Protein AF-A0A7K3KLX4-F1 (afdb_monomer)

Mean predicted aligned error: 20.8 Å

pLDDT: mean 71.8, std 22.38, range [22.42, 98.62]

Sequence (523 aa):
MEQMMTNRSQAVRAVLLAVVTVLLGAALSLAATTPAHAAAGSWRQDNTGWWYAYDNGGYARNGWEQVGGKWYHFDRFGYMDTGWELVGGVWYWLGSDGAMRTGWYSVDGEWQWSDSSGVWHPNTWVQSGGRWWYQWADGTYPTSGWQLIGGKWYHFDGAGYMQTGWLSKGGQWYYLEGSGAMASGWKQVGGTWYYLEPSGAMATGWKQLGDTWYFLRADGSMVANAWVGGTYWMGSSGAMATSEWVDSGRYYVDPDGEWVEGHQPIIAPVTPASDFDYAVGDYILNGEVRTGAVPSGYTKMFGCMLSDNAALTYTEGVCDKGMVNERGFDCGHGVYITGYHGSRDDTVVLPDEIDGLPVVYASVPLWGGLLDASRCASLKLLNTGVVVQLELGGNPALCGVKAYGFERSGGDSARAGYVDFASAPNLSLLFVNSELPSKIDLNAGSLELFGCPYPDIASLIVGDAPKLRELYVGYVGSSGLSSESIRLGACPELRFLTVGTVDLSGFTKADYPNLIEVNGQAV

Nearest PDB structures (foldseek):
  6jyx-assembly1_A  TM=7.644E-01  e=1.246E-18  Streptococcus pneumoniae TIGR4
  2bib-assembly1_A  TM=6.294E-01  e=2.251E-19  Streptococcus pneumoniae
  4np4-assembly1_A  TM=5.081E-01  e=5.058E-14  Clostridioides difficile
  8qeo-assembly1_A  TM=4.487E-01  e=2.293E-12  Clostridioides difficile
  8jb5-assembly1_A  TM=2.487E-01  e=8.177E-12  Paraclostridium sordellii ATCC 9714

Solvent-accessible surface area (backbone atoms only — not comparable to full-atom values): 29983 Å² total; per-residue (Å²): 117,71,74,66,60,60,61,59,61,60,66,68,67,69,72,83,80,88,85,82,88,86,86,85,90,78,93,73,81,82,76,83,69,73,80,77,74,60,72,62,59,48,82,46,74,61,98,88,42,40,31,44,36,29,75,89,74,51,61,50,48,61,42,80,49,56,57,97,92,38,44,35,41,19,40,86,88,17,38,53,42,57,43,80,43,79,58,97,89,40,35,32,44,20,38,98,84,24,40,55,43,50,43,77,48,73,58,98,88,42,64,34,61,18,43,94,85,20,48,37,64,63,64,34,81,43,79,57,96,95,39,41,30,49,30,37,71,86,41,48,64,59,52,64,40,78,45,79,55,96,92,36,44,33,39,22,37,84,88,24,37,54,42,59,44,81,44,82,56,96,93,40,41,32,43,20,36,97,86,20,40,54,41,52,46,79,44,76,56,98,87,41,43,32,43,18,38,92,88,20,40,52,42,54,43,79,44,75,59,87,96,42,40,34,42,20,39,93,87,22,44,54,44,46,71,43,68,48,94,83,39,33,44,18,36,84,87,19,41,51,47,51,63,42,65,38,84,92,65,75,44,40,22,38,81,88,16,45,53,45,83,86,66,67,72,88,72,66,77,81,75,53,74,84,42,42,44,67,42,52,46,52,54,79,56,98,89,42,82,48,72,49,85,71,65,95,86,71,73,88,84,71,70,72,79,82,79,98,70,96,72,97,74,89,74,90,80,80,97,82,77,72,89,68,73,94,73,71,78,80,54,58,79,23,27,33,34,70,32,61,72,74,62,75,49,39,78,45,69,48,58,38,51,57,97,89,30,42,22,12,32,38,32,43,75,41,45,56,9,36,40,36,38,39,68,16,52,51,27,24,36,41,37,36,25,29,26,27,31,44,41,42,53,58,17,69,44,25,33,32,42,36,32,42,21,26,38,65,62,68,87,82,79,86,48,58,19,52,68,56,57,66,39,26,69,43,29,30,34,42,36,32,48,25,36,52,37,72,67,54,74,51,62,27,77,38,28,29,35,43,38,24,50,34,46,66,57,78,46,43,46,41,41,64,17,59,45,26,28,35,41,39,34,38,61,58,60,99,82,56,64,56,86,70,21,30,39,43,41,60,36,83,46,56,75,44,81,44,65,75,63,73,33,51,87,56,64,44,61,88,81,35,81,82,61,42,72,58,96,89,37,74,96

Foldseek 3Di:
DVVVVVVVVVVVVVPPDDDDDDDDDDDDDDPPDPPPPQADFDWDADPVAIWTAHPVGRTDADAWGQDPNFIWTHYRVGHTDAAWDQDPNFIWHQHVVRTTDAAWDDDPNDIAHDHPVRTGDAFDWDDDPNWIATAHNVRDTDEQAWDQRPNFIWGHYRVRTTDAAWDQDPNFIWGQHPVRTTDAAWDQDPNFIWHQHPVRTTDAAWDDDPNWIWHAHPVRTTDELDDDPVFWHQHRVRTTDEQAQGNLNPWGAHRVRGTDPPPDPPCPDPPACVFFDKFFAWDDDPNDTDGGDDDPPDDDDWDADDDDDDDDDDDDDDPPHDDDDPDRPCLDTFMAGPEGNDDAADAAEDDCHHPPTGHSHHAYAHHAYEYHCQHNLSHQEYHYEEYQEYHNNLRANHAEYEYQEHDDPDPDDDDFRDDDPLSHQNHQYYEHAEEYGQEDEPPNQNHAEYEYAEYPYQAYEDEQNQRHAYEYYHDYPPVDHDLDRYEYAQHLNHNYYHHPHYDCVRDDCVSPVPFDDDPNGTD

Radius of gyration: 38.27 Å; Cα contacts (8 Å, |Δi|>4): 1092; chains: 1; bounding box: 93×70×112 Å

Structure (mmCIF, N/CA/C/O backbone):
data_AF-A0A7K3KLX4-F1
#
_entry.id   AF-A0A7K3KLX4-F1
#
loop_
_atom_site.group_PDB
_atom_site.id
_atom_site.type_symbol
_atom_site.label_atom_id
_atom_site.label_alt_id
_atom_site.label_comp_id
_atom_site.label_asym_id
_atom_site.label_entity_id
_atom_site.label_seq_id
_atom_site.pdbx_PDB_ins_code
_atom_site.Cartn_x
_atom_site.Cartn_y
_atom_site.Cartn_z
_atom_site.occupancy
_atom_site.B_iso_or_equiv
_atom_site.auth_seq_id
_atom_site.auth_comp_id
_atom_site.auth_asym_id
_atom_site.auth_atom_id
_atom_site.pdbx_PDB_model_num
ATOM 1 N N . MET A 1 1 ? 49.660 -15.639 -27.364 1.00 44.12 1 MET A N 1
ATOM 2 C CA . MET A 1 1 ? 48.801 -15.733 -26.162 1.00 44.12 1 MET A CA 1
ATOM 3 C C . MET A 1 1 ? 49.036 -14.580 -25.181 1.00 44.12 1 MET A C 1
ATOM 5 O O . MET A 1 1 ? 48.062 -14.088 -24.634 1.00 44.12 1 MET A O 1
ATOM 9 N N . GLU A 1 2 ? 50.257 -14.045 -25.040 1.00 30.27 2 GLU A N 1
ATOM 10 C CA . GLU A 1 2 ? 50.503 -12.810 -24.259 1.00 30.27 2 GLU A CA 1
ATOM 11 C C . GLU A 1 2 ? 49.991 -11.515 -24.923 1.00 30.27 2 GLU A C 1
ATOM 13 O O . GLU A 1 2 ? 49.508 -10.637 -24.219 1.00 30.27 2 GLU A O 1
ATOM 18 N N . GLN A 1 3 ? 49.947 -11.413 -26.259 1.00 33.19 3 GLN A N 1
ATOM 19 C CA . GLN A 1 3 ? 49.361 -10.241 -26.947 1.00 33.19 3 GLN A CA 1
ATOM 20 C C . GLN A 1 3 ? 47.821 -10.143 -26.864 1.00 33.19 3 GLN A C 1
ATOM 22 O O . GLN A 1 3 ? 47.269 -9.062 -27.046 1.00 33.19 3 GLN A O 1
ATOM 27 N N . MET A 1 4 ? 47.112 -11.232 -26.536 1.00 34.34 4 MET A N 1
ATOM 28 C CA . MET A 1 4 ? 45.654 -11.205 -26.305 1.00 34.34 4 MET A CA 1
ATOM 29 C C . MET A 1 4 ? 45.285 -10.676 -24.911 1.00 34.34 4 MET A C 1
ATOM 31 O O . MET A 1 4 ? 44.174 -10.192 -24.709 1.00 34.34 4 MET A O 1
ATOM 35 N N . MET A 1 5 ? 46.210 -10.736 -23.948 1.00 37.09 5 MET A N 1
ATOM 36 C CA . MET A 1 5 ? 45.991 -10.258 -22.578 1.00 37.09 5 MET A CA 1
ATOM 37 C C . MET A 1 5 ? 46.272 -8.753 -22.441 1.00 37.09 5 MET A C 1
ATOM 39 O O . MET A 1 5 ? 45.676 -8.095 -21.592 1.00 37.09 5 MET A O 1
ATOM 43 N N . THR A 1 6 ? 47.102 -8.169 -23.314 1.00 35.97 6 THR A N 1
ATOM 44 C CA . THR A 1 6 ? 47.434 -6.733 -23.275 1.00 35.97 6 THR A CA 1
ATOM 45 C C . THR A 1 6 ? 46.286 -5.849 -23.792 1.00 35.97 6 THR A C 1
ATOM 47 O O . THR A 1 6 ? 45.997 -4.816 -23.185 1.00 35.97 6 THR A O 1
ATOM 50 N N . ASN A 1 7 ? 45.536 -6.297 -24.811 1.00 38.59 7 ASN A N 1
ATOM 51 C CA . ASN A 1 7 ? 44.368 -5.566 -25.339 1.00 38.59 7 ASN A CA 1
ATOM 52 C C . ASN A 1 7 ? 43.122 -5.637 -24.438 1.00 38.59 7 ASN A C 1
ATOM 54 O O . ASN A 1 7 ? 42.252 -4.771 -24.524 1.00 38.59 7 ASN A O 1
ATOM 58 N N . ARG A 1 8 ? 43.046 -6.604 -23.512 1.00 42.16 8 ARG A N 1
ATOM 59 C CA . ARG A 1 8 ? 41.935 -6.700 -22.546 1.00 42.16 8 ARG A CA 1
ATOM 60 C C . ARG A 1 8 ? 41.953 -5.589 -21.487 1.00 42.16 8 ARG A C 1
ATOM 62 O O . ARG A 1 8 ? 40.910 -5.287 -20.920 1.00 42.16 8 ARG A O 1
ATOM 69 N N . SER A 1 9 ? 43.094 -4.930 -21.250 1.00 40.66 9 SER A N 1
ATOM 70 C CA . SER A 1 9 ? 43.200 -3.862 -20.236 1.00 40.66 9 SER A CA 1
ATOM 71 C C . SER A 1 9 ? 42.876 -2.448 -20.747 1.00 40.66 9 SER A C 1
ATOM 73 O O . SER A 1 9 ? 42.609 -1.559 -19.939 1.00 40.66 9 SER A O 1
ATOM 75 N N . GLN A 1 10 ? 42.843 -2.229 -22.069 1.00 35.72 10 GLN A N 1
ATOM 76 C CA . GLN A 1 10 ? 42.468 -0.933 -22.654 1.00 35.72 10 GLN A CA 1
ATOM 77 C C . GLN A 1 10 ? 40.953 -0.788 -22.861 1.00 35.72 10 GLN A C 1
ATOM 79 O O . GLN A 1 10 ? 40.426 0.303 -22.665 1.00 35.72 10 GLN A O 1
ATOM 84 N N . ALA A 1 11 ? 40.233 -1.881 -23.133 1.00 38.94 11 ALA A N 1
ATOM 85 C CA . ALA A 1 11 ? 38.771 -1.860 -23.254 1.00 38.94 11 ALA A CA 1
ATOM 86 C C . ALA A 1 11 ? 38.056 -1.609 -21.909 1.00 38.94 11 ALA A C 1
ATOM 88 O O . ALA A 1 11 ? 37.020 -0.955 -21.866 1.00 38.94 11 ALA A O 1
ATOM 89 N N . VAL A 1 12 ? 38.642 -2.049 -20.787 1.00 36.38 12 VAL A N 1
ATOM 90 C CA . VAL A 1 12 ? 38.057 -1.876 -19.440 1.00 36.38 12 VAL A CA 1
ATOM 91 C C . VAL A 1 12 ? 38.248 -0.450 -18.893 1.00 36.38 12 VAL A C 1
ATOM 93 O O . VAL A 1 12 ? 37.503 -0.016 -18.019 1.00 36.38 12 VAL A O 1
ATOM 96 N N . ARG A 1 13 ? 39.195 0.333 -19.431 1.00 36.56 13 ARG A N 1
ATOM 97 C CA . ARG A 1 13 ? 39.451 1.719 -18.990 1.00 36.56 13 ARG A CA 1
ATOM 98 C C . ARG A 1 13 ? 38.615 2.788 -19.706 1.00 36.56 13 ARG A C 1
ATOM 100 O O . ARG A 1 13 ? 38.606 3.923 -19.246 1.00 36.56 13 ARG A O 1
ATOM 107 N N . ALA A 1 14 ? 37.885 2.444 -20.767 1.00 35.72 14 ALA A N 1
ATOM 108 C CA . ALA A 1 14 ? 37.040 3.391 -21.505 1.00 35.72 14 ALA A CA 1
ATOM 109 C C . ALA A 1 14 ? 35.579 3.465 -21.004 1.00 35.72 14 ALA A C 1
ATOM 111 O O . ALA A 1 14 ? 34.811 4.290 -21.484 1.00 35.72 14 ALA A O 1
ATOM 112 N N . VAL A 1 15 ? 35.187 2.640 -20.025 1.00 38.25 15 VAL A N 1
ATOM 113 C CA . VAL A 1 15 ? 33.780 2.500 -19.583 1.00 38.25 15 VAL A CA 1
ATOM 114 C C . VAL A 1 15 ? 33.431 3.383 -18.368 1.00 38.25 15 VAL A C 1
ATOM 116 O O . VAL A 1 15 ? 32.292 3.414 -17.919 1.00 38.25 15 VAL A O 1
ATOM 119 N N . LEU A 1 16 ? 34.376 4.170 -17.844 1.00 31.89 16 LEU A N 1
ATOM 120 C CA . LEU A 1 16 ? 34.190 4.927 -16.595 1.00 31.89 16 LEU A CA 1
ATOM 121 C C . LEU A 1 16 ? 33.895 6.426 -16.772 1.00 31.89 16 LEU A C 1
ATOM 123 O O . LEU A 1 16 ? 34.153 7.199 -15.854 1.00 31.89 16 LEU A O 1
ATOM 127 N N . LEU A 1 17 ? 33.341 6.856 -17.913 1.00 34.75 17 LEU A N 1
ATOM 128 C CA . LEU A 1 17 ? 32.849 8.234 -18.051 1.00 34.75 17 LEU A CA 1
ATOM 129 C C . LEU A 1 17 ? 31.792 8.405 -19.161 1.00 34.75 17 LEU A C 1
ATOM 131 O O . LEU A 1 17 ? 32.090 8.958 -20.211 1.00 34.75 17 LEU A O 1
ATOM 135 N N . ALA A 1 18 ? 30.555 7.949 -18.935 1.00 35.09 18 ALA A N 1
ATOM 136 C CA . ALA A 1 18 ? 29.362 8.489 -19.610 1.00 35.09 18 ALA A CA 1
ATOM 137 C C . ALA A 1 18 ? 28.068 7.965 -18.958 1.00 35.09 18 ALA A C 1
ATOM 139 O O . ALA A 1 18 ? 27.318 7.188 -19.540 1.00 35.09 18 ALA A O 1
ATOM 140 N N . VAL A 1 19 ? 27.791 8.407 -17.733 1.00 35.19 19 VAL A N 1
ATOM 141 C CA . VAL A 1 19 ? 26.420 8.473 -17.215 1.00 35.19 19 VAL A CA 1
ATOM 142 C C . VAL A 1 19 ? 26.197 9.927 -16.824 1.00 35.19 19 VAL A C 1
ATOM 144 O O . VAL A 1 19 ? 26.971 10.431 -16.017 1.00 35.19 19 VAL A O 1
ATOM 147 N N . VAL A 1 20 ? 25.205 10.581 -17.449 1.00 29.94 20 VAL A N 1
ATOM 148 C CA . VAL A 1 20 ? 24.294 11.627 -16.918 1.00 29.94 20 VAL A CA 1
ATOM 149 C C . VAL A 1 20 ? 23.590 12.348 -18.097 1.00 29.94 20 VAL A C 1
ATOM 151 O O . VAL A 1 20 ? 24.196 13.168 -18.775 1.00 29.94 20 VAL A O 1
ATOM 154 N N . THR A 1 21 ? 22.300 12.002 -18.290 1.00 33.59 21 THR A N 1
ATOM 155 C CA . THR A 1 21 ? 21.131 12.755 -18.851 1.00 33.59 21 THR A CA 1
ATOM 156 C C . THR A 1 21 ? 21.221 13.428 -20.239 1.00 33.59 21 THR A C 1
ATOM 158 O O . THR A 1 21 ? 22.198 14.081 -20.560 1.00 33.59 21 THR A O 1
ATOM 161 N N . VAL A 1 22 ? 20.204 13.348 -21.116 1.00 27.59 22 VAL A N 1
ATOM 162 C CA . VAL A 1 22 ? 18.910 14.072 -21.024 1.00 27.59 22 VAL A CA 1
ATOM 163 C C . VAL A 1 22 ? 17.796 13.388 -21.852 1.00 27.59 22 VAL A C 1
ATOM 165 O O . VAL A 1 22 ? 18.026 12.907 -22.959 1.00 27.59 22 VAL A O 1
ATOM 168 N N . LEU A 1 23 ? 16.579 13.389 -21.292 1.00 29.44 23 LEU A N 1
ATOM 169 C CA . LEU A 1 23 ? 15.287 13.075 -21.921 1.00 29.44 23 LEU A CA 1
ATOM 170 C C . LEU A 1 23 ? 14.734 14.257 -22.750 1.00 29.44 23 LEU A C 1
ATOM 172 O O . LEU A 1 23 ? 14.980 15.409 -22.418 1.00 29.44 23 LEU A O 1
ATOM 176 N N . LEU A 1 24 ? 13.834 13.923 -23.686 1.00 27.88 24 LEU A N 1
ATOM 177 C CA . LEU A 1 24 ? 12.845 14.765 -24.390 1.00 27.88 24 LEU A CA 1
ATOM 178 C C . LEU A 1 24 ? 13.300 15.618 -25.593 1.00 27.88 24 LEU A C 1
ATOM 180 O O . LEU A 1 24 ? 13.946 16.648 -25.463 1.00 27.88 24 LEU A O 1
ATOM 184 N N . GLY A 1 25 ? 12.716 15.269 -26.747 1.00 29.34 25 GLY A N 1
ATOM 185 C CA . GLY A 1 25 ? 11.966 16.237 -27.551 1.00 29.34 25 GLY A CA 1
ATOM 186 C C . GLY A 1 25 ? 12.689 16.879 -28.732 1.00 29.34 25 GLY A C 1
ATOM 187 O O . GLY A 1 25 ? 13.111 18.024 -28.647 1.00 29.34 25 GLY A O 1
ATOM 188 N N . ALA A 1 26 ? 12.672 16.216 -29.888 1.00 27.89 26 ALA A N 1
ATOM 189 C CA . ALA A 1 26 ? 12.612 16.916 -31.169 1.00 27.89 26 ALA A CA 1
ATOM 190 C C . ALA A 1 26 ? 11.878 16.045 -32.192 1.00 27.89 26 ALA A C 1
ATOM 192 O O . ALA A 1 26 ? 12.435 15.116 -32.774 1.00 27.89 26 ALA A O 1
ATOM 193 N N . ALA A 1 27 ? 10.597 16.355 -32.388 1.00 33.72 27 ALA A N 1
ATOM 194 C CA . ALA A 1 27 ? 9.874 15.979 -33.587 1.00 33.72 27 ALA A CA 1
ATOM 195 C C . ALA A 1 27 ? 10.595 16.619 -34.781 1.00 33.72 27 ALA A C 1
ATOM 197 O O . ALA A 1 27 ? 10.517 17.831 -34.980 1.00 33.72 27 ALA A O 1
ATOM 198 N N . LEU A 1 28 ? 11.329 15.813 -35.548 1.00 31.61 28 LEU A N 1
ATOM 199 C CA . LEU A 1 28 ? 11.869 16.237 -36.830 1.00 31.61 28 LEU A CA 1
ATOM 200 C C . LEU A 1 28 ? 10.870 15.833 -37.913 1.00 31.61 28 LEU A C 1
ATOM 202 O O . LEU A 1 28 ? 10.501 14.669 -38.052 1.00 31.61 28 LEU A O 1
ATOM 206 N N . SER A 1 29 ? 10.396 16.841 -38.635 1.00 32.97 29 SER A N 1
ATOM 207 C CA . SER A 1 29 ? 9.462 16.751 -39.749 1.00 32.97 29 SER A CA 1
ATOM 208 C C . SER A 1 29 ? 9.823 15.629 -40.730 1.00 32.97 29 SER A C 1
ATOM 210 O O . SER A 1 29 ? 10.866 15.696 -41.384 1.00 32.97 29 SER A O 1
ATOM 212 N N . LEU A 1 30 ? 8.927 14.650 -40.905 1.00 33.75 30 LEU A N 1
ATOM 213 C CA . LEU A 1 30 ? 8.941 13.782 -42.079 1.00 33.75 30 LEU A CA 1
ATOM 214 C C . LEU A 1 30 ? 8.571 14.623 -43.307 1.00 33.75 30 LEU A C 1
ATOM 216 O O . LEU A 1 30 ? 7.396 14.812 -43.617 1.00 33.75 30 LEU A O 1
ATOM 220 N N . ALA A 1 31 ? 9.574 15.083 -44.048 1.00 32.22 31 ALA A N 1
ATOM 221 C CA . ALA A 1 31 ? 9.436 15.066 -45.492 1.00 32.22 31 ALA A CA 1
ATOM 222 C C . ALA A 1 31 ? 9.604 13.599 -45.898 1.00 32.22 31 ALA A C 1
ATOM 224 O O . ALA A 1 31 ? 10.699 13.050 -45.801 1.00 32.22 31 ALA A O 1
ATOM 225 N N . ALA A 1 32 ? 8.508 12.943 -46.279 1.00 33.41 32 ALA A N 1
ATOM 226 C CA . ALA A 1 32 ? 8.566 11.632 -46.904 1.00 33.41 32 ALA A CA 1
ATOM 227 C C . ALA A 1 32 ? 9.257 11.784 -48.266 1.00 33.41 32 ALA A C 1
ATOM 229 O O . ALA A 1 32 ? 8.612 12.010 -49.288 1.00 33.41 32 ALA A O 1
ATOM 230 N N . THR A 1 33 ? 10.585 11.706 -48.280 1.00 30.33 33 THR A N 1
ATOM 231 C CA . THR A 1 33 ? 11.306 11.384 -49.500 1.00 30.33 33 THR A CA 1
ATOM 232 C C . THR A 1 33 ? 11.028 9.915 -49.778 1.00 30.33 33 THR A C 1
ATOM 234 O O . THR A 1 33 ? 11.272 9.034 -48.955 1.00 30.33 33 THR A O 1
ATOM 237 N N . THR A 1 34 ? 10.422 9.657 -50.931 1.00 33.56 34 THR A N 1
ATOM 238 C CA . THR A 1 34 ? 10.311 8.320 -51.518 1.00 33.56 34 THR A CA 1
ATOM 239 C C . THR A 1 34 ? 11.635 7.568 -51.344 1.00 33.56 34 THR A C 1
ATOM 241 O O . THR A 1 34 ? 12.674 8.190 -51.593 1.00 33.56 34 THR A O 1
ATOM 244 N N . PRO A 1 35 ? 11.639 6.279 -50.947 1.00 38.75 35 PRO A N 1
ATOM 245 C CA . PRO A 1 35 ? 12.884 5.533 -50.826 1.00 38.75 35 PRO A CA 1
ATOM 246 C C . PRO A 1 35 ? 13.610 5.620 -52.167 1.00 38.75 35 PRO A C 1
ATOM 248 O O . PRO A 1 35 ? 13.015 5.365 -53.220 1.00 38.75 35 PRO A O 1
ATOM 251 N N . ALA A 1 36 ? 14.859 6.088 -52.126 1.00 39.88 36 ALA A N 1
ATOM 252 C CA . ALA A 1 36 ? 15.709 6.154 -53.299 1.00 39.88 36 ALA A CA 1
ATOM 253 C C . ALA A 1 36 ? 15.701 4.765 -53.946 1.00 39.88 36 ALA A C 1
ATOM 255 O O . ALA A 1 36 ? 15.992 3.767 -53.287 1.00 39.88 36 ALA A O 1
ATOM 256 N N . HIS A 1 37 ? 15.275 4.696 -55.208 1.00 45.56 37 HIS A N 1
ATOM 257 C CA . HIS A 1 37 ? 15.404 3.482 -56.001 1.00 45.56 37 HIS A CA 1
ATOM 258 C C . HIS A 1 37 ? 16.861 3.025 -55.915 1.00 45.56 37 HIS A C 1
ATOM 260 O O . HIS A 1 37 ? 17.749 3.816 -56.235 1.00 45.56 37 HIS A O 1
ATOM 266 N N . ALA A 1 38 ? 17.083 1.774 -55.500 1.00 53.03 38 ALA A N 1
ATOM 267 C CA . ALA A 1 38 ? 18.372 1.105 -55.614 1.00 53.03 38 ALA A CA 1
ATOM 268 C C . ALA A 1 38 ? 18.935 1.384 -57.011 1.00 53.03 38 ALA A C 1
ATOM 270 O O . ALA A 1 38 ? 18.280 1.079 -58.016 1.00 53.03 38 ALA A O 1
ATOM 271 N N . ALA A 1 39 ? 20.097 2.026 -57.090 1.00 62.62 39 ALA A N 1
ATOM 272 C CA . ALA A 1 39 ? 20.673 2.334 -58.386 1.00 62.62 39 ALA A CA 1
ATOM 273 C C . ALA A 1 39 ? 21.016 1.008 -59.089 1.00 62.62 39 ALA A C 1
ATOM 275 O O . ALA A 1 39 ? 21.734 0.161 -58.549 1.00 62.62 39 ALA A O 1
ATOM 276 N N . ALA A 1 40 ? 20.458 0.797 -60.285 1.00 80.25 40 ALA A N 1
ATOM 277 C CA . ALA A 1 40 ? 20.790 -0.363 -61.104 1.00 80.25 40 ALA A CA 1
ATOM 278 C C . ALA A 1 40 ? 22.304 -0.377 -61.374 1.00 80.25 40 ALA A C 1
ATOM 280 O O . ALA A 1 40 ? 22.919 0.666 -61.624 1.00 80.25 40 ALA A O 1
ATOM 281 N N . GLY A 1 41 ? 22.910 -1.548 -61.222 1.00 88.88 41 GLY A N 1
ATOM 282 C CA . GLY A 1 41 ? 24.353 -1.694 -61.196 1.00 88.88 41 GLY A CA 1
ATOM 283 C C . GLY A 1 41 ? 24.790 -3.149 -61.110 1.00 88.88 41 GLY A C 1
ATOM 284 O O . GLY A 1 41 ? 23.991 -4.083 -61.193 1.00 88.88 41 GLY A O 1
ATOM 285 N N . SER A 1 42 ? 26.094 -3.353 -60.973 1.00 94.50 42 SER A N 1
ATOM 286 C CA . SER A 1 42 ? 26.727 -4.667 -60.940 1.00 94.50 42 SER A CA 1
ATOM 287 C C . SER A 1 42 ? 27.821 -4.723 -59.882 1.00 94.50 42 SER A C 1
ATOM 289 O O . SER A 1 42 ? 28.625 -3.800 -59.749 1.00 94.50 42 SER A O 1
ATOM 291 N N . TRP A 1 43 ? 27.907 -5.857 -59.189 1.00 96.06 43 TRP A N 1
ATOM 292 C CA . TRP A 1 43 ? 29.042 -6.171 -58.329 1.00 96.06 43 TRP A CA 1
ATOM 293 C C . TRP A 1 43 ? 30.325 -6.326 -59.150 1.00 96.06 43 TRP A C 1
ATOM 295 O O . TRP A 1 43 ? 30.335 -6.899 -60.246 1.00 96.06 43 TRP A O 1
ATOM 305 N N . ARG A 1 44 ? 31.417 -5.800 -58.609 1.00 95.56 44 ARG A N 1
ATOM 306 C CA . ARG A 1 44 ? 32.768 -5.861 -59.164 1.00 95.56 44 ARG A CA 1
ATOM 307 C C . ARG A 1 44 ? 33.737 -6.227 -58.041 1.00 95.56 44 ARG A C 1
ATOM 309 O O . ARG A 1 44 ? 33.439 -5.981 -56.875 1.00 95.56 44 ARG A O 1
ATOM 316 N N . GLN A 1 45 ? 34.871 -6.822 -58.396 1.00 96.44 45 GLN A N 1
ATOM 317 C CA . GLN A 1 45 ? 35.885 -7.248 -57.438 1.00 96.44 45 GLN A CA 1
ATOM 318 C C . GLN A 1 45 ? 37.284 -7.020 -58.004 1.00 96.44 45 GLN A C 1
ATOM 320 O O . GLN A 1 45 ? 37.520 -7.224 -59.197 1.00 96.44 45 GLN A O 1
ATOM 325 N N . ASP A 1 46 ? 38.208 -6.640 -57.133 1.00 95.12 46 ASP A N 1
ATOM 326 C CA . ASP A 1 46 ? 39.640 -6.612 -57.392 1.00 95.12 46 ASP A CA 1
ATOM 327 C C . ASP A 1 46 ? 40.403 -7.263 -56.222 1.00 95.12 46 ASP A C 1
ATOM 329 O O . ASP A 1 46 ? 39.826 -7.966 -55.390 1.00 95.12 46 ASP A O 1
ATOM 333 N N . ASN A 1 47 ? 41.719 -7.054 -56.159 1.00 94.56 47 ASN A N 1
ATOM 334 C CA . ASN A 1 47 ? 42.549 -7.598 -55.081 1.00 94.56 47 ASN A CA 1
ATOM 335 C C . ASN A 1 47 ? 42.298 -6.930 -53.717 1.00 94.56 47 ASN A C 1
ATOM 337 O O . ASN A 1 47 ? 42.780 -7.439 -52.706 1.00 94.56 47 ASN A O 1
ATOM 341 N N . THR A 1 48 ? 41.604 -5.792 -53.691 1.00 92.62 48 THR A N 1
ATOM 342 C CA . THR A 1 48 ? 41.296 -5.027 -52.482 1.00 92.62 48 THR A CA 1
ATOM 343 C C . THR A 1 48 ? 39.969 -5.481 -51.888 1.00 92.62 48 THR A C 1
ATOM 345 O O . THR A 1 48 ? 39.880 -5.692 -50.681 1.00 92.62 48 THR A O 1
ATOM 348 N N . GLY A 1 49 ? 38.945 -5.678 -52.722 1.00 94.31 49 GLY A N 1
ATOM 349 C CA . GLY A 1 49 ? 37.641 -6.124 -52.248 1.00 94.31 49 GLY A CA 1
ATOM 350 C C . GLY A 1 49 ? 36.535 -6.055 -53.291 1.00 94.31 49 GLY A C 1
ATOM 351 O O . GLY A 1 49 ? 36.769 -5.878 -54.487 1.00 94.31 49 GLY A O 1
ATOM 352 N N . TRP A 1 50 ? 35.303 -6.220 -52.815 1.00 97.50 50 TRP A N 1
ATOM 353 C CA . TRP A 1 50 ? 34.091 -6.080 -53.619 1.00 97.50 50 TRP A CA 1
ATOM 354 C C . TRP A 1 50 ? 33.581 -4.642 -53.578 1.00 97.50 50 TRP A C 1
ATOM 356 O O . TRP A 1 50 ? 33.638 -4.014 -52.531 1.00 97.50 50 TRP A O 1
ATOM 366 N N . TRP A 1 51 ? 33.027 -4.137 -54.678 1.00 96.75 51 TRP A N 1
ATOM 367 C CA . TRP A 1 51 ? 32.254 -2.891 -54.700 1.00 96.75 51 TRP A CA 1
ATOM 368 C C . TRP A 1 51 ? 31.044 -3.019 -55.621 1.00 96.75 51 TRP A C 1
ATOM 370 O O . TRP A 1 51 ? 30.985 -3.903 -56.484 1.00 96.75 51 TRP A O 1
ATOM 380 N N . TYR A 1 52 ? 30.078 -2.117 -55.463 1.00 96.50 52 TYR A N 1
ATOM 381 C CA . TYR A 1 52 ? 28.898 -2.067 -56.318 1.00 96.50 52 TYR A CA 1
ATOM 382 C C . TYR A 1 52 ? 28.977 -0.867 -57.266 1.00 96.50 52 TYR A C 1
ATOM 384 O O . TYR A 1 52 ? 28.948 0.286 -56.834 1.00 96.50 52 TYR A O 1
ATOM 392 N N . ALA A 1 53 ? 29.128 -1.144 -58.563 1.00 95.44 53 ALA A N 1
ATOM 393 C CA . ALA A 1 53 ? 29.235 -0.136 -59.613 1.00 95.44 53 ALA A CA 1
ATOM 394 C C . ALA A 1 53 ? 27.863 0.137 -60.231 1.00 95.44 53 ALA A C 1
ATOM 396 O O . ALA A 1 53 ? 27.208 -0.784 -60.714 1.00 95.44 53 ALA A O 1
ATOM 397 N N . TYR A 1 54 ? 27.454 1.398 -60.255 1.00 94.12 54 TYR A N 1
ATOM 398 C CA . TYR A 1 54 ? 26.203 1.839 -60.857 1.00 94.12 54 TYR A CA 1
ATOM 399 C C . TYR A 1 54 ? 26.325 1.922 -62.382 1.00 94.12 54 TYR A C 1
ATOM 401 O O . TYR A 1 54 ? 27.373 2.293 -62.916 1.00 94.12 54 TYR A O 1
ATOM 409 N N . ASP A 1 55 ? 25.229 1.673 -63.097 1.00 91.25 55 ASP A N 1
ATOM 410 C CA . ASP A 1 55 ? 25.196 1.736 -64.568 1.00 91.25 55 ASP A CA 1
ATOM 411 C C . ASP A 1 55 ? 25.481 3.149 -65.113 1.00 91.25 55 ASP A C 1
ATOM 413 O O . ASP A 1 55 ? 25.899 3.319 -66.257 1.00 91.25 55 ASP A O 1
ATOM 417 N N . ASN A 1 56 ? 25.303 4.179 -64.279 1.00 87.38 56 ASN A N 1
ATOM 418 C CA . ASN A 1 56 ? 25.612 5.575 -64.600 1.00 87.38 56 ASN A CA 1
ATOM 419 C C . ASN A 1 56 ? 27.109 5.934 -64.470 1.00 87.38 56 ASN A C 1
ATOM 421 O O . ASN A 1 56 ? 27.471 7.098 -64.639 1.00 87.38 56 ASN A O 1
ATOM 425 N N . GLY A 1 57 ? 27.969 4.958 -64.158 1.00 85.88 57 GLY A N 1
ATOM 426 C CA . GLY A 1 57 ? 29.417 5.130 -64.020 1.00 85.88 57 GLY A CA 1
ATOM 427 C C . GLY A 1 57 ? 29.904 5.488 -62.610 1.00 85.88 57 GLY A C 1
ATOM 428 O O . GLY A 1 57 ? 31.113 5.557 -62.400 1.00 85.88 57 GLY A O 1
ATOM 429 N N . GLY A 1 58 ? 29.003 5.704 -61.644 1.00 92.00 58 GLY A N 1
ATOM 430 C CA . GLY A 1 58 ? 29.342 5.858 -60.224 1.00 92.00 58 GLY A CA 1
ATOM 431 C C . GLY A 1 58 ? 29.483 4.520 -59.485 1.00 92.00 58 GLY A C 1
ATOM 432 O O . GLY A 1 58 ? 29.373 3.450 -60.078 1.00 92.00 58 GLY A O 1
ATOM 433 N N . TYR A 1 59 ? 29.705 4.570 -58.171 1.00 94.44 59 TYR A N 1
ATOM 434 C CA . TYR A 1 59 ? 29.729 3.383 -57.309 1.00 94.44 59 TYR A CA 1
ATOM 435 C C . TYR A 1 59 ? 29.315 3.711 -55.865 1.00 94.44 59 TYR A C 1
ATOM 437 O O . TYR A 1 59 ? 29.411 4.868 -55.438 1.00 94.44 59 TYR A O 1
ATOM 445 N N . ALA A 1 60 ? 28.840 2.700 -55.132 1.00 94.38 60 ALA A N 1
ATOM 446 C CA . ALA A 1 60 ? 28.461 2.810 -53.723 1.00 94.38 60 ALA A CA 1
ATOM 447 C C . ALA A 1 60 ? 29.693 3.064 -52.845 1.00 94.38 60 ALA A C 1
ATOM 449 O O . ALA A 1 60 ? 30.716 2.406 -53.013 1.00 94.38 60 ALA A O 1
ATOM 450 N N . ARG A 1 61 ? 29.618 4.037 -51.930 1.00 95.38 61 ARG A N 1
ATOM 451 C CA . ARG A 1 61 ? 30.716 4.374 -51.011 1.00 95.38 61 ARG A CA 1
ATOM 452 C C . ARG A 1 61 ? 30.229 5.152 -49.800 1.00 95.38 61 ARG A C 1
ATOM 454 O O . ARG A 1 61 ? 29.295 5.944 -49.916 1.00 95.38 61 ARG A O 1
ATOM 461 N N . ASN A 1 62 ? 30.968 5.027 -48.703 1.00 92.56 62 ASN A N 1
ATOM 462 C CA . ASN A 1 62 ? 30.822 5.813 -47.483 1.00 92.56 62 ASN A CA 1
ATOM 463 C C . ASN A 1 62 ? 29.404 5.751 -46.892 1.00 92.56 62 ASN A C 1
ATOM 465 O O . ASN A 1 62 ? 28.810 6.791 -46.589 1.00 92.56 62 ASN A O 1
ATOM 469 N N . GLY A 1 63 ? 28.857 4.542 -46.771 1.00 94.00 63 GLY A N 1
ATOM 470 C CA . GLY A 1 63 ? 27.548 4.332 -46.166 1.00 94.00 63 GLY A CA 1
ATOM 471 C C . GLY A 1 63 ? 26.793 3.111 -46.678 1.00 94.00 63 GLY A C 1
ATOM 472 O O . GLY A 1 63 ? 27.337 2.239 -47.354 1.00 94.00 63 GLY A O 1
ATOM 473 N N . TRP A 1 64 ? 25.512 3.077 -46.320 1.00 95.88 64 TRP A N 1
ATOM 474 C CA . TRP A 1 64 ? 24.582 1.993 -46.615 1.00 95.88 64 TRP A CA 1
ATOM 475 C C . TRP A 1 64 ? 23.996 2.083 -48.027 1.00 95.88 64 TRP A C 1
ATOM 477 O O . TRP A 1 64 ? 23.545 3.149 -48.436 1.00 95.88 64 TRP A O 1
ATOM 487 N N . GLU A 1 65 ? 23.905 0.947 -48.718 1.00 95.44 65 GLU A N 1
ATOM 488 C CA . GLU A 1 65 ? 23.195 0.796 -49.993 1.00 95.44 65 GLU A CA 1
ATOM 489 C C . GLU A 1 65 ? 22.356 -0.490 -49.969 1.00 95.44 65 GLU A C 1
ATOM 491 O O . GLU A 1 65 ? 22.803 -1.544 -49.497 1.00 95.44 65 GLU A O 1
ATOM 496 N N . GLN A 1 66 ? 21.131 -0.416 -50.492 1.00 94.25 66 GLN A N 1
ATOM 497 C CA . GLN A 1 66 ? 20.265 -1.582 -50.625 1.00 94.25 66 GLN A CA 1
ATOM 498 C C . GLN A 1 66 ? 20.399 -2.178 -52.029 1.00 94.25 66 GLN A C 1
ATOM 500 O O . GLN A 1 66 ? 19.979 -1.577 -53.014 1.00 94.25 66 GLN A O 1
ATOM 505 N N . VAL A 1 67 ? 20.920 -3.402 -52.126 1.00 92.62 67 VAL A N 1
ATOM 506 C CA . VAL A 1 67 ? 21.129 -4.110 -53.397 1.00 92.62 67 VAL A CA 1
ATOM 507 C C . VAL A 1 67 ? 20.374 -5.435 -53.365 1.00 92.62 67 VAL A C 1
ATOM 509 O O . VAL A 1 67 ? 20.567 -6.260 -52.473 1.00 92.62 67 VAL A O 1
ATOM 512 N N . GLY A 1 68 ? 19.472 -5.654 -54.327 1.00 88.50 68 GLY A N 1
ATOM 513 C CA . GLY A 1 68 ? 18.714 -6.910 -54.425 1.00 88.50 68 GLY A CA 1
ATOM 514 C C . GLY A 1 68 ? 17.885 -7.246 -53.175 1.00 88.50 68 GLY A C 1
ATOM 515 O O . GLY A 1 68 ? 17.746 -8.417 -52.830 1.00 88.50 68 GLY A O 1
ATOM 516 N N . GLY A 1 69 ? 17.378 -6.228 -52.467 1.00 89.06 69 GLY A N 1
ATOM 517 C CA . GLY A 1 69 ? 16.587 -6.385 -51.240 1.00 89.06 69 GLY A CA 1
ATOM 518 C C . GLY A 1 69 ? 17.401 -6.629 -49.963 1.00 89.06 69 GLY A C 1
ATOM 519 O O . GLY A 1 69 ? 16.811 -6.767 -48.894 1.00 89.06 69 GLY A O 1
ATOM 520 N N . LYS A 1 70 ? 18.736 -6.652 -50.044 1.00 94.00 70 LYS A N 1
ATOM 521 C CA . LYS A 1 70 ? 19.643 -6.774 -48.894 1.00 94.00 70 LYS A CA 1
ATOM 522 C C . LYS A 1 70 ? 20.397 -5.466 -48.670 1.00 94.00 70 LYS A C 1
ATOM 524 O O . LYS A 1 70 ? 20.659 -4.738 -49.623 1.00 94.00 70 LYS A O 1
ATOM 529 N N . TRP A 1 71 ? 20.746 -5.184 -47.421 1.00 96.88 71 TRP A N 1
ATOM 530 C CA . TRP A 1 71 ? 21.545 -4.017 -47.050 1.00 96.88 71 TRP A CA 1
ATOM 531 C C . TRP A 1 71 ? 23.030 -4.365 -46.992 1.00 96.88 71 TRP A C 1
ATOM 533 O O . TRP A 1 71 ? 23.393 -5.413 -46.458 1.00 96.88 71 TRP A O 1
ATOM 543 N N . TYR A 1 72 ? 23.856 -3.469 -47.526 1.00 96.75 72 TYR A N 1
ATOM 544 C CA . TYR A 1 72 ? 25.316 -3.536 -47.546 1.00 96.75 72 TYR A CA 1
ATOM 545 C C . TYR A 1 72 ? 25.880 -2.199 -47.067 1.00 96.75 72 TYR A C 1
ATOM 547 O O . TYR A 1 72 ? 25.287 -1.159 -47.353 1.00 96.75 72 TYR A O 1
ATOM 555 N N . HIS A 1 73 ? 27.016 -2.216 -46.375 1.00 97.62 73 HIS A N 1
ATOM 556 C CA . HIS A 1 73 ? 27.764 -1.007 -46.032 1.00 97.62 73 HIS A CA 1
ATOM 557 C C . HIS A 1 73 ? 29.058 -0.962 -46.845 1.00 97.62 73 HIS A C 1
ATOM 559 O O . HIS A 1 73 ? 29.643 -2.006 -47.148 1.00 97.62 73 HIS A O 1
ATOM 565 N N . PHE A 1 74 ? 29.463 0.242 -47.235 1.00 96.56 74 PHE A N 1
ATOM 566 C CA . PHE A 1 74 ? 30.667 0.478 -48.014 1.00 96.56 74 PHE A CA 1
ATOM 567 C C . PHE A 1 74 ? 31.558 1.495 -47.314 1.00 96.56 74 PHE A C 1
ATOM 569 O O . PHE A 1 74 ? 31.095 2.569 -46.909 1.00 96.56 74 PHE A O 1
ATOM 576 N N . ASP A 1 75 ? 32.851 1.198 -47.279 1.00 94.69 75 ASP A N 1
ATOM 577 C CA . ASP A 1 75 ? 33.868 2.061 -46.708 1.00 94.69 75 ASP A CA 1
ATOM 578 C C . ASP A 1 75 ? 34.006 3.383 -47.490 1.00 94.69 75 ASP A C 1
ATOM 580 O O . ASP A 1 75 ? 33.399 3.619 -48.545 1.00 94.69 75 ASP A O 1
ATOM 584 N N . ARG A 1 76 ? 34.857 4.287 -46.994 1.00 95.69 76 ARG A N 1
ATOM 585 C CA . ARG A 1 76 ? 35.092 5.596 -47.631 1.00 95.69 76 ARG A CA 1
ATOM 586 C C . ARG A 1 76 ? 35.623 5.514 -49.071 1.00 95.69 76 ARG A C 1
ATOM 588 O O . ARG A 1 76 ? 35.568 6.510 -49.794 1.00 95.69 76 ARG A O 1
ATOM 595 N N . PHE A 1 77 ? 36.184 4.374 -49.469 1.00 94.75 77 PHE A N 1
ATOM 596 C CA . PHE A 1 77 ? 36.753 4.130 -50.791 1.00 94.75 77 PHE A CA 1
ATOM 597 C C . PHE A 1 77 ? 35.786 3.402 -51.729 1.00 94.75 77 PHE A C 1
ATOM 599 O O . PHE A 1 77 ? 36.012 3.434 -52.938 1.00 94.75 77 PHE A O 1
ATOM 606 N N . GLY A 1 78 ? 34.690 2.856 -51.200 1.00 95.19 78 GLY A N 1
ATOM 607 C CA . GLY A 1 78 ? 33.656 2.129 -51.926 1.00 95.19 78 GLY A CA 1
ATOM 608 C C . GLY A 1 78 ? 33.776 0.616 -51.861 1.00 95.19 78 GLY A C 1
ATOM 609 O O . GLY A 1 78 ? 33.052 -0.060 -52.585 1.00 95.19 78 GLY A O 1
ATOM 610 N N . TYR A 1 79 ? 34.662 0.074 -51.028 1.00 97.31 79 TYR A N 1
ATOM 611 C CA . TYR A 1 79 ? 34.735 -1.366 -50.818 1.00 97.31 79 TYR A CA 1
ATOM 612 C C . TYR A 1 79 ? 33.699 -1.806 -49.788 1.00 97.31 79 TYR A C 1
ATOM 614 O O . TYR A 1 79 ? 33.432 -1.112 -48.814 1.00 97.31 79 TYR A O 1
ATOM 622 N N . MET A 1 80 ? 33.085 -2.951 -50.046 1.00 97.44 80 MET A N 1
ATOM 623 C CA . MET A 1 80 ? 32.037 -3.551 -49.234 1.00 97.44 80 MET A CA 1
ATOM 624 C C . MET A 1 80 ? 32.612 -4.072 -47.919 1.00 97.44 80 MET A C 1
ATOM 626 O O . MET A 1 80 ? 33.545 -4.881 -47.924 1.00 97.44 80 MET A O 1
ATOM 630 N N . ASP A 1 81 ? 32.002 -3.666 -46.814 1.00 97.12 81 ASP A N 1
ATOM 631 C CA . ASP A 1 81 ? 32.387 -4.114 -45.484 1.00 97.12 81 ASP A CA 1
ATOM 632 C C . ASP A 1 81 ? 31.866 -5.531 -45.188 1.00 97.12 81 ASP A C 1
ATOM 634 O O . ASP A 1 81 ? 30.837 -5.982 -45.703 1.00 97.12 81 ASP A O 1
ATOM 638 N N . THR A 1 82 ? 32.593 -6.253 -44.334 1.00 96.19 82 THR A N 1
ATOM 639 C CA . THR A 1 82 ? 32.201 -7.564 -43.790 1.00 96.19 82 THR A CA 1
ATOM 640 C C . THR A 1 82 ? 32.552 -7.618 -42.305 1.00 96.19 82 THR A C 1
ATOM 642 O O . THR A 1 82 ? 33.487 -6.955 -41.862 1.00 96.19 82 THR A O 1
ATOM 645 N N . GLY A 1 83 ? 31.837 -8.432 -41.533 1.00 94.69 83 GLY A N 1
ATOM 646 C CA . GLY A 1 83 ? 32.029 -8.555 -40.092 1.00 94.69 83 GLY A CA 1
ATOM 647 C C . GLY A 1 83 ? 31.308 -7.473 -39.281 1.00 94.69 83 GLY A C 1
ATOM 648 O O . GLY A 1 83 ? 30.266 -6.964 -39.692 1.00 94.69 83 GLY A O 1
ATOM 649 N N . TRP A 1 84 ? 31.835 -7.173 -38.090 1.00 91.81 84 TRP A N 1
ATOM 650 C CA . TRP A 1 84 ? 31.276 -6.170 -37.180 1.00 91.81 84 TRP A CA 1
ATOM 651 C C . TRP A 1 84 ? 31.591 -4.757 -37.661 1.00 91.81 84 TRP A C 1
ATOM 653 O O . TRP A 1 84 ? 32.762 -4.405 -37.777 1.00 91.81 84 TRP A O 1
ATOM 663 N N . GLU A 1 85 ? 30.555 -3.940 -37.837 1.00 94.38 85 GLU A N 1
ATOM 664 C CA . GLU A 1 85 ? 30.675 -2.550 -38.275 1.00 94.38 85 GLU A CA 1
ATOM 665 C C . GLU A 1 85 ? 29.949 -1.607 -37.305 1.00 94.38 85 GLU A C 1
ATOM 667 O O . GLU A 1 85 ? 28.788 -1.833 -36.956 1.00 94.38 85 GLU A O 1
ATOM 672 N N . LEU A 1 86 ? 30.634 -0.557 -36.842 1.00 89.88 86 LEU A N 1
ATOM 673 C CA . LEU A 1 86 ? 30.095 0.427 -35.897 1.00 89.88 86 LEU A CA 1
ATOM 674 C C . LEU A 1 86 ? 29.681 1.693 -36.648 1.00 89.88 86 LEU A C 1
ATOM 676 O O . LEU A 1 86 ? 30.516 2.546 -36.947 1.00 89.88 86 LEU A O 1
ATOM 680 N N . VAL A 1 87 ? 28.379 1.865 -36.877 1.00 89.19 87 VAL A N 1
ATOM 681 C CA . VAL A 1 87 ? 27.838 3.024 -37.602 1.00 89.19 87 VAL A CA 1
ATOM 682 C C . VAL A 1 87 ? 26.931 3.829 -36.685 1.00 89.19 87 VAL A C 1
ATOM 684 O O . VAL A 1 87 ? 25.986 3.304 -36.104 1.00 89.19 87 VAL A O 1
ATOM 687 N N . GLY A 1 88 ? 27.211 5.127 -36.534 1.00 85.38 88 GLY A N 1
ATOM 688 C CA . GLY A 1 88 ? 26.366 6.019 -35.729 1.00 85.38 88 GLY A CA 1
ATOM 689 C C . GLY A 1 88 ? 26.290 5.647 -34.241 1.00 85.38 88 GLY A C 1
ATOM 690 O O . GLY A 1 88 ? 25.322 6.002 -33.578 1.00 85.38 88 GLY A O 1
ATOM 691 N N . GLY A 1 89 ? 27.294 4.932 -33.719 1.00 82.12 89 GLY A N 1
ATOM 692 C CA . GLY A 1 89 ? 27.357 4.505 -32.318 1.00 82.12 89 GLY A CA 1
ATOM 693 C C . GLY A 1 89 ? 26.667 3.173 -32.013 1.00 82.12 89 GLY A C 1
ATOM 694 O O . GLY A 1 89 ? 26.645 2.774 -30.851 1.00 82.12 89 GLY A O 1
ATOM 695 N N . VAL A 1 90 ? 26.149 2.471 -33.025 1.00 85.50 90 VAL A N 1
ATOM 696 C CA . VAL A 1 90 ? 25.551 1.139 -32.870 1.00 85.50 90 VAL A CA 1
ATOM 697 C C . VAL A 1 90 ? 26.195 0.122 -33.813 1.00 85.50 90 VAL A C 1
ATOM 699 O O . VAL A 1 90 ? 26.681 0.478 -34.889 1.00 85.50 90 VAL A O 1
ATOM 702 N N . TRP A 1 91 ? 26.247 -1.137 -33.387 1.00 89.62 91 TRP A N 1
ATOM 703 C CA . TRP A 1 91 ? 26.916 -2.201 -34.133 1.00 89.62 91 TRP A CA 1
ATOM 704 C C . TRP A 1 91 ? 25.972 -2.884 -35.118 1.00 89.62 91 TRP A C 1
ATOM 706 O O . TRP A 1 91 ? 24.791 -3.066 -34.835 1.00 89.62 91 TRP A O 1
ATOM 716 N N . TYR A 1 92 ? 26.525 -3.323 -36.241 1.00 93.00 92 TYR A N 1
ATOM 717 C CA . TYR A 1 92 ? 25.880 -4.154 -37.251 1.00 93.00 92 TYR A CA 1
ATOM 718 C C . TYR A 1 92 ? 26.785 -5.342 -37.556 1.00 93.00 92 TYR A C 1
ATOM 720 O O . TYR A 1 92 ? 28.009 -5.226 -37.489 1.00 93.00 92 TYR A O 1
ATOM 728 N N . TRP A 1 93 ? 26.196 -6.477 -37.926 1.00 94.56 93 TRP A N 1
ATOM 729 C CA . TRP A 1 93 ? 26.952 -7.619 -38.430 1.00 94.56 93 TRP A CA 1
ATOM 730 C C . TRP A 1 93 ? 26.678 -7.822 -39.917 1.00 94.56 93 TRP A C 1
ATOM 732 O O . TRP A 1 93 ? 25.543 -8.090 -40.329 1.00 94.56 93 TRP A O 1
ATOM 742 N N . LEU A 1 94 ? 27.730 -7.714 -40.722 1.00 96.94 94 LEU A N 1
ATOM 743 C CA . LEU A 1 94 ? 27.719 -7.992 -42.150 1.00 96.94 94 LEU A CA 1
ATOM 744 C C . LEU A 1 94 ? 28.297 -9.387 -42.376 1.00 96.94 94 LEU A C 1
ATOM 746 O O . LEU A 1 94 ? 29.396 -9.702 -41.924 1.00 96.94 94 LEU A O 1
ATOM 750 N N . GLY A 1 95 ? 27.5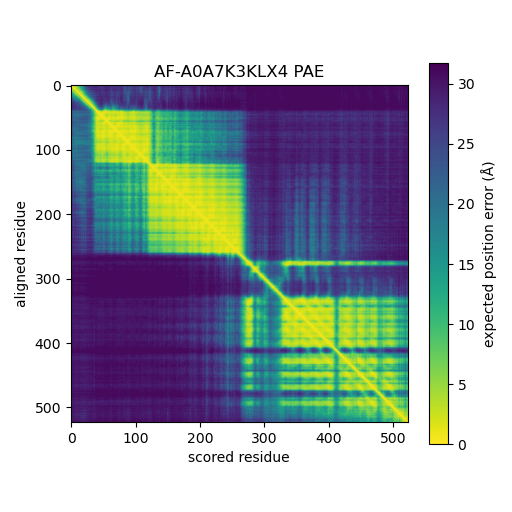49 -10.257 -43.055 1.00 95.12 95 GLY A N 1
ATOM 751 C CA . GLY A 1 95 ? 28.023 -11.610 -43.343 1.00 95.12 95 GLY A CA 1
ATOM 752 C C . GLY A 1 95 ? 29.294 -11.620 -44.195 1.00 95.12 95 GLY A C 1
ATOM 753 O O . GLY A 1 95 ? 29.717 -10.601 -44.732 1.00 95.12 95 GLY A O 1
ATOM 754 N N . SER A 1 96 ? 29.876 -12.801 -44.405 1.00 93.81 96 SER A N 1
ATOM 755 C CA . SER A 1 96 ? 30.980 -12.961 -45.365 1.00 93.81 96 SER A CA 1
ATOM 756 C C . SER A 1 96 ? 30.586 -12.601 -46.806 1.00 93.81 96 SER A C 1
ATOM 758 O O . SER A 1 96 ? 31.447 -12.329 -47.634 1.00 93.81 96 SER A O 1
ATOM 760 N N . ASP A 1 97 ? 29.284 -12.578 -47.097 1.00 94.44 97 ASP A N 1
ATOM 761 C CA . ASP A 1 97 ? 28.682 -12.085 -48.336 1.00 94.44 97 ASP A CA 1
ATOM 762 C C . ASP A 1 97 ? 28.401 -10.571 -48.324 1.00 94.44 97 ASP A C 1
ATOM 764 O O . ASP A 1 97 ? 27.794 -10.081 -49.269 1.00 94.44 97 ASP A O 1
ATOM 768 N N . GLY A 1 98 ? 28.774 -9.852 -47.259 1.00 94.69 98 GLY A N 1
ATOM 769 C CA . GLY A 1 98 ? 28.537 -8.419 -47.035 1.00 94.69 98 GLY A CA 1
ATOM 770 C C . GLY A 1 98 ? 27.109 -8.037 -46.659 1.00 94.69 98 GLY A C 1
ATOM 771 O O . GLY A 1 98 ? 26.847 -6.888 -46.314 1.00 94.69 98 GLY A O 1
ATOM 772 N N . ALA A 1 99 ? 26.168 -8.983 -46.703 1.00 96.75 99 ALA A N 1
ATOM 773 C CA . ALA A 1 99 ? 24.780 -8.696 -46.386 1.00 96.75 99 ALA A CA 1
ATOM 774 C C . ALA A 1 99 ? 24.593 -8.518 -44.875 1.00 96.75 99 ALA A C 1
ATOM 776 O O . ALA A 1 99 ? 24.978 -9.386 -44.081 1.00 96.75 99 ALA A O 1
ATOM 777 N N . MET A 1 100 ? 23.935 -7.426 -44.492 1.00 97.06 100 MET A N 1
ATOM 778 C CA . MET A 1 100 ? 23.543 -7.144 -43.114 1.00 97.06 100 MET A CA 1
ATOM 779 C C . MET A 1 100 ? 22.621 -8.234 -42.569 1.00 97.06 100 MET A C 1
ATOM 781 O O . MET A 1 100 ? 21.625 -8.600 -43.201 1.00 97.06 100 MET A O 1
ATOM 785 N N . ARG A 1 101 ? 22.947 -8.759 -41.386 1.00 94.56 101 ARG A N 1
ATOM 786 C CA . ARG A 1 101 ? 22.129 -9.763 -40.702 1.00 94.56 101 ARG A CA 1
ATOM 787 C C . ARG A 1 101 ? 21.095 -9.103 -39.790 1.00 94.56 101 ARG A C 1
ATOM 789 O O . ARG A 1 101 ? 21.362 -8.102 -39.138 1.00 94.56 101 ARG A O 1
ATOM 796 N N . THR A 1 102 ? 19.911 -9.704 -39.748 1.00 91.12 102 THR A N 1
ATOM 797 C CA . THR A 1 102 ? 18.782 -9.337 -38.879 1.00 91.12 102 THR A CA 1
ATOM 798 C C . THR A 1 102 ? 18.215 -10.605 -38.253 1.00 91.12 102 THR A C 1
ATOM 800 O O . THR A 1 102 ? 18.287 -11.672 -38.868 1.00 91.12 102 THR A O 1
ATOM 803 N N . GLY A 1 103 ? 17.579 -10.504 -37.091 1.00 84.38 103 GLY A N 1
ATOM 804 C CA . GLY A 1 103 ? 17.124 -11.673 -36.345 1.00 84.38 103 GLY A CA 1
ATOM 805 C C . GLY A 1 103 ? 18.302 -12.495 -35.820 1.00 84.38 103 GLY A C 1
ATOM 806 O O . GLY A 1 103 ? 19.375 -11.953 -35.578 1.00 84.38 103 GLY A O 1
ATOM 807 N N . TRP A 1 104 ? 18.099 -13.802 -35.642 1.00 81.44 104 TRP A N 1
ATOM 808 C CA . TRP A 1 104 ? 19.127 -14.720 -35.142 1.00 81.44 104 TRP A CA 1
ATOM 809 C C . TRP A 1 104 ? 20.128 -15.123 -36.234 1.00 81.44 104 TRP A C 1
ATOM 811 O O . TRP A 1 104 ? 19.733 -15.566 -37.313 1.00 81.44 104 TRP A O 1
ATOM 821 N N . TYR A 1 105 ? 21.423 -15.038 -35.937 1.00 87.06 105 TYR A N 1
ATOM 822 C CA . TYR A 1 105 ? 22.520 -15.522 -36.784 1.00 87.06 105 TYR A CA 1
ATOM 823 C C . TYR A 1 105 ? 23.668 -16.047 -35.915 1.00 87.06 105 TYR A C 1
ATOM 825 O O . TYR A 1 105 ? 23.742 -15.720 -34.739 1.00 87.06 105 TYR A O 1
ATOM 833 N N . SER A 1 106 ? 24.559 -16.875 -36.467 1.00 83.31 106 SER A N 1
ATOM 834 C CA . SER A 1 106 ? 25.724 -17.377 -35.726 1.00 83.31 106 SER A CA 1
ATOM 835 C C . SER A 1 106 ? 27.014 -16.706 -36.192 1.00 83.31 106 SER A C 1
ATOM 837 O O . SER A 1 106 ? 27.235 -16.567 -37.397 1.00 83.31 106 SER A O 1
ATOM 839 N N . VAL A 1 107 ? 27.854 -16.307 -35.235 1.00 84.00 107 VAL A N 1
ATOM 840 C CA . VAL A 1 107 ? 29.200 -15.758 -35.440 1.00 84.00 107 VAL A CA 1
ATOM 841 C C . VAL A 1 107 ? 30.172 -16.620 -34.643 1.00 84.00 107 VAL A C 1
ATOM 843 O O . VAL A 1 107 ? 30.021 -16.750 -33.434 1.00 84.00 107 VAL A O 1
ATOM 846 N N . ASP A 1 108 ? 31.123 -17.262 -35.325 1.00 83.06 108 ASP A N 1
ATOM 847 C CA . ASP A 1 108 ? 32.139 -18.140 -34.719 1.00 83.06 108 ASP A CA 1
ATOM 848 C C . ASP A 1 108 ? 31.587 -19.240 -33.784 1.00 83.06 108 ASP A C 1
ATOM 850 O O . ASP A 1 108 ? 32.245 -19.665 -32.839 1.00 83.06 108 ASP A O 1
ATOM 854 N N . GLY A 1 109 ? 30.378 -19.739 -34.071 1.00 77.44 109 GLY A N 1
ATOM 855 C CA . GLY A 1 109 ? 29.712 -20.787 -33.289 1.00 77.44 109 GLY A CA 1
ATOM 856 C C . GLY A 1 109 ? 28.813 -20.274 -32.160 1.00 77.44 109 GLY A C 1
ATOM 857 O O . GLY A 1 109 ? 28.079 -21.069 -31.579 1.00 77.44 109 GLY A O 1
ATOM 858 N N . GLU A 1 110 ? 28.797 -18.966 -31.905 1.00 69.62 110 GLU A N 1
ATOM 859 C CA . GLU A 1 110 ? 27.925 -18.318 -30.922 1.00 69.62 110 GLU A CA 1
ATOM 860 C C . GLU A 1 110 ? 26.695 -17.716 -31.606 1.00 69.62 110 GLU A C 1
ATOM 862 O O . GLU A 1 110 ? 26.787 -17.192 -32.720 1.00 69.62 110 GLU A O 1
ATOM 867 N N . TRP A 1 111 ? 25.526 -17.800 -30.966 1.00 75.38 111 TRP A N 1
ATOM 868 C CA . TRP A 1 111 ? 24.302 -17.179 -31.481 1.00 75.38 111 TRP A CA 1
ATOM 869 C C . TRP A 1 111 ? 24.259 -15.696 -31.122 1.00 75.38 111 TRP A C 1
ATOM 871 O O . TRP A 1 111 ? 24.435 -15.315 -29.972 1.00 75.38 111 TRP A O 1
ATOM 881 N N . GLN A 1 112 ? 23.978 -14.879 -32.126 1.00 79.50 112 GLN A N 1
ATOM 882 C CA . GLN A 1 112 ? 23.825 -13.436 -32.059 1.00 79.50 112 GLN A CA 1
ATOM 883 C C . GLN A 1 112 ? 22.426 -13.057 -32.539 1.00 79.50 112 GLN A C 1
ATOM 885 O O . GLN A 1 112 ? 21.796 -13.785 -33.316 1.00 79.50 112 GLN A O 1
ATOM 890 N N . TRP A 1 113 ? 21.951 -11.895 -32.105 1.00 81.50 113 TRP A N 1
ATOM 891 C CA . TRP A 1 113 ? 20.704 -11.323 -32.587 1.00 81.50 113 TRP A CA 1
ATOM 892 C C . TRP A 1 113 ? 20.886 -9.843 -32.906 1.00 81.50 113 TRP A C 1
ATOM 894 O O . TRP A 1 113 ? 21.532 -9.114 -32.154 1.00 81.50 113 TRP A O 1
ATOM 904 N N . SER A 1 114 ? 20.283 -9.417 -34.011 1.00 83.38 114 SER A N 1
ATOM 905 C CA . SER A 1 114 ? 20.082 -8.009 -34.354 1.00 83.38 114 SER A CA 1
ATOM 906 C C . SER A 1 114 ? 18.601 -7.764 -34.596 1.00 83.38 114 SER A C 1
ATOM 908 O O . SER A 1 114 ? 17.878 -8.665 -35.032 1.00 83.38 114 SER A O 1
ATOM 910 N N . ASP A 1 115 ? 18.140 -6.540 -34.367 1.00 79.38 115 ASP A N 1
ATOM 911 C CA . ASP A 1 115 ? 16.751 -6.189 -34.651 1.00 79.38 115 ASP A CA 1
ATOM 912 C C . ASP A 1 115 ? 16.445 -6.155 -36.162 1.00 79.38 115 ASP A C 1
ATOM 914 O O . ASP A 1 115 ? 17.287 -6.454 -37.015 1.00 79.38 115 ASP A O 1
ATOM 918 N N . SER A 1 116 ? 15.206 -5.812 -36.525 1.00 84.12 116 SER A N 1
ATOM 919 C CA . SER A 1 116 ? 14.782 -5.735 -37.929 1.00 84.12 116 SER A CA 1
ATOM 920 C C . SER A 1 116 ? 15.503 -4.653 -38.742 1.00 84.12 116 SER A C 1
ATOM 922 O O . SER A 1 116 ? 15.421 -4.675 -39.966 1.00 84.12 116 SER A O 1
ATOM 924 N N . SER A 1 117 ? 16.184 -3.709 -38.084 1.00 87.12 117 SER A N 1
ATOM 925 C CA . SER A 1 117 ? 17.045 -2.705 -38.715 1.00 87.12 117 SER A CA 1
ATOM 926 C C . SER A 1 117 ? 18.518 -3.125 -38.780 1.00 87.12 117 SER A C 1
ATOM 928 O O . SER A 1 117 ? 19.323 -2.405 -39.357 1.00 87.12 117 SER A O 1
ATOM 930 N N . GLY A 1 118 ? 18.866 -4.301 -38.244 1.00 87.50 118 GLY A N 1
ATOM 931 C CA . GLY A 1 118 ? 20.227 -4.845 -38.232 1.00 87.50 118 GLY A CA 1
ATOM 932 C C . GLY A 1 118 ? 21.081 -4.371 -37.062 1.00 87.50 118 GLY A C 1
ATOM 933 O O . GLY A 1 118 ? 22.211 -4.840 -36.911 1.00 87.50 118 GLY A O 1
ATOM 934 N N . VAL A 1 119 ? 20.529 -3.511 -36.205 1.00 87.00 119 VAL A N 1
ATOM 935 C CA . VAL A 1 119 ? 21.232 -2.990 -35.039 1.00 87.00 119 VAL A CA 1
ATOM 936 C C . VAL A 1 119 ? 21.398 -4.091 -33.998 1.00 87.00 119 VAL A C 1
ATOM 938 O O . VAL A 1 119 ? 20.444 -4.775 -33.616 1.00 87.00 119 VAL A O 1
ATOM 941 N N . TRP A 1 120 ? 22.633 -4.250 -33.540 1.00 83.50 120 TRP A N 1
ATOM 942 C CA . TRP A 1 120 ? 23.015 -5.086 -32.418 1.00 83.50 120 TRP A CA 1
ATOM 943 C C . TRP A 1 120 ? 23.078 -4.237 -31.146 1.00 83.50 120 TRP A C 1
ATOM 945 O O . TRP A 1 120 ? 23.711 -3.177 -31.110 1.00 83.50 120 TRP A O 1
ATOM 955 N N . HIS A 1 121 ? 22.410 -4.713 -30.098 1.00 74.25 121 HIS A N 1
ATOM 956 C CA . HIS A 1 121 ? 22.218 -3.982 -28.850 1.00 74.25 121 HIS A CA 1
ATOM 957 C C . HIS A 1 121 ? 22.910 -4.723 -27.695 1.00 74.25 121 HIS A C 1
ATOM 959 O O . HIS A 1 121 ? 22.412 -5.758 -27.250 1.00 74.25 121 HIS A O 1
ATOM 965 N N . PRO A 1 122 ? 24.034 -4.219 -27.161 1.00 74.44 122 PRO A N 1
ATOM 966 C CA . PRO A 1 122 ? 24.662 -4.833 -25.996 1.00 74.44 122 PRO A CA 1
ATOM 967 C C . PRO A 1 122 ? 23.823 -4.596 -24.736 1.00 74.44 122 PRO A C 1
ATOM 969 O O . PRO A 1 122 ? 23.366 -3.477 -24.509 1.00 74.44 122 PRO A O 1
ATOM 972 N N . ASN A 1 123 ? 23.712 -5.603 -23.861 1.00 81.44 123 ASN A N 1
ATOM 973 C CA . ASN A 1 123 ? 23.064 -5.481 -22.544 1.00 81.44 123 ASN A CA 1
ATOM 974 C C . ASN A 1 123 ? 21.629 -4.934 -22.624 1.00 81.44 123 ASN A C 1
ATOM 976 O O . ASN A 1 123 ? 21.283 -3.974 -21.933 1.00 81.44 123 ASN A O 1
ATOM 980 N N . THR A 1 124 ? 20.799 -5.525 -23.484 1.00 87.75 124 THR A N 1
ATOM 981 C CA . THR A 1 124 ? 19.447 -5.021 -23.736 1.00 87.75 124 THR A CA 1
ATOM 982 C C . THR A 1 124 ? 18.364 -6.068 -23.526 1.00 87.75 124 THR A C 1
ATOM 984 O O . THR A 1 124 ? 18.574 -7.271 -23.689 1.00 87.75 124 THR A O 1
ATOM 987 N N . TRP A 1 125 ? 17.163 -5.579 -23.233 1.00 89.94 125 TRP A N 1
ATOM 988 C CA . TRP A 1 125 ? 15.941 -6.366 -23.292 1.00 89.94 125 TRP A CA 1
ATOM 989 C C . TRP A 1 125 ? 15.430 -6.419 -24.729 1.00 89.94 125 TRP A C 1
ATOM 991 O O . TRP A 1 125 ? 15.197 -5.385 -25.352 1.00 89.94 125 TRP A O 1
ATOM 1001 N N . VAL A 1 126 ? 15.201 -7.625 -25.236 1.00 88.00 126 VAL A N 1
ATOM 1002 C CA . VAL A 1 126 ? 14.693 -7.859 -26.587 1.00 88.00 126 VAL A CA 1
ATOM 1003 C C . VAL A 1 126 ? 13.333 -8.542 -26.513 1.00 88.00 126 VAL A C 1
ATOM 1005 O O . VAL A 1 126 ? 13.166 -9.555 -25.829 1.00 88.00 126 VAL A O 1
ATOM 1008 N N . GLN A 1 127 ? 12.355 -8.016 -27.252 1.00 89.06 127 GLN A N 1
ATOM 1009 C CA . GLN A 1 127 ? 11.042 -8.639 -27.388 1.00 89.06 127 GLN A CA 1
ATOM 1010 C C . GLN A 1 127 ? 10.972 -9.485 -28.662 1.00 89.06 127 GLN A C 1
ATOM 1012 O O . GLN A 1 127 ? 11.251 -9.014 -29.762 1.00 89.06 127 GLN A O 1
ATOM 1017 N N . SER A 1 128 ? 10.557 -10.742 -28.529 1.00 86.19 128 SER A N 1
ATOM 1018 C CA . SER A 1 128 ? 10.346 -11.657 -29.649 1.00 86.19 128 SER A CA 1
ATOM 1019 C C . SER A 1 128 ? 9.134 -12.544 -29.381 1.00 86.19 128 SER A C 1
ATOM 1021 O O . SER A 1 128 ? 9.017 -13.145 -28.315 1.00 86.19 128 SER A O 1
ATOM 1023 N N . GLY A 1 129 ? 8.191 -12.595 -30.328 1.00 85.38 129 GLY A N 1
ATOM 1024 C CA . GLY A 1 129 ? 6.975 -13.407 -30.193 1.00 85.38 129 GLY A CA 1
ATOM 1025 C C . GLY A 1 129 ? 6.109 -13.040 -28.980 1.00 85.38 129 GLY A C 1
ATOM 1026 O O . GLY A 1 129 ? 5.497 -13.917 -28.380 1.00 85.38 129 GLY A O 1
ATOM 1027 N N . GLY A 1 130 ? 6.107 -11.764 -28.572 1.00 89.38 130 GLY A N 1
ATOM 1028 C CA . GLY A 1 130 ? 5.397 -11.286 -27.377 1.00 89.38 130 GLY A CA 1
ATOM 1029 C C . GLY A 1 130 ? 6.083 -11.616 -26.046 1.00 89.38 130 GLY A C 1
ATOM 1030 O O . GLY A 1 130 ? 5.560 -11.265 -24.992 1.00 89.38 130 GLY A O 1
ATOM 1031 N N . ARG A 1 131 ? 7.257 -12.251 -26.075 1.00 94.19 131 ARG A N 1
ATOM 1032 C CA . ARG A 1 131 ? 8.044 -12.636 -24.899 1.00 94.19 131 ARG A CA 1
ATOM 1033 C C . ARG A 1 131 ? 9.330 -11.822 -24.846 1.00 94.19 131 ARG A C 1
ATOM 1035 O O . ARG A 1 131 ? 9.821 -11.374 -25.878 1.00 94.19 131 ARG A O 1
ATOM 1042 N N . TRP A 1 132 ? 9.876 -11.648 -23.652 1.00 95.25 132 TRP A N 1
ATOM 1043 C CA . TRP A 1 132 ? 11.106 -10.889 -23.437 1.00 95.25 132 TRP A CA 1
ATOM 1044 C C . TRP A 1 132 ? 12.273 -11.823 -23.155 1.00 95.25 132 TRP A C 1
ATOM 1046 O O . TRP A 1 132 ? 12.098 -12.816 -22.458 1.00 95.25 132 TRP A O 1
ATOM 1056 N N . TRP A 1 133 ? 13.451 -11.509 -23.676 1.00 94.25 133 TRP A N 1
ATOM 1057 C CA . TRP A 1 133 ? 14.725 -12.127 -23.309 1.00 94.25 133 TRP A CA 1
ATOM 1058 C C . TRP A 1 133 ? 15.785 -11.031 -23.157 1.00 94.25 133 TRP A C 1
ATOM 1060 O O . TRP A 1 133 ? 15.534 -9.877 -23.511 1.00 94.25 133 TRP A O 1
ATOM 1070 N N . TYR A 1 134 ? 16.936 -11.363 -22.578 1.00 92.56 134 TYR A N 1
ATOM 1071 C CA . TYR A 1 134 ? 17.997 -10.390 -22.326 1.00 92.56 134 TYR A CA 1
ATOM 1072 C C . TYR A 1 134 ? 19.282 -10.784 -23.049 1.00 92.56 134 TYR A C 1
ATOM 1074 O O . TYR A 1 134 ? 19.750 -11.910 -22.897 1.00 92.56 134 TYR A O 1
ATOM 1082 N N . GLN A 1 135 ? 19.850 -9.854 -23.812 1.00 87.25 135 GLN A N 1
ATOM 1083 C CA . GLN A 1 135 ? 21.105 -10.033 -24.534 1.00 87.25 135 GLN A CA 1
ATOM 1084 C C . GLN A 1 135 ? 22.242 -9.373 -23.756 1.00 87.25 135 GLN A C 1
ATOM 1086 O O . GLN A 1 135 ? 22.207 -8.169 -23.514 1.00 87.25 135 GLN A O 1
ATOM 1091 N N . TRP A 1 136 ? 23.266 -10.137 -23.389 1.00 83.44 136 TRP A N 1
ATOM 1092 C CA . TRP A 1 136 ? 24.501 -9.605 -22.816 1.00 83.44 136 TRP A CA 1
ATOM 1093 C C . TRP A 1 136 ? 25.362 -8.926 -23.889 1.00 83.44 136 TRP A C 1
ATOM 1095 O O . TRP A 1 136 ? 25.192 -9.140 -25.086 1.00 83.44 136 TRP A O 1
ATOM 1105 N N . ALA A 1 137 ? 26.323 -8.103 -23.470 1.00 73.56 137 ALA A N 1
ATOM 1106 C CA . ALA A 1 137 ? 27.249 -7.431 -24.387 1.00 73.56 137 ALA A CA 1
ATOM 1107 C C . ALA A 1 137 ? 28.176 -8.370 -25.183 1.00 73.56 137 ALA A C 1
ATOM 1109 O O . ALA A 1 137 ? 28.838 -7.917 -26.104 1.00 73.56 137 ALA A O 1
ATOM 1110 N N . ASP A 1 138 ? 28.275 -9.651 -24.850 1.00 67.75 138 ASP A N 1
ATOM 1111 C CA . ASP A 1 138 ? 28.991 -10.639 -25.670 1.00 67.75 138 ASP A CA 1
ATOM 1112 C C . ASP A 1 138 ? 28.062 -11.369 -26.660 1.00 67.75 138 ASP A C 1
ATOM 1114 O O . ASP A 1 138 ? 28.505 -12.229 -27.422 1.00 67.75 138 ASP A O 1
ATOM 1118 N N . GLY A 1 139 ? 26.775 -11.007 -26.676 1.00 70.56 139 GLY A N 1
ATOM 1119 C CA . GLY A 1 139 ? 25.749 -11.635 -27.498 1.00 70.56 139 GLY A CA 1
ATOM 1120 C C . GLY A 1 139 ? 25.071 -12.842 -26.861 1.00 70.56 139 GLY A C 1
ATOM 1121 O O . GLY A 1 139 ? 24.042 -13.287 -27.368 1.00 70.56 139 GLY A O 1
ATOM 1122 N N . THR A 1 140 ? 25.596 -13.347 -25.743 1.00 81.62 140 THR A N 1
ATOM 1123 C CA . THR A 1 140 ? 24.987 -14.466 -25.021 1.00 81.62 140 THR A CA 1
ATOM 1124 C C . THR A 1 140 ? 23.698 -14.035 -24.316 1.00 81.62 140 THR A C 1
ATOM 1126 O O . THR A 1 140 ? 23.373 -12.849 -24.217 1.00 81.62 140 THR A O 1
ATOM 1129 N N . TYR A 1 141 ? 22.935 -15.001 -23.806 1.00 88.88 141 TYR A N 1
ATOM 1130 C CA . TYR A 1 141 ? 21.688 -14.747 -23.089 1.00 88.88 141 TYR A CA 1
ATOM 1131 C C . TYR A 1 141 ? 21.502 -15.738 -21.933 1.00 88.88 141 TYR A C 1
ATOM 1133 O O . TYR A 1 141 ? 22.001 -16.867 -21.989 1.00 88.88 141 TYR A O 1
ATOM 1141 N N . PRO A 1 142 ? 20.809 -15.341 -20.851 1.00 91.81 142 PRO A N 1
ATOM 1142 C CA . PRO A 1 142 ? 20.576 -16.225 -19.722 1.00 91.81 142 PRO A CA 1
ATOM 1143 C C . PRO A 1 142 ? 19.536 -17.291 -20.065 1.00 91.81 142 PRO A C 1
ATOM 1145 O O . PRO A 1 142 ? 18.550 -17.016 -20.741 1.00 91.81 142 PRO A O 1
ATOM 1148 N N . THR A 1 143 ? 19.716 -18.499 -19.536 1.00 92.94 143 THR A N 1
ATOM 1149 C CA . THR A 1 143 ? 18.729 -19.585 -19.616 1.00 92.94 143 THR A CA 1
ATOM 1150 C C . THR A 1 143 ? 18.570 -20.254 -18.250 1.00 92.94 143 THR A C 1
ATOM 1152 O O . THR A 1 143 ? 19.508 -20.309 -17.456 1.00 92.94 143 THR A O 1
ATOM 1155 N N . SER A 1 144 ? 17.371 -20.767 -17.965 1.00 91.25 144 SER A N 1
ATOM 1156 C CA . SER A 1 144 ? 17.051 -21.609 -16.799 1.00 91.25 144 SER A CA 1
ATOM 1157 C C . SER A 1 144 ? 17.466 -21.068 -15.421 1.00 91.25 144 SER A C 1
ATOM 1159 O O . SER A 1 144 ? 17.829 -21.856 -14.539 1.00 91.25 144 SER A O 1
ATOM 1161 N N . GLY A 1 145 ? 17.408 -19.757 -15.179 1.00 94.62 145 GLY A N 1
ATOM 1162 C CA . GLY A 1 145 ? 17.897 -19.235 -13.906 1.00 94.62 145 GLY A CA 1
ATOM 1163 C C . GLY 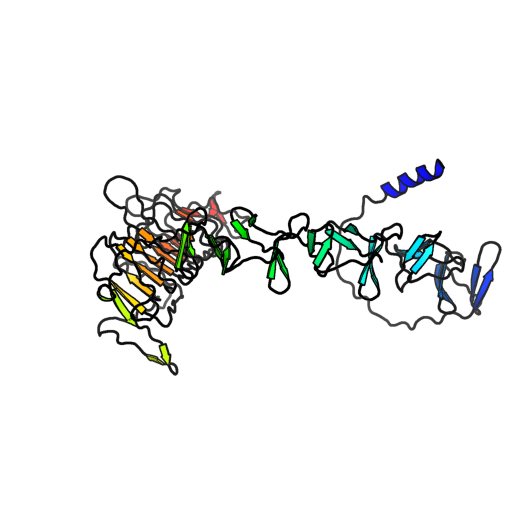A 1 145 ? 17.616 -17.774 -13.603 1.00 94.62 145 GLY A C 1
ATOM 1164 O O . GLY A 1 145 ? 17.110 -17.014 -14.429 1.00 94.62 145 GLY A O 1
ATOM 1165 N N . TRP A 1 146 ? 17.975 -17.420 -12.371 1.00 97.19 146 TRP A N 1
ATOM 1166 C CA . TRP A 1 146 ? 17.899 -16.077 -11.814 1.00 97.19 146 TRP A CA 1
ATOM 1167 C C . TRP A 1 146 ? 19.029 -15.191 -12.334 1.00 97.19 146 TRP A C 1
ATOM 1169 O O . TRP A 1 146 ? 20.176 -15.628 -12.385 1.00 97.19 146 TRP A O 1
ATOM 1179 N N . GLN A 1 147 ? 18.717 -13.940 -12.661 1.00 97.50 147 GLN A N 1
ATOM 1180 C CA . GLN A 1 147 ? 19.680 -12.926 -13.083 1.00 97.50 147 GLN A CA 1
ATOM 1181 C C . GLN A 1 147 ? 19.384 -11.586 -12.425 1.00 97.50 147 GLN A C 1
ATOM 1183 O O . GLN A 1 147 ? 18.232 -11.155 -12.373 1.00 97.50 147 GLN A O 1
ATOM 1188 N N . LEU A 1 148 ? 20.438 -10.915 -11.968 1.00 94.94 148 LEU A N 1
ATOM 1189 C CA . LEU A 1 148 ? 20.369 -9.557 -11.447 1.00 94.94 148 LEU A CA 1
ATOM 1190 C C . LEU A 1 148 ? 20.695 -8.578 -12.579 1.00 94.94 148 LEU A C 1
ATOM 1192 O O . LEU A 1 148 ? 21.843 -8.471 -13.001 1.00 94.94 148 LEU A O 1
ATOM 1196 N N . ILE A 1 149 ? 19.685 -7.866 -13.072 1.00 93.44 149 ILE A N 1
ATOM 1197 C CA . ILE A 1 149 ? 19.799 -6.948 -14.212 1.00 93.44 149 ILE A CA 1
ATOM 1198 C C . ILE A 1 149 ? 19.289 -5.579 -13.767 1.00 93.44 149 ILE A C 1
ATOM 1200 O O . ILE A 1 149 ? 18.161 -5.446 -13.294 1.00 93.44 149 ILE A O 1
ATOM 1204 N N . GLY A 1 150 ? 20.129 -4.547 -13.865 1.00 86.88 150 GLY A N 1
ATOM 1205 C CA . GLY A 1 150 ? 19.750 -3.189 -13.449 1.00 86.88 150 GLY A CA 1
ATOM 1206 C C . GLY A 1 150 ? 19.288 -3.098 -11.986 1.00 86.88 150 GLY A C 1
ATOM 1207 O O . GLY A 1 150 ? 18.365 -2.349 -11.679 1.00 86.88 150 GLY A O 1
ATOM 1208 N N . GLY A 1 151 ? 19.875 -3.907 -11.095 1.00 90.12 151 GLY A N 1
ATOM 1209 C CA . GLY A 1 151 ? 19.531 -3.938 -9.668 1.00 90.12 151 GLY A CA 1
ATOM 1210 C C . GLY A 1 151 ? 18.242 -4.691 -9.318 1.00 90.12 151 GLY A C 1
ATOM 1211 O O . GLY A 1 151 ? 17.835 -4.672 -8.160 1.00 90.12 151 GLY A O 1
ATOM 1212 N N . LYS A 1 152 ? 17.603 -5.369 -10.279 1.00 96.69 152 LYS A N 1
ATOM 1213 C CA . LYS A 1 152 ? 16.396 -6.178 -10.057 1.00 96.69 152 LYS A CA 1
ATOM 1214 C C . LYS A 1 152 ? 16.627 -7.630 -10.458 1.00 96.69 152 LYS A C 1
ATOM 1216 O O . LYS A 1 152 ? 17.358 -7.903 -11.408 1.00 96.69 152 LYS A O 1
ATOM 1221 N N . TRP A 1 153 ? 16.007 -8.554 -9.732 1.00 98.06 153 TRP A N 1
ATOM 1222 C CA . TRP A 1 153 ? 16.068 -9.980 -10.043 1.00 98.06 153 TRP A CA 1
ATOM 1223 C C . TRP A 1 153 ? 15.008 -10.364 -11.072 1.00 98.06 153 TRP A C 1
ATOM 1225 O O . TRP A 1 153 ? 13.857 -9.957 -10.951 1.00 98.06 153 TRP A O 1
ATOM 1235 N N . TYR A 1 154 ? 15.398 -11.177 -12.047 1.00 98.31 154 TYR A N 1
ATOM 1236 C CA . TYR A 1 154 ? 14.538 -11.764 -13.075 1.00 98.31 154 TYR A CA 1
ATOM 1237 C C . TYR A 1 154 ? 14.822 -13.259 -13.154 1.00 98.31 154 TYR A C 1
ATOM 1239 O O . TYR A 1 154 ? 15.939 -13.682 -12.861 1.00 98.31 154 TYR A O 1
ATOM 1247 N N . HIS A 1 155 ? 13.851 -14.059 -13.586 1.00 98.31 155 HIS A N 1
ATOM 1248 C CA . HIS A 1 155 ? 14.069 -15.479 -13.855 1.00 98.31 155 HIS A CA 1
ATOM 1249 C C . HIS A 1 155 ? 13.747 -15.802 -15.314 1.00 98.31 155 HIS A C 1
ATOM 1251 O O . HIS A 1 155 ? 12.739 -15.339 -15.851 1.00 98.31 155 HIS A O 1
ATOM 1257 N N . PHE A 1 156 ? 14.598 -16.611 -15.940 1.00 97.75 156 PHE A N 1
ATOM 1258 C CA . PHE A 1 156 ? 14.486 -17.010 -17.340 1.00 97.75 156 PHE A CA 1
ATOM 1259 C C . PHE A 1 156 ? 14.199 -18.508 -17.465 1.00 97.75 156 PHE A C 1
ATOM 1261 O O . PHE A 1 156 ? 14.725 -19.325 -16.705 1.00 97.75 156 PHE A O 1
ATOM 1268 N N . ASP A 1 157 ? 13.358 -18.873 -18.430 1.00 96.19 157 ASP A N 1
ATOM 1269 C CA . ASP A 1 157 ? 13.045 -20.263 -18.749 1.00 96.19 157 ASP A CA 1
ATOM 1270 C C . ASP A 1 157 ? 14.178 -20.954 -19.533 1.00 96.19 157 ASP A C 1
ATOM 1272 O O . ASP A 1 157 ? 15.229 -20.371 -19.814 1.00 96.19 157 ASP A O 1
ATOM 1276 N N . GLY A 1 158 ? 13.981 -22.229 -19.881 1.00 93.62 158 GLY A N 1
ATOM 1277 C CA . GLY A 1 158 ? 14.984 -23.016 -20.606 1.00 93.62 158 GLY A CA 1
ATOM 1278 C C . GLY A 1 158 ? 15.308 -22.526 -22.016 1.00 93.62 158 GLY A C 1
ATOM 1279 O O . GLY A 1 158 ? 16.369 -22.862 -22.529 1.00 93.62 158 GLY A O 1
ATOM 1280 N N . ALA A 1 159 ? 14.437 -21.717 -22.619 1.00 91.50 159 ALA A N 1
ATOM 1281 C CA . ALA A 1 159 ? 14.652 -21.103 -23.925 1.00 91.50 159 ALA A CA 1
ATOM 1282 C C . ALA A 1 159 ? 15.209 -19.671 -23.820 1.00 91.50 159 ALA A C 1
ATOM 1284 O O . ALA A 1 159 ? 15.416 -19.022 -24.841 1.00 91.50 159 ALA A O 1
ATOM 1285 N N . GLY A 1 160 ? 15.457 -19.180 -22.602 1.00 94.31 160 GLY A N 1
ATOM 1286 C CA . GLY A 1 160 ? 16.007 -17.852 -22.349 1.00 94.31 160 GLY A CA 1
ATOM 1287 C C . GLY A 1 160 ? 14.974 -16.734 -22.321 1.00 94.31 160 GLY A C 1
ATOM 1288 O O . GLY A 1 160 ? 15.341 -15.562 -22.336 1.00 94.31 160 GLY A O 1
ATOM 1289 N N . TYR A 1 161 ? 13.683 -17.065 -22.240 1.00 96.81 161 TYR A N 1
ATOM 1290 C CA . TYR A 1 161 ? 12.633 -16.067 -22.082 1.00 96.81 161 TYR A CA 1
ATOM 1291 C C . TYR A 1 161 ? 12.361 -15.774 -20.608 1.00 96.81 161 TYR A C 1
ATOM 1293 O O . TYR A 1 161 ? 12.220 -16.674 -19.781 1.00 96.81 161 TYR A O 1
ATOM 1301 N N . MET A 1 162 ? 12.235 -14.493 -20.295 1.00 98.12 162 MET A N 1
ATOM 1302 C CA . MET A 1 162 ? 11.849 -13.960 -18.999 1.00 98.12 162 MET A CA 1
ATOM 1303 C C . MET A 1 162 ? 10.470 -14.479 -18.590 1.00 98.12 162 MET A C 1
ATOM 1305 O O . MET A 1 162 ? 9.522 -14.472 -19.381 1.00 98.12 162 MET A O 1
ATOM 1309 N N . GLN A 1 163 ? 10.357 -14.914 -17.342 1.00 98.19 163 GLN A N 1
ATOM 1310 C CA . GLN A 1 163 ? 9.104 -15.364 -16.752 1.00 98.19 163 GLN A CA 1
ATOM 1311 C C . GLN A 1 163 ? 8.399 -14.225 -16.004 1.00 98.19 163 GLN A C 1
ATOM 1313 O O . GLN A 1 163 ? 9.025 -13.277 -15.535 1.00 98.19 163 GLN A O 1
ATOM 1318 N N . THR A 1 164 ? 7.079 -14.340 -15.886 1.00 98.12 164 THR A N 1
ATOM 1319 C CA . THR A 1 164 ? 6.197 -13.429 -15.142 1.00 98.12 164 THR A CA 1
ATOM 1320 C C . THR A 1 164 ? 5.180 -14.248 -14.345 1.00 98.12 164 THR A C 1
ATOM 1322 O O . THR A 1 164 ? 4.879 -15.383 -14.718 1.00 98.12 164 THR A O 1
ATOM 1325 N N . GLY A 1 165 ? 4.590 -13.665 -13.307 1.00 98.19 165 GLY A N 1
ATOM 1326 C CA . GLY A 1 165 ? 3.624 -14.319 -12.426 1.00 98.19 165 GLY A CA 1
ATOM 1327 C C . GLY A 1 165 ? 4.279 -15.198 -11.359 1.00 98.19 165 GLY A C 1
ATOM 1328 O O . GLY A 1 165 ? 5.440 -15.010 -10.995 1.00 98.19 165 GLY A O 1
ATOM 1329 N N . TRP A 1 166 ? 3.514 -16.153 -10.830 1.00 98.06 166 TRP A N 1
ATOM 1330 C CA . TRP A 1 166 ? 3.985 -17.075 -9.798 1.00 98.06 166 TRP A CA 1
ATOM 1331 C C . TRP A 1 166 ? 5.013 -18.071 -10.344 1.00 98.06 166 TRP A C 1
ATOM 1333 O O . TRP A 1 166 ? 4.767 -18.767 -11.329 1.00 98.06 166 TRP A O 1
ATOM 1343 N N . LEU A 1 167 ? 6.147 -18.178 -9.656 1.00 98.00 167 LEU A N 1
ATOM 1344 C CA . LEU A 1 167 ? 7.239 -19.096 -9.958 1.00 98.00 167 LEU A CA 1
ATOM 1345 C C . LEU A 1 167 ? 7.499 -19.998 -8.750 1.00 98.00 167 LEU A C 1
ATOM 1347 O O . LEU A 1 167 ? 7.805 -19.503 -7.669 1.00 98.00 167 LEU A O 1
ATOM 1351 N N . SER A 1 168 ? 7.447 -21.317 -8.946 1.00 96.88 168 SER A N 1
ATOM 1352 C CA . SER A 1 168 ? 7.908 -22.288 -7.949 1.00 96.88 168 SER A CA 1
ATOM 1353 C C . SER A 1 168 ? 9.321 -22.753 -8.287 1.00 96.88 168 SER A C 1
ATOM 1355 O O . SER A 1 168 ? 9.564 -23.310 -9.362 1.00 96.88 168 SER A O 1
ATOM 1357 N N . LYS A 1 169 ? 10.273 -22.522 -7.382 1.00 94.62 169 LYS A N 1
ATOM 1358 C CA . LYS A 1 169 ? 11.675 -22.915 -7.557 1.00 94.62 169 LYS A CA 1
ATOM 1359 C C . LYS A 1 169 ? 12.261 -23.350 -6.219 1.00 94.62 169 LYS A C 1
ATOM 1361 O O . LYS A 1 169 ? 12.141 -22.645 -5.228 1.00 94.62 169 LYS A O 1
ATOM 1366 N N . GLY A 1 170 ? 12.887 -24.528 -6.186 1.00 91.50 170 GLY A N 1
ATOM 1367 C CA . GLY A 1 170 ? 13.554 -25.029 -4.975 1.00 91.50 170 GLY A CA 1
ATOM 1368 C C . GLY A 1 170 ? 12.618 -25.257 -3.781 1.00 91.50 170 GLY A C 1
ATOM 1369 O O . GLY A 1 170 ? 13.060 -25.160 -2.645 1.00 91.50 170 GLY A O 1
ATOM 1370 N N . GLY A 1 171 ? 11.329 -25.520 -4.025 1.00 93.44 171 GLY A N 1
ATOM 1371 C CA . GLY A 1 171 ? 10.319 -25.656 -2.968 1.00 93.44 171 GLY A CA 1
ATOM 1372 C C . GLY A 1 171 ? 9.796 -24.327 -2.412 1.00 93.44 171 GLY A C 1
ATOM 1373 O O . GLY A 1 171 ? 8.973 -24.341 -1.505 1.00 93.44 171 GLY A O 1
ATOM 1374 N N . GLN A 1 172 ? 10.233 -23.192 -2.962 1.00 96.62 172 GLN A N 1
ATOM 1375 C CA . GLN A 1 172 ? 9.765 -21.859 -2.591 1.00 96.62 172 GLN A CA 1
ATOM 1376 C C . GLN A 1 172 ? 8.952 -21.244 -3.730 1.00 96.62 172 GLN A C 1
ATOM 1378 O O . GLN A 1 172 ? 9.159 -21.562 -4.905 1.00 96.62 172 GLN A O 1
ATOM 1383 N N . TRP A 1 173 ? 8.026 -20.359 -3.374 1.00 98.38 173 TRP A N 1
ATOM 1384 C CA . TRP A 1 173 ? 7.261 -19.565 -4.328 1.00 98.38 173 TRP A CA 1
ATOM 1385 C C . TRP A 1 173 ? 7.803 -18.145 -4.393 1.00 98.38 173 TRP A C 1
ATOM 1387 O O . TRP A 1 173 ? 8.186 -17.578 -3.377 1.00 98.38 173 TRP A O 1
ATOM 1397 N N . TYR A 1 174 ? 7.806 -17.582 -5.592 1.00 98.56 174 TYR A N 1
ATOM 1398 C CA . TYR A 1 174 ? 8.206 -16.215 -5.891 1.00 98.56 174 TYR A CA 1
ATOM 1399 C C . TYR A 1 174 ? 7.142 -15.593 -6.785 1.00 98.56 174 TYR A C 1
ATOM 1401 O O . TYR A 1 174 ? 6.486 -16.302 -7.553 1.00 98.56 174 TYR A O 1
ATOM 1409 N N . TYR A 1 175 ? 7.008 -14.273 -6.738 1.00 98.62 175 TYR A N 1
ATOM 1410 C CA . TYR A 1 175 ? 6.154 -13.550 -7.670 1.00 98.62 175 TYR A CA 1
ATOM 1411 C C . TYR A 1 175 ? 7.000 -12.641 -8.557 1.00 98.62 175 TYR A C 1
ATOM 1413 O O . TYR A 1 175 ? 7.703 -11.762 -8.065 1.00 98.62 175 TYR A O 1
ATOM 1421 N N . LEU A 1 176 ? 6.936 -12.858 -9.867 1.00 98.50 176 LEU A N 1
ATOM 1422 C CA . LEU A 1 176 ? 7.547 -12.002 -10.876 1.00 98.50 176 LEU A CA 1
ATOM 1423 C C . LEU A 1 176 ? 6.468 -11.053 -11.402 1.00 98.50 176 LEU A C 1
ATOM 1425 O O . LEU A 1 176 ? 5.410 -11.487 -11.855 1.00 98.50 176 LEU A O 1
ATOM 1429 N N . GLU A 1 177 ? 6.697 -9.749 -11.325 1.00 97.81 177 GLU A N 1
ATOM 1430 C CA . GLU A 1 177 ? 5.734 -8.750 -11.782 1.00 97.81 177 GLU A CA 1
ATOM 1431 C C . GLU A 1 177 ? 5.510 -8.816 -13.303 1.00 97.81 177 GLU A C 1
ATOM 1433 O O . GLU A 1 177 ? 6.179 -9.554 -14.022 1.00 97.81 177 GLU A O 1
ATOM 1438 N N . GLY A 1 178 ? 4.580 -8.012 -13.833 1.00 95.00 178 GLY A N 1
ATOM 1439 C CA . GLY A 1 178 ? 4.362 -7.931 -15.285 1.00 95.00 178 GLY A CA 1
ATOM 1440 C C . GLY A 1 178 ? 5.602 -7.470 -16.067 1.00 95.00 178 GLY A C 1
ATOM 1441 O O . GLY A 1 178 ? 5.751 -7.800 -17.237 1.00 95.00 178 GLY A O 1
ATOM 1442 N N . SER A 1 179 ? 6.517 -6.756 -15.404 1.00 95.12 179 SER A N 1
ATOM 1443 C CA . SER A 1 179 ? 7.839 -6.386 -15.926 1.00 95.12 179 SER A CA 1
ATOM 1444 C C . SER A 1 179 ? 8.873 -7.519 -15.851 1.00 95.12 179 SER A C 1
ATOM 1446 O O . SER A 1 179 ? 9.989 -7.342 -16.320 1.00 95.12 179 SER A O 1
ATOM 1448 N N . GLY A 1 180 ? 8.533 -8.647 -15.220 1.00 97.00 180 GLY A N 1
ATOM 1449 C CA . GLY A 1 180 ? 9.420 -9.765 -14.888 1.00 97.00 180 GLY A CA 1
ATOM 1450 C C . GLY A 1 180 ? 10.297 -9.558 -13.659 1.00 97.00 180 GLY A C 1
ATOM 1451 O O . GLY A 1 180 ? 10.945 -10.506 -13.217 1.00 97.00 180 GLY A O 1
ATOM 1452 N N . ALA A 1 181 ? 10.316 -8.351 -13.088 1.00 98.00 181 ALA A N 1
ATOM 1453 C CA . ALA A 1 181 ? 11.057 -8.090 -11.864 1.00 98.00 181 ALA A CA 1
ATOM 1454 C C . ALA A 1 181 ? 10.457 -8.885 -10.697 1.00 98.00 181 ALA A C 1
ATOM 1456 O O . ALA A 1 181 ? 9.242 -8.913 -10.507 1.00 98.00 181 ALA A O 1
ATOM 1457 N N . MET A 1 182 ? 11.309 -9.517 -9.900 1.00 98.56 182 MET A N 1
ATOM 1458 C CA . MET A 1 182 ? 10.915 -10.219 -8.687 1.00 98.56 182 MET A CA 1
ATOM 1459 C C . MET A 1 182 ? 10.354 -9.236 -7.658 1.00 98.56 182 MET A C 1
ATOM 1461 O O . MET A 1 182 ? 11.010 -8.254 -7.308 1.00 98.56 182 MET A O 1
ATOM 1465 N N . ALA A 1 183 ? 9.152 -9.516 -7.165 1.00 98.31 183 ALA A N 1
ATOM 1466 C CA . ALA A 1 183 ? 8.521 -8.752 -6.103 1.00 98.31 183 ALA A CA 1
ATOM 1467 C C . ALA A 1 183 ? 9.122 -9.094 -4.730 1.00 98.31 183 ALA A C 1
ATOM 1469 O O . ALA A 1 183 ? 9.546 -10.222 -4.472 1.00 98.31 183 ALA A O 1
ATOM 1470 N N . SER A 1 184 ? 9.095 -8.110 -3.838 1.00 97.75 184 SER A N 1
ATOM 1471 C CA . SER A 1 184 ? 9.380 -8.231 -2.409 1.00 97.75 184 SER A CA 1
ATOM 1472 C C . SER A 1 184 ? 8.381 -7.371 -1.622 1.00 97.75 184 SER A C 1
ATOM 1474 O O . SER A 1 184 ? 7.724 -6.494 -2.186 1.00 97.75 184 SER A O 1
ATOM 1476 N N . GLY A 1 185 ? 8.241 -7.633 -0.326 1.00 98.06 185 GLY A N 1
ATOM 1477 C CA . GLY A 1 185 ? 7.252 -7.000 0.541 1.00 98.06 185 GLY A CA 1
ATOM 1478 C C . GLY A 1 185 ? 5.817 -7.467 0.279 1.00 98.06 185 GLY A C 1
ATOM 1479 O O . GLY A 1 185 ? 5.571 -8.544 -0.266 1.00 98.06 185 GLY A O 1
ATOM 1480 N N . TRP A 1 186 ? 4.853 -6.647 0.699 1.00 97.81 186 TRP A N 1
ATOM 1481 C CA . TRP A 1 186 ? 3.432 -6.907 0.485 1.00 97.81 186 TRP A CA 1
ATOM 1482 C C . TRP A 1 186 ? 3.056 -6.799 -0.991 1.00 97.81 186 TRP A C 1
ATOM 1484 O O . TRP A 1 186 ? 3.319 -5.788 -1.645 1.00 97.81 186 TRP A O 1
ATOM 1494 N N . LYS A 1 187 ? 2.369 -7.819 -1.507 1.00 97.94 187 LYS A N 1
ATOM 1495 C CA . LYS A 1 187 ? 1.858 -7.837 -2.874 1.00 97.94 187 LYS A CA 1
ATOM 1496 C C . LYS A 1 187 ? 0.428 -8.345 -2.919 1.00 97.94 187 LYS A C 1
ATOM 1498 O O . LYS A 1 187 ? 0.134 -9.442 -2.452 1.00 97.94 187 LYS A O 1
ATOM 1503 N N . GLN A 1 188 ? -0.443 -7.570 -3.555 1.00 97.25 188 GLN A N 1
ATOM 1504 C CA . GLN A 1 188 ? -1.791 -8.013 -3.873 1.00 97.25 188 GLN A CA 1
ATOM 1505 C C . GLN A 1 188 ? -1.814 -8.659 -5.262 1.00 97.25 188 GLN A C 1
ATOM 1507 O O . GLN A 1 188 ? -1.416 -8.039 -6.252 1.00 97.25 188 GLN A O 1
ATOM 1512 N N . VAL A 1 189 ? -2.283 -9.903 -5.339 1.00 95.56 189 VAL A N 1
ATOM 1513 C CA . VAL A 1 189 ? -2.416 -10.674 -6.581 1.00 95.56 189 VAL A CA 1
ATOM 1514 C C . VAL A 1 189 ? -3.828 -11.243 -6.633 1.00 95.56 189 VAL A C 1
ATOM 1516 O O . VAL A 1 189 ? -4.233 -11.988 -5.748 1.00 95.56 189 VAL A O 1
ATOM 1519 N N . GLY A 1 190 ? -4.608 -10.857 -7.647 1.00 92.00 190 GLY A N 1
ATOM 1520 C CA . GLY A 1 190 ? -5.989 -11.338 -7.798 1.00 92.00 190 GLY A CA 1
ATOM 1521 C C . GLY A 1 190 ? -6.923 -10.971 -6.636 1.00 92.00 190 GLY A C 1
ATOM 1522 O O . GLY A 1 190 ? -7.871 -11.699 -6.373 1.00 92.00 190 GLY A O 1
ATOM 1523 N N . GLY A 1 191 ? -6.649 -9.873 -5.920 1.00 92.25 191 GLY A N 1
ATOM 1524 C CA . GLY A 1 191 ? -7.413 -9.441 -4.741 1.00 92.25 191 GLY A CA 1
ATOM 1525 C C . GLY A 1 191 ? -6.916 -10.020 -3.411 1.00 92.25 191 GLY A C 1
ATOM 1526 O O . GLY A 1 191 ? -7.256 -9.484 -2.358 1.00 92.25 191 GLY A O 1
ATOM 1527 N N . THR A 1 192 ? -6.052 -11.035 -3.440 1.00 95.81 192 THR A N 1
ATOM 1528 C CA . THR A 1 192 ? -5.466 -11.659 -2.248 1.00 95.81 192 THR A CA 1
ATOM 1529 C C . THR A 1 192 ? -4.101 -11.054 -1.931 1.00 95.81 192 THR A C 1
ATOM 1531 O O . THR A 1 192 ? -3.295 -10.822 -2.833 1.00 95.81 192 THR A O 1
ATOM 1534 N N . TRP A 1 193 ? -3.836 -10.785 -0.652 1.00 97.94 193 TRP A N 1
ATOM 1535 C CA . TRP A 1 193 ? -2.541 -10.293 -0.180 1.00 97.94 193 TRP A CA 1
ATOM 1536 C C . TRP A 1 193 ? -1.580 -11.440 0.125 1.00 97.94 193 TRP A C 1
ATOM 1538 O O . TRP A 1 193 ? -1.969 -12.438 0.727 1.00 97.94 193 TRP A O 1
ATOM 1548 N N . TYR A 1 194 ? -0.324 -11.245 -0.265 1.00 98.50 194 TYR A N 1
ATOM 1549 C CA . TYR A 1 194 ? 0.813 -12.123 -0.013 1.00 98.50 194 TYR A CA 1
ATOM 1550 C C . TYR A 1 194 ? 1.976 -11.280 0.503 1.00 98.50 194 TYR A C 1
ATOM 1552 O O . TYR A 1 194 ? 2.104 -10.110 0.132 1.00 98.50 194 TYR A O 1
ATOM 1560 N N . TYR A 1 195 ? 2.853 -11.875 1.305 1.00 98.56 195 TYR A N 1
ATOM 1561 C CA . TYR A 1 195 ? 4.112 -11.245 1.693 1.00 98.56 195 TYR A CA 1
ATOM 1562 C C . TYR A 1 195 ? 5.283 -12.004 1.071 1.00 98.56 195 TYR A C 1
ATOM 1564 O O . TYR A 1 195 ? 5.404 -13.216 1.240 1.00 98.56 195 TYR A O 1
ATOM 1572 N N . LEU A 1 196 ? 6.130 -11.295 0.331 1.00 98.56 196 LEU A N 1
ATOM 1573 C CA . LEU A 1 196 ? 7.354 -11.818 -0.260 1.00 98.56 196 LEU A CA 1
ATOM 1574 C C . LEU A 1 196 ? 8.523 -11.293 0.580 1.00 98.56 196 LEU A C 1
ATOM 1576 O O . LEU A 1 196 ? 8.690 -10.086 0.735 1.00 98.56 196 LEU A O 1
ATOM 1580 N N . GLU A 1 197 ? 9.341 -12.177 1.137 1.00 97.88 197 GLU A N 1
ATOM 1581 C CA . GLU A 1 197 ? 10.538 -11.800 1.895 1.00 97.88 197 GLU A CA 1
ATOM 1582 C C . GLU A 1 197 ? 11.496 -10.947 1.038 1.00 97.88 197 GLU A C 1
ATOM 1584 O O . GLU A 1 197 ? 11.389 -10.930 -0.190 1.00 97.88 197 GLU A O 1
ATOM 1589 N N . PRO A 1 198 ? 12.503 -10.276 1.627 1.00 96.00 198 PRO A N 1
ATOM 1590 C CA . PRO A 1 198 ? 13.524 -9.563 0.853 1.00 96.00 198 PRO A CA 1
ATOM 1591 C C . PRO A 1 198 ? 14.247 -10.435 -0.191 1.00 96.00 198 PRO A C 1
ATOM 1593 O O . PRO A 1 198 ? 14.698 -9.928 -1.215 1.00 96.00 198 PRO A O 1
ATOM 1596 N N . SER A 1 199 ? 14.324 -11.751 0.040 1.00 96.19 199 SER A N 1
ATOM 1597 C CA . SER A 1 199 ? 14.839 -12.743 -0.917 1.00 96.19 199 SER A CA 1
ATOM 1598 C C . SER A 1 199 ? 13.864 -13.087 -2.054 1.00 96.19 199 SER A C 1
ATOM 1600 O O . SER A 1 199 ? 14.212 -13.866 -2.938 1.00 96.19 199 SER A O 1
ATOM 1602 N N . GLY A 1 200 ? 12.642 -12.555 -2.011 1.00 97.56 200 GLY A N 1
ATOM 1603 C CA . GLY A 1 200 ? 11.522 -12.841 -2.907 1.00 97.56 200 GLY A CA 1
ATOM 1604 C C . GLY A 1 200 ? 10.717 -14.086 -2.553 1.00 97.56 200 GLY A C 1
ATOM 1605 O O . GLY A 1 200 ? 9.676 -14.321 -3.166 1.00 97.56 200 GLY A O 1
ATOM 1606 N N . ALA A 1 201 ? 11.175 -14.888 -1.589 1.00 98.25 201 ALA A N 1
ATOM 1607 C CA . ALA A 1 201 ? 10.456 -16.080 -1.168 1.00 98.25 201 ALA A CA 1
ATOM 1608 C C . ALA A 1 201 ? 9.134 -15.694 -0.489 1.00 98.25 201 ALA A C 1
ATOM 1610 O O . ALA A 1 201 ? 9.110 -14.872 0.422 1.00 98.25 201 ALA A O 1
ATOM 1611 N N . MET A 1 202 ? 8.037 -16.301 -0.921 1.00 98.62 202 MET A N 1
ATOM 1612 C CA . MET A 1 202 ? 6.715 -16.109 -0.339 1.00 98.62 202 MET A CA 1
ATOM 1613 C C . MET A 1 202 ? 6.683 -16.636 1.098 1.00 98.62 202 MET A C 1
ATOM 1615 O O . MET A 1 202 ? 7.027 -17.792 1.351 1.00 98.62 202 MET A O 1
ATOM 1619 N N . ALA A 1 203 ? 6.255 -15.788 2.027 1.00 98.38 203 ALA A N 1
ATOM 1620 C CA . ALA A 1 203 ? 6.096 -16.142 3.425 1.00 98.38 203 ALA A CA 1
ATOM 1621 C C . ALA A 1 203 ? 4.822 -16.965 3.660 1.00 98.38 203 ALA A C 1
ATOM 1623 O O . ALA A 1 203 ? 3.796 -16.787 3.000 1.00 98.38 203 ALA A O 1
ATOM 1624 N N . THR A 1 204 ? 4.895 -17.846 4.653 1.00 98.25 204 THR A N 1
ATOM 1625 C CA . THR A 1 204 ? 3.789 -18.663 5.166 1.00 98.25 204 THR A CA 1
ATOM 1626 C C . THR A 1 204 ? 3.888 -18.723 6.687 1.00 98.25 204 THR A C 1
ATOM 1628 O O . THR A 1 204 ? 4.992 -18.664 7.228 1.00 98.25 204 THR A O 1
ATOM 1631 N N . GLY A 1 205 ? 2.770 -18.925 7.373 1.00 98.19 205 GLY A N 1
ATOM 1632 C CA . GLY A 1 205 ? 2.687 -18.945 8.831 1.00 98.19 205 GLY A CA 1
ATOM 1633 C C . GLY A 1 205 ? 2.701 -17.547 9.449 1.00 98.19 205 GLY A C 1
ATOM 1634 O O . GLY A 1 205 ? 2.354 -16.557 8.802 1.00 98.19 205 GLY A O 1
ATOM 1635 N N . TRP A 1 206 ? 3.082 -17.483 10.724 1.00 97.69 206 TRP A N 1
ATOM 1636 C CA . TRP A 1 206 ? 3.206 -16.236 11.473 1.00 97.69 206 TRP A CA 1
ATOM 1637 C C . TRP A 1 206 ? 4.398 -15.413 10.994 1.00 97.69 206 TRP A C 1
ATOM 1639 O O . TRP A 1 206 ? 5.517 -15.919 10.893 1.00 97.69 206 TRP A O 1
ATOM 1649 N N . LYS A 1 207 ? 4.163 -14.125 10.747 1.00 97.75 207 LYS A N 1
ATOM 1650 C CA . LYS A 1 207 ? 5.194 -13.172 10.353 1.00 97.75 207 LYS A CA 1
ATOM 1651 C C . LYS A 1 207 ? 5.056 -11.877 11.142 1.00 97.75 207 LYS A C 1
ATOM 1653 O O . LYS A 1 207 ? 4.031 -11.208 11.060 1.00 97.75 207 LYS A O 1
ATOM 1658 N N . GLN A 1 208 ? 6.118 -11.512 11.851 1.00 96.56 208 GLN A N 1
ATOM 1659 C CA . GLN A 1 208 ? 6.237 -10.218 12.512 1.00 96.56 208 GLN A CA 1
ATOM 1660 C C . GLN A 1 208 ? 6.905 -9.215 11.571 1.00 96.56 208 GLN A C 1
ATOM 1662 O O . GLN A 1 208 ? 7.983 -9.488 11.034 1.00 96.56 208 GLN A O 1
ATOM 1667 N N . LEU A 1 209 ? 6.260 -8.070 11.359 1.00 91.25 209 LEU A N 1
ATOM 1668 C CA . LEU A 1 209 ? 6.756 -6.962 10.548 1.00 91.25 209 LEU A CA 1
ATOM 1669 C C . LEU A 1 209 ? 6.688 -5.683 11.388 1.00 91.25 209 LEU A C 1
ATOM 1671 O O . LEU A 1 209 ? 5.603 -5.157 11.630 1.00 91.25 209 LEU A O 1
ATOM 1675 N N . GLY A 1 210 ? 7.845 -5.201 11.847 1.00 91.62 210 GLY A N 1
ATOM 1676 C CA . GLY A 1 210 ? 7.887 -4.178 12.896 1.00 91.62 210 GLY A CA 1
ATOM 1677 C C . GLY A 1 210 ? 7.280 -4.729 14.187 1.00 91.62 210 GLY A C 1
ATOM 1678 O O . GLY A 1 210 ? 7.606 -5.846 14.583 1.00 91.62 210 GLY A O 1
ATOM 1679 N N . ASP A 1 211 ? 6.355 -3.982 14.784 1.00 88.00 211 ASP A N 1
ATOM 1680 C CA . ASP A 1 211 ? 5.652 -4.384 16.009 1.00 88.00 211 ASP A CA 1
ATOM 1681 C C . ASP A 1 211 ? 4.340 -5.141 15.732 1.00 88.00 211 ASP A C 1
ATOM 1683 O O . ASP A 1 211 ? 3.620 -5.506 16.656 1.00 88.00 211 ASP A O 1
ATOM 1687 N N . THR A 1 212 ? 4.013 -5.404 14.462 1.00 90.62 212 THR A N 1
ATOM 1688 C CA . THR A 1 212 ? 2.734 -6.007 14.064 1.00 90.62 212 THR A CA 1
ATOM 1689 C C . THR A 1 212 ? 2.903 -7.446 13.584 1.00 90.62 212 THR A C 1
ATOM 1691 O O . THR A 1 212 ? 3.771 -7.749 12.759 1.00 90.62 212 THR A O 1
ATOM 1694 N N . TRP A 1 213 ? 2.027 -8.335 14.052 1.00 97.38 213 TRP A N 1
ATOM 1695 C CA . TRP A 1 213 ? 1.952 -9.724 13.603 1.00 97.38 213 TRP A CA 1
ATOM 1696 C C . TRP A 1 213 ? 0.914 -9.919 12.499 1.00 97.38 213 TRP A C 1
ATOM 1698 O O . TRP A 1 213 ? -0.167 -9.339 12.530 1.00 97.38 213 TRP A O 1
ATOM 1708 N N . TYR A 1 214 ? 1.248 -10.781 11.543 1.00 98.00 214 TYR A N 1
ATOM 1709 C CA . TYR A 1 214 ? 0.393 -11.209 10.440 1.00 98.00 214 TYR A CA 1
ATOM 1710 C C . TYR A 1 214 ? 0.431 -12.731 10.331 1.00 98.00 214 TYR A C 1
ATOM 1712 O O . TYR A 1 214 ? 1.427 -13.364 10.693 1.00 98.00 214 TYR A O 1
ATOM 1720 N N . PHE A 1 215 ? -0.619 -13.322 9.763 1.00 98.38 215 PHE A N 1
ATOM 1721 C CA . PHE A 1 215 ? -0.647 -14.749 9.460 1.00 98.38 215 PHE A CA 1
ATOM 1722 C C . PHE A 1 215 ? -0.924 -14.995 7.978 1.00 98.38 215 PHE A C 1
ATOM 1724 O O . PHE A 1 215 ? -1.918 -14.523 7.420 1.00 98.38 215 PHE A O 1
ATOM 1731 N N . LEU A 1 216 ? -0.038 -15.762 7.349 1.00 98.50 216 LEU A N 1
ATOM 1732 C CA . LEU A 1 216 ? -0.126 -16.182 5.957 1.00 98.50 216 LEU A CA 1
ATOM 1733 C C . LEU A 1 216 ? -0.461 -17.679 5.935 1.00 98.50 216 LEU A C 1
ATOM 1735 O O . LEU A 1 216 ? 0.192 -18.482 6.600 1.00 98.50 216 LEU A O 1
ATOM 1739 N N . ARG A 1 217 ? -1.476 -18.096 5.180 1.00 98.06 217 ARG A N 1
ATOM 1740 C CA . ARG A 1 217 ? -1.825 -19.519 5.036 1.00 98.06 217 ARG A CA 1
ATOM 1741 C C . ARG A 1 217 ? -0.720 -20.285 4.296 1.00 98.06 217 ARG A C 1
ATOM 1743 O O . ARG A 1 217 ? 0.230 -19.707 3.778 1.00 98.06 217 ARG A O 1
ATOM 1750 N N . ALA A 1 218 ? -0.853 -21.608 4.217 1.00 96.44 218 ALA A N 1
ATOM 1751 C CA . ALA A 1 218 ? 0.102 -22.461 3.500 1.00 96.44 218 ALA A CA 1
ATOM 1752 C C . ALA A 1 218 ? 0.208 -22.137 1.995 1.00 96.44 218 ALA A C 1
ATOM 1754 O O . ALA A 1 218 ? 1.249 -22.374 1.390 1.00 96.44 218 ALA A O 1
ATOM 1755 N N . ASP A 1 219 ? -0.849 -21.576 1.400 1.00 96.56 219 ASP A N 1
ATOM 1756 C CA . ASP A 1 219 ? -0.854 -21.065 0.024 1.00 96.56 219 ASP A CA 1
ATOM 1757 C C . ASP A 1 219 ? -0.322 -19.622 -0.090 1.00 96.56 219 ASP A C 1
ATOM 1759 O O . ASP A 1 219 ? -0.338 -19.046 -1.174 1.00 96.56 219 ASP A O 1
ATOM 1763 N N . GLY A 1 220 ? 0.135 -19.037 1.022 1.00 97.50 220 GLY A N 1
ATOM 1764 C CA . GLY A 1 220 ? 0.643 -17.672 1.135 1.00 97.50 220 GLY A CA 1
ATOM 1765 C C . GLY A 1 220 ? -0.422 -16.596 1.312 1.00 97.50 220 GLY A C 1
ATOM 1766 O O . GLY A 1 220 ? -0.063 -15.439 1.524 1.00 97.50 220 GLY A O 1
ATOM 1767 N N . SER A 1 221 ? -1.713 -16.936 1.239 1.00 98.00 221 SER A N 1
ATOM 1768 C CA . SER A 1 221 ? -2.779 -15.942 1.377 1.00 98.00 221 SER A CA 1
ATOM 1769 C C . SER A 1 221 ? -2.829 -15.368 2.794 1.00 98.00 221 SER A C 1
ATOM 1771 O O . SER A 1 221 ? -2.875 -16.106 3.780 1.00 98.00 221 SER A O 1
ATOM 1773 N N . MET A 1 222 ? -2.857 -14.043 2.910 1.00 98.38 222 MET A N 1
ATOM 1774 C CA . MET A 1 222 ? -3.008 -13.362 4.194 1.00 98.38 222 MET A CA 1
ATOM 1775 C C . MET A 1 222 ? -4.393 -13.620 4.799 1.00 98.38 222 MET A C 1
ATOM 1777 O O . MET A 1 222 ? -5.416 -13.589 4.107 1.00 98.38 222 MET A O 1
ATOM 1781 N N . VAL A 1 223 ? -4.433 -13.871 6.105 1.00 96.75 223 VAL A N 1
ATOM 1782 C CA . VAL A 1 223 ? -5.674 -13.947 6.881 1.00 96.75 223 VAL A CA 1
ATOM 1783 C C . VAL A 1 223 ? -6.080 -12.544 7.332 1.00 96.75 223 VAL A C 1
ATOM 1785 O O . VAL A 1 223 ? -5.255 -11.798 7.844 1.00 96.75 223 VAL A O 1
ATOM 1788 N N . ALA A 1 224 ? -7.354 -12.200 7.150 1.00 90.25 224 ALA A N 1
ATOM 1789 C CA . ALA A 1 224 ? -7.964 -10.956 7.614 1.00 90.25 224 ALA A CA 1
ATOM 1790 C C . ALA A 1 224 ? -9.426 -11.214 8.000 1.00 90.25 224 ALA A C 1
ATOM 1792 O O . ALA A 1 224 ? -10.060 -12.100 7.418 1.00 90.25 224 ALA A O 1
ATOM 1793 N N . ASN A 1 225 ? -9.945 -10.436 8.953 1.00 85.12 225 ASN A N 1
ATOM 1794 C CA . ASN A 1 225 ? -11.282 -10.580 9.548 1.00 85.12 225 ASN A CA 1
ATOM 1795 C C . ASN A 1 225 ? -11.604 -12.021 9.979 1.00 85.12 225 ASN A C 1
ATOM 1797 O O . ASN A 1 225 ? -12.683 -12.541 9.684 1.00 85.12 225 ASN A O 1
ATOM 1801 N N . ALA A 1 226 ? -10.639 -12.705 10.592 1.00 88.44 226 ALA A N 1
ATOM 1802 C CA . ALA A 1 226 ? -10.796 -14.103 10.969 1.00 88.44 226 ALA A CA 1
ATOM 1803 C C . ALA A 1 226 ? -9.860 -14.506 12.110 1.00 88.44 226 ALA A C 1
ATOM 1805 O O . ALA A 1 226 ? -8.766 -13.963 12.265 1.00 88.44 226 ALA A O 1
ATOM 1806 N N . TRP A 1 227 ? -10.283 -15.525 12.857 1.00 93.56 227 TRP A N 1
ATOM 1807 C CA . TRP A 1 227 ? -9.487 -16.164 13.898 1.00 93.56 227 TRP A CA 1
ATOM 1808 C C . TRP A 1 227 ? -8.420 -17.096 13.319 1.00 93.56 227 TRP A C 1
ATOM 1810 O O . TRP A 1 227 ? -8.690 -17.904 12.425 1.00 93.56 227 TRP A O 1
ATOM 1820 N N . VAL A 1 228 ? -7.221 -17.041 13.892 1.00 95.19 228 VAL A N 1
ATOM 1821 C CA . VAL A 1 228 ? -6.119 -17.976 13.654 1.00 95.19 228 VAL A CA 1
ATOM 1822 C C . VAL A 1 228 ? -5.929 -18.826 14.903 1.00 95.19 228 VAL A C 1
ATOM 1824 O O . VAL A 1 228 ? -5.778 -18.316 16.012 1.00 95.19 228 VAL A O 1
ATOM 1827 N N . GLY A 1 229 ? -5.988 -20.147 14.730 1.00 91.56 229 GLY A N 1
ATOM 1828 C CA . GLY A 1 229 ? -5.845 -21.105 15.832 1.00 91.56 229 GLY A CA 1
ATOM 1829 C C . GLY A 1 229 ? -6.974 -21.075 16.871 1.00 91.56 229 GLY A C 1
ATOM 1830 O O . GLY A 1 229 ? -6.884 -21.797 17.852 1.00 91.56 229 GLY A O 1
ATOM 1831 N N . GLY A 1 230 ? -8.025 -20.271 16.662 1.00 90.62 230 GLY A N 1
ATOM 1832 C CA . GLY A 1 230 ? -9.077 -20.033 17.657 1.00 90.62 230 GLY A CA 1
ATOM 1833 C C . GLY A 1 230 ? -8.657 -19.107 18.804 1.00 90.62 230 GLY A C 1
ATOM 1834 O O . GLY A 1 230 ? -9.416 -18.964 19.753 1.00 90.62 230 GLY A O 1
ATOM 1835 N N . THR A 1 231 ? -7.474 -18.491 18.715 1.00 92.50 231 THR A N 1
ATOM 1836 C CA . THR A 1 231 ? -6.870 -17.714 19.811 1.00 92.50 231 THR A CA 1
ATOM 1837 C C . THR A 1 231 ? -6.558 -16.283 19.409 1.00 92.50 231 THR A C 1
ATOM 1839 O O . THR A 1 231 ? -6.742 -15.391 20.222 1.00 92.50 231 THR A O 1
ATOM 1842 N N . TYR A 1 232 ? -6.122 -16.051 18.169 1.00 92.88 232 TYR A N 1
ATOM 1843 C CA . TYR A 1 232 ? -5.672 -14.733 17.720 1.00 92.88 232 TYR A CA 1
ATOM 1844 C C . TYR A 1 232 ? -6.598 -14.196 16.636 1.00 92.88 232 TYR A C 1
ATOM 1846 O O . TYR A 1 232 ? -6.886 -14.897 15.660 1.00 92.88 232 TYR A O 1
ATOM 1854 N N . TRP A 1 233 ? -7.063 -12.960 16.784 1.00 92.44 233 TRP A N 1
ATOM 1855 C CA . TRP A 1 233 ? -7.904 -12.313 15.783 1.00 92.44 233 TRP A CA 1
ATOM 1856 C C . TRP A 1 233 ? -7.068 -11.488 14.811 1.00 92.44 233 TRP A C 1
ATOM 1858 O O . TRP A 1 233 ? -6.274 -10.641 15.220 1.00 92.44 233 TRP A O 1
ATOM 1868 N N . MET A 1 234 ? -7.288 -11.703 13.513 1.00 93.81 234 MET A N 1
ATOM 1869 C CA . MET A 1 234 ? -6.704 -10.875 12.462 1.00 93.81 234 MET A CA 1
ATOM 1870 C C . MET A 1 234 ? -7.727 -9.827 12.028 1.00 93.81 234 MET A C 1
ATOM 1872 O O . MET A 1 234 ? -8.795 -10.179 11.522 1.00 93.81 234 MET A O 1
ATOM 1876 N N . GLY A 1 235 ? -7.393 -8.548 12.189 1.00 78.38 235 GLY A N 1
ATOM 1877 C CA . GLY A 1 235 ? -8.224 -7.419 11.784 1.00 78.38 235 GLY A CA 1
ATOM 1878 C C . GLY A 1 235 ? -8.403 -7.301 10.267 1.00 78.38 235 GLY A C 1
ATOM 1879 O O . GLY A 1 235 ? -7.938 -8.129 9.479 1.00 78.38 235 GLY A O 1
ATOM 1880 N N . SER A 1 236 ? -9.074 -6.237 9.831 1.00 85.56 236 SER A N 1
ATOM 1881 C CA . SER A 1 236 ? -9.393 -6.008 8.414 1.00 85.56 236 SER A CA 1
ATOM 1882 C C . SER A 1 236 ? -8.162 -5.769 7.535 1.00 85.56 236 SER A C 1
ATOM 1884 O O . SER A 1 236 ? -8.171 -6.125 6.357 1.00 85.56 236 SER A O 1
ATOM 1886 N N . SER A 1 237 ? -7.085 -5.230 8.111 1.00 85.12 237 SER A N 1
ATOM 1887 C CA . SER A 1 237 ? -5.771 -5.081 7.472 1.00 85.12 237 SER A CA 1
ATOM 1888 C C . SER A 1 237 ? -4.927 -6.362 7.499 1.00 85.12 237 SER A C 1
ATOM 1890 O O . SER A 1 237 ? -3.844 -6.387 6.921 1.00 85.12 237 SER A O 1
ATOM 1892 N N . GLY A 1 238 ? -5.396 -7.414 8.177 1.00 90.12 238 GLY A N 1
ATOM 1893 C CA . GLY A 1 238 ? -4.621 -8.618 8.474 1.00 90.12 238 GLY A CA 1
ATOM 1894 C C . GLY A 1 238 ? -3.636 -8.469 9.634 1.00 90.12 238 GLY A C 1
ATOM 1895 O O . GLY A 1 238 ? -2.921 -9.425 9.915 1.00 90.12 238 GLY A O 1
ATOM 1896 N N . ALA A 1 239 ? -3.594 -7.314 10.304 1.00 90.88 239 ALA A N 1
ATOM 1897 C CA . ALA A 1 239 ? -2.845 -7.133 11.544 1.00 90.88 239 ALA A CA 1
ATOM 1898 C C . ALA A 1 239 ? -3.502 -7.911 12.693 1.00 90.88 239 ALA A C 1
ATOM 1900 O O . ALA A 1 239 ? -4.729 -7.928 12.810 1.00 90.88 239 ALA A O 1
ATOM 1901 N N . MET A 1 240 ? -2.693 -8.556 13.529 1.00 96.12 240 MET A N 1
ATOM 1902 C CA . MET A 1 240 ? -3.160 -9.210 14.748 1.00 96.12 240 MET A CA 1
ATOM 1903 C C . MET A 1 240 ? -3.579 -8.157 15.776 1.00 96.12 240 MET A C 1
ATOM 1905 O O . MET A 1 240 ? -2.816 -7.232 16.052 1.00 96.12 240 MET A O 1
ATOM 1909 N N . ALA A 1 241 ? -4.777 -8.320 16.324 1.00 78.69 241 ALA A N 1
ATOM 1910 C CA . ALA A 1 241 ? -5.323 -7.473 17.376 1.00 78.69 241 ALA A CA 1
ATOM 1911 C C . ALA A 1 241 ? -4.635 -7.720 18.728 1.00 78.69 241 ALA A C 1
ATOM 1913 O O . ALA A 1 241 ? -4.297 -8.863 19.046 1.00 78.69 241 ALA A O 1
ATOM 1914 N N . THR A 1 242 ? -4.478 -6.669 19.536 1.00 82.56 242 THR A N 1
ATOM 1915 C CA . THR A 1 242 ? -4.006 -6.752 20.929 1.00 82.56 242 THR A CA 1
ATOM 1916 C C . THR A 1 242 ? -4.756 -5.747 21.803 1.00 82.56 242 THR A C 1
ATOM 1918 O O . THR A 1 242 ? -5.055 -4.637 21.372 1.00 82.56 242 THR A O 1
ATOM 1921 N N . SER A 1 243 ? -5.055 -6.124 23.050 1.00 77.69 243 SER A N 1
ATOM 1922 C CA . SER A 1 243 ? -5.766 -5.285 24.036 1.00 77.69 243 SER A CA 1
ATOM 1923 C C . SER A 1 243 ? -7.085 -4.675 23.537 1.00 77.69 243 SER A C 1
ATOM 1925 O O . SER A 1 243 ? -7.394 -3.523 23.841 1.00 77.69 243 SER A O 1
ATOM 1927 N N . GLU A 1 244 ? -7.875 -5.417 22.761 1.00 73.81 244 GLU A N 1
ATOM 1928 C CA . GLU A 1 244 ? -9.090 -4.879 22.142 1.00 73.81 244 GLU A CA 1
ATOM 1929 C C . GLU A 1 244 ? -10.233 -5.898 22.060 1.00 73.81 244 GLU A C 1
ATOM 1931 O O . GLU A 1 244 ? -10.051 -7.114 22.163 1.00 73.81 244 GLU A O 1
ATOM 1936 N N . TRP A 1 245 ? -11.449 -5.379 21.877 1.00 74.06 245 TRP A N 1
ATOM 1937 C CA . TRP A 1 245 ? -12.630 -6.181 21.576 1.00 74.06 245 TRP A CA 1
ATOM 1938 C C . TRP A 1 245 ? -12.721 -6.434 20.072 1.00 74.06 245 TRP A C 1
ATOM 1940 O O . TRP A 1 245 ? -12.753 -5.507 19.270 1.00 74.06 245 TRP A O 1
ATOM 1950 N N . VAL A 1 246 ? -12.824 -7.700 19.689 1.00 76.62 246 VAL A N 1
ATOM 1951 C CA . VAL A 1 246 ? -12.723 -8.166 18.307 1.00 76.62 246 VAL A CA 1
ATOM 1952 C C . VAL A 1 246 ? -13.970 -8.917 17.860 1.00 76.62 246 VAL A C 1
ATOM 1954 O O . VAL A 1 246 ? -14.869 -9.211 18.653 1.00 76.62 246 VAL A O 1
ATOM 1957 N N . ASP A 1 247 ? -14.021 -9.222 16.560 1.00 74.44 247 ASP A N 1
ATOM 1958 C CA . ASP A 1 247 ? -15.092 -10.000 15.935 1.00 74.44 247 ASP A CA 1
ATOM 1959 C C . ASP A 1 247 ? -16.486 -9.442 16.280 1.00 74.44 247 ASP A C 1
ATOM 1961 O O . ASP A 1 247 ? -17.339 -10.086 16.897 1.00 74.44 247 ASP A O 1
ATOM 1965 N N . SER A 1 248 ? -16.670 -8.168 15.918 1.00 66.88 248 SER A N 1
ATOM 1966 C CA . SER A 1 248 ? -17.860 -7.363 16.227 1.00 66.88 248 SER A CA 1
ATOM 1967 C C . SER A 1 248 ? -18.140 -7.235 17.730 1.00 66.88 248 SER A C 1
ATOM 1969 O O . SER A 1 248 ? -19.291 -7.293 18.155 1.00 66.88 248 SER A O 1
ATOM 1971 N N . GLY A 1 249 ? -17.086 -7.096 18.538 1.00 65.31 249 GLY A N 1
ATOM 1972 C CA . GLY A 1 249 ? -17.197 -6.845 19.975 1.00 65.31 249 GLY A CA 1
ATOM 1973 C C . GLY A 1 249 ? -17.593 -8.062 20.813 1.00 65.31 249 GLY A C 1
ATOM 1974 O O . GLY A 1 249 ? -17.978 -7.904 21.969 1.00 65.31 249 GLY A O 1
ATOM 1975 N N . ARG A 1 250 ? -17.530 -9.276 20.254 1.00 68.25 250 ARG A N 1
ATOM 1976 C CA . ARG A 1 250 ? -17.959 -10.506 20.942 1.00 68.25 250 ARG A CA 1
ATOM 1977 C C . ARG A 1 250 ? -16.878 -11.132 21.819 1.00 68.25 250 ARG A C 1
ATOM 1979 O O . ARG A 1 250 ? -17.208 -11.893 22.725 1.00 68.25 250 ARG A O 1
ATOM 1986 N N . TYR A 1 251 ? -15.611 -10.831 21.553 1.00 74.44 251 TYR A N 1
ATOM 1987 C CA . TYR A 1 251 ? -14.471 -11.446 22.231 1.00 74.44 251 TYR A CA 1
ATOM 1988 C C . TYR A 1 251 ? -13.426 -10.384 22.556 1.00 74.44 251 TYR A C 1
ATOM 1990 O O . TYR A 1 251 ? -13.264 -9.442 21.789 1.00 74.44 251 TYR A O 1
ATOM 1998 N N . TYR A 1 252 ? -12.712 -10.540 23.666 1.00 79.19 252 TYR A N 1
ATOM 1999 C CA . TYR A 1 252 ? -11.604 -9.666 24.041 1.00 79.19 252 TYR A CA 1
ATOM 2000 C C . TYR A 1 252 ? -10.279 -10.416 23.907 1.00 79.19 252 TYR A C 1
ATOM 2002 O O . TYR A 1 252 ? -10.188 -11.573 24.334 1.00 79.19 252 TYR A O 1
ATOM 2010 N N . VAL A 1 253 ? -9.278 -9.762 23.321 1.00 75.56 253 VAL A N 1
ATOM 2011 C CA . VAL A 1 253 ? -7.895 -10.250 23.276 1.00 75.56 253 VAL A CA 1
ATOM 2012 C C . VAL A 1 253 ? -7.014 -9.416 24.202 1.00 75.56 253 VAL A C 1
ATOM 2014 O O . VAL A 1 253 ? -7.175 -8.200 24.296 1.00 75.56 253 VAL A O 1
ATOM 2017 N N . ASP A 1 254 ? -6.100 -10.063 24.915 1.00 74.44 254 ASP A N 1
ATOM 2018 C CA . ASP A 1 254 ? -5.203 -9.410 25.872 1.00 74.44 254 ASP A CA 1
ATOM 2019 C C . ASP A 1 254 ? -4.014 -8.690 25.179 1.00 74.44 254 ASP A C 1
ATOM 2021 O O . ASP A 1 254 ? -3.969 -8.617 23.945 1.00 74.44 254 ASP A O 1
ATOM 2025 N N . PRO A 1 255 ? -3.057 -8.092 25.922 1.00 84.81 255 PRO A N 1
ATOM 2026 C CA . PRO A 1 255 ? -1.882 -7.447 25.327 1.00 84.81 255 PRO A CA 1
ATOM 2027 C C . PRO A 1 255 ? -0.988 -8.355 24.478 1.00 84.81 255 PRO A C 1
ATOM 2029 O O . PRO A 1 255 ? -0.295 -7.845 23.599 1.00 84.81 255 PRO A O 1
ATOM 2032 N N . ASP A 1 256 ? -1.028 -9.668 24.704 1.00 83.88 256 ASP A N 1
ATOM 2033 C CA . ASP A 1 256 ? -0.308 -10.662 23.906 1.00 83.88 256 ASP A CA 1
ATOM 2034 C C . ASP A 1 256 ? -1.133 -11.114 22.677 1.00 83.88 256 ASP A C 1
ATOM 2036 O O . ASP A 1 256 ? -0.640 -11.838 21.809 1.00 83.88 256 ASP A O 1
ATOM 2040 N N . GLY A 1 257 ? -2.376 -10.630 22.560 1.00 83.50 257 GLY A N 1
ATOM 2041 C CA . GLY A 1 257 ? -3.315 -10.928 21.480 1.00 83.50 257 GLY A CA 1
ATOM 2042 C C . GLY A 1 257 ? -4.084 -12.231 21.680 1.00 83.50 257 GLY A C 1
ATOM 2043 O O . GLY A 1 257 ? -4.794 -12.663 20.767 1.00 83.50 257 GLY A O 1
ATOM 2044 N N . GLU A 1 258 ? -3.957 -12.867 22.846 1.00 91.25 258 GLU A N 1
ATOM 2045 C CA . GLU A 1 258 ? -4.643 -14.118 23.143 1.00 91.25 258 GLU A CA 1
ATOM 2046 C C . GLU A 1 258 ? -6.093 -13.857 23.538 1.00 91.25 258 GLU A C 1
ATOM 2048 O O . GLU A 1 258 ? -6.406 -12.976 24.342 1.00 91.25 258 GLU A O 1
ATOM 2053 N N . TRP A 1 259 ? -7.006 -14.637 22.962 1.00 90.06 259 TRP A N 1
ATOM 2054 C CA . TRP A 1 259 ? -8.404 -14.605 23.355 1.00 90.06 259 TRP A CA 1
ATOM 2055 C C . TRP A 1 259 ? -8.564 -14.991 24.826 1.00 90.06 259 TRP A C 1
ATOM 2057 O O . TRP A 1 259 ? -8.232 -16.102 25.2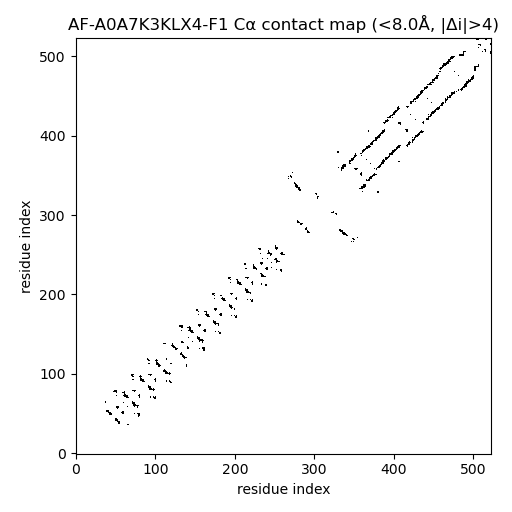43 1.00 90.06 259 TRP A O 1
ATOM 2067 N N . VAL A 1 260 ? -9.169 -14.087 25.596 1.00 80.19 260 VAL A N 1
ATOM 2068 C CA . VAL A 1 260 ? -9.509 -14.328 26.995 1.00 80.19 260 VAL A CA 1
ATOM 2069 C C . VAL A 1 260 ? -10.931 -14.881 27.078 1.00 80.19 260 VAL A C 1
ATOM 2071 O O . VAL A 1 260 ? -11.928 -14.152 27.017 1.00 80.19 260 VAL A O 1
ATOM 2074 N N . GLU A 1 261 ? -11.038 -16.202 27.208 1.00 80.50 261 GLU A N 1
ATOM 2075 C CA . GLU A 1 261 ? -12.324 -16.883 27.348 1.00 80.50 261 GLU A CA 1
ATOM 2076 C C . GLU A 1 261 ? -1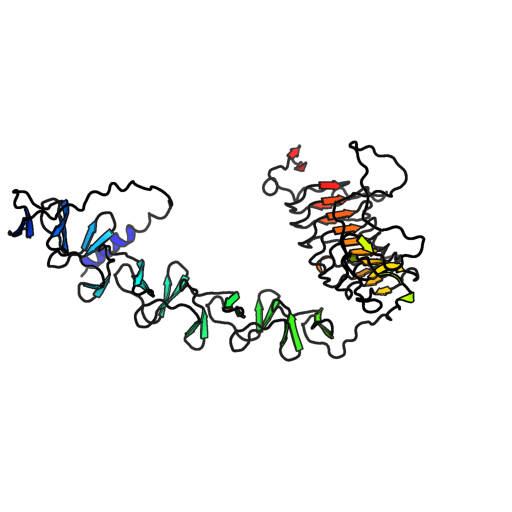3.067 -16.408 28.604 1.00 80.50 261 GLU A C 1
ATOM 2078 O O . GLU A 1 261 ? -12.514 -16.316 29.700 1.00 80.50 261 GLU A O 1
ATOM 2083 N N . GLY A 1 262 ? -14.351 -16.085 28.440 1.00 62.53 262 GLY A N 1
ATOM 2084 C CA . GLY A 1 262 ? -15.186 -15.637 29.547 1.00 62.53 262 GLY A CA 1
ATOM 2085 C C . GLY A 1 262 ? -14.815 -14.261 30.103 1.00 62.53 262 GLY A C 1
ATOM 2086 O O . GLY A 1 262 ? -15.412 -13.878 31.109 1.00 62.53 262 GLY A O 1
ATOM 2087 N N . HIS A 1 263 ? -13.905 -13.512 29.457 1.00 51.12 263 HIS A N 1
ATOM 2088 C CA . HIS A 1 263 ? -13.654 -12.110 29.780 1.00 51.12 263 HIS A CA 1
ATOM 2089 C C . HIS A 1 263 ? -14.954 -11.336 29.623 1.00 51.12 263 HIS A C 1
ATOM 2091 O O . HIS A 1 263 ? -15.412 -11.035 28.520 1.00 51.12 263 HIS A O 1
ATOM 2097 N N . GLN A 1 264 ? -15.602 -11.090 30.752 1.00 42.25 264 GLN A N 1
ATOM 2098 C CA . GLN A 1 264 ? -16.758 -10.230 30.780 1.00 42.25 264 GLN A CA 1
ATOM 2099 C C . GLN A 1 264 ? -16.231 -8.806 30.648 1.00 42.25 264 GLN A C 1
ATOM 2101 O O . GLN A 1 264 ? -15.238 -8.467 31.300 1.00 42.25 264 GLN A O 1
ATOM 2106 N N . PRO A 1 265 ? -16.899 -7.946 29.869 1.00 42.38 265 PRO A N 1
ATOM 2107 C CA . PRO A 1 265 ? -16.802 -6.521 30.120 1.00 42.38 265 PRO A CA 1
ATOM 2108 C C . PRO A 1 265 ? -16.887 -6.279 31.625 1.00 42.38 265 PRO A C 1
ATOM 2110 O O . PRO A 1 265 ? -17.659 -6.958 32.311 1.00 42.38 265 PRO A O 1
ATOM 2113 N N . ILE A 1 266 ? -16.196 -5.271 32.143 1.00 37.22 266 ILE A N 1
ATOM 2114 C CA . ILE A 1 266 ? -16.745 -4.613 33.324 1.00 37.22 266 ILE A CA 1
ATOM 2115 C C . ILE A 1 266 ? -18.089 -4.048 32.856 1.00 37.22 266 ILE A C 1
ATOM 2117 O O . ILE A 1 266 ? -18.156 -2.994 32.235 1.00 37.22 266 ILE A O 1
ATOM 2121 N N . ILE A 1 267 ? -19.158 -4.816 33.060 1.00 37.22 267 ILE A N 1
ATOM 2122 C CA . ILE A 1 267 ? -20.521 -4.340 32.907 1.00 37.22 267 ILE A CA 1
ATOM 2123 C C . ILE A 1 267 ? -20.742 -3.498 34.158 1.00 37.22 267 ILE A C 1
ATOM 2125 O O . ILE A 1 267 ? -21.226 -3.987 35.179 1.00 37.22 267 ILE A O 1
ATOM 2129 N N . ALA A 1 268 ? -20.350 -2.224 34.094 1.00 35.03 268 ALA A N 1
ATOM 2130 C CA . ALA A 1 268 ? -21.133 -1.235 34.812 1.00 35.03 268 ALA A CA 1
ATOM 2131 C C . ALA A 1 268 ? -22.589 -1.459 34.364 1.00 35.03 268 ALA A C 1
ATOM 2133 O O . ALA A 1 268 ? -22.806 -1.723 33.174 1.00 35.03 268 ALA A O 1
ATOM 2134 N N . PRO A 1 269 ? -23.561 -1.493 35.292 1.00 33.75 269 PRO A N 1
ATOM 2135 C CA . PRO A 1 269 ? -24.949 -1.734 34.930 1.00 33.75 269 PRO A CA 1
ATOM 2136 C C . PRO A 1 269 ? -25.299 -0.836 33.748 1.00 33.75 269 PRO A C 1
ATOM 2138 O O . PRO A 1 269 ? -24.943 0.339 33.755 1.00 33.75 269 PRO A O 1
ATOM 2141 N N . VAL A 1 270 ? -25.946 -1.409 32.731 1.00 42.34 270 VAL A N 1
ATOM 2142 C CA . VAL A 1 270 ? -26.596 -0.622 31.685 1.00 42.34 270 VAL A CA 1
ATOM 2143 C C . VAL A 1 270 ? -27.558 0.294 32.431 1.00 42.34 270 VAL A C 1
ATOM 2145 O O . VAL A 1 270 ? -28.606 -0.160 32.897 1.00 42.34 270 VAL A O 1
ATOM 2148 N N . THR A 1 271 ? -27.156 1.542 32.655 1.00 42.59 271 THR A N 1
ATOM 2149 C CA . THR A 1 271 ? -28.050 2.572 33.156 1.00 42.59 271 THR A CA 1
ATOM 2150 C C . THR A 1 271 ? -29.143 2.680 32.097 1.00 42.59 271 THR A C 1
ATOM 2152 O O . THR A 1 271 ? -28.827 2.836 30.911 1.00 42.59 271 THR A O 1
ATOM 2155 N N . PRO A 1 272 ? -30.415 2.409 32.441 1.00 51.59 272 PRO A N 1
ATOM 2156 C CA . PRO A 1 272 ? -31.448 2.282 31.431 1.00 51.59 272 PRO A CA 1
ATOM 2157 C C . PRO A 1 272 ? -31.592 3.606 30.681 1.00 51.59 272 PRO A C 1
ATOM 2159 O O . PRO A 1 272 ? -31.244 4.668 31.194 1.00 51.59 272 PRO A O 1
ATOM 2162 N N . ALA A 1 273 ? -32.227 3.562 29.510 1.00 54.94 273 ALA A N 1
ATOM 2163 C CA . ALA A 1 273 ? -32.693 4.751 28.794 1.00 54.94 273 ALA A CA 1
ATOM 2164 C C . ALA A 1 273 ? -33.457 5.764 29.688 1.00 54.94 273 ALA A C 1
ATOM 2166 O O . ALA A 1 273 ? -33.635 6.903 29.281 1.00 54.94 273 ALA A O 1
ATOM 2167 N N . SER A 1 274 ? -33.887 5.378 30.901 1.00 63.84 274 SER A N 1
ATOM 2168 C CA . SER A 1 274 ? -34.457 6.260 31.927 1.00 63.84 274 SER A CA 1
ATOM 2169 C C . SER A 1 274 ? -33.528 7.369 32.417 1.00 63.84 274 SER A C 1
ATOM 2171 O O . SER A 1 274 ? -34.027 8.395 32.871 1.00 63.84 274 SER A O 1
ATOM 2173 N N . ASP A 1 275 ? -32.212 7.167 32.360 1.00 72.38 275 ASP A N 1
ATOM 2174 C CA . ASP A 1 275 ? -31.245 8.121 32.915 1.00 72.38 275 ASP A CA 1
ATOM 2175 C C . ASP A 1 275 ? -30.824 9.168 31.881 1.00 72.38 275 ASP A C 1
ATOM 2177 O O . ASP A 1 275 ? -30.162 10.151 32.216 1.00 72.38 275 ASP A O 1
ATOM 2181 N N . PHE A 1 276 ? -31.236 8.982 30.627 1.00 71.00 276 PHE A N 1
ATOM 2182 C CA . PHE A 1 276 ? -30.942 9.876 29.523 1.00 71.00 276 PHE A CA 1
ATOM 2183 C C . PHE A 1 276 ? -32.212 10.571 29.041 1.00 71.00 276 PHE A C 1
ATOM 2185 O O . PHE A 1 276 ? -33.223 9.932 28.762 1.00 71.00 276 PHE A O 1
ATOM 2192 N N . ASP A 1 277 ? -32.128 11.885 28.848 1.00 63.97 277 ASP A N 1
ATOM 2193 C CA . ASP A 1 277 ? -33.074 12.579 27.981 1.00 63.97 277 ASP A CA 1
ATOM 2194 C C . ASP A 1 277 ? -32.610 12.383 26.546 1.00 63.97 277 ASP A C 1
ATOM 2196 O O . ASP A 1 277 ? -31.489 12.772 26.205 1.00 63.97 277 ASP A O 1
ATOM 2200 N N . TYR A 1 278 ? -33.456 11.815 25.692 1.00 62.66 278 TYR A N 1
ATOM 2201 C CA . TYR A 1 278 ? -33.119 11.602 24.291 1.00 62.66 278 TYR A CA 1
ATOM 2202 C C . TYR A 1 278 ? -34.274 11.925 23.348 1.00 62.66 278 TYR A C 1
ATOM 2204 O O . TYR A 1 278 ? -35.453 11.843 23.693 1.00 62.66 278 TYR A O 1
ATOM 2212 N N . ALA A 1 279 ? -33.903 12.281 22.123 1.00 55.34 279 ALA A N 1
ATOM 2213 C CA . ALA A 1 279 ? -34.810 12.430 20.999 1.00 55.34 279 ALA A CA 1
ATOM 2214 C C . ALA A 1 279 ? -34.396 11.482 19.868 1.00 55.34 279 ALA A C 1
ATOM 2216 O O . ALA A 1 279 ? -33.219 11.152 19.705 1.00 55.34 279 ALA A O 1
ATOM 2217 N N . VAL A 1 280 ? -35.368 11.070 19.058 1.00 52.00 280 VAL A N 1
ATOM 2218 C CA . VAL A 1 280 ? -35.100 10.417 17.773 1.00 52.00 280 VAL A CA 1
ATOM 2219 C C . VAL A 1 280 ? -34.936 11.517 16.733 1.00 52.00 280 VAL A C 1
ATOM 2221 O O . VAL A 1 280 ? -35.831 12.350 16.581 1.00 52.00 280 VAL A O 1
ATOM 2224 N N . GLY A 1 281 ? -33.784 11.538 16.062 1.00 48.94 281 GLY A N 1
ATOM 2225 C CA . GLY A 1 281 ? -33.441 12.571 15.089 1.00 48.94 281 GLY A CA 1
ATOM 2226 C C . GLY A 1 281 ? -34.385 12.635 13.885 1.00 48.94 281 GLY A C 1
ATOM 2227 O O . GLY A 1 281 ? -35.125 11.697 13.582 1.00 48.94 281 GLY A O 1
ATOM 2228 N N . ASP A 1 282 ? -34.328 13.756 13.171 1.00 46.41 282 ASP A N 1
ATOM 2229 C CA . ASP A 1 282 ? -35.177 14.040 12.014 1.00 46.41 282 ASP A CA 1
ATOM 2230 C C . ASP A 1 282 ? -34.645 13.363 10.730 1.00 46.41 282 ASP A C 1
ATOM 2232 O O . ASP A 1 282 ? -33.4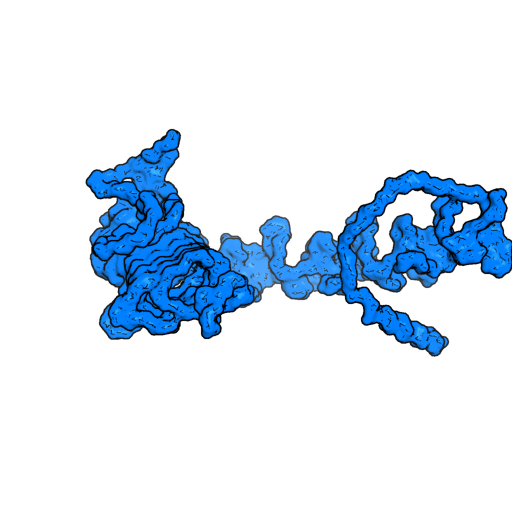36 13.278 10.515 1.00 46.41 282 ASP A O 1
ATOM 2236 N N . TYR A 1 283 ? -35.541 12.942 9.823 1.00 38.53 283 TYR A N 1
ATOM 2237 C CA . TYR A 1 283 ? -35.209 12.500 8.453 1.00 38.53 283 TYR A CA 1
ATOM 2238 C C . TYR A 1 283 ? -35.911 13.364 7.386 1.00 38.53 283 TYR A C 1
ATOM 2240 O O . TYR A 1 283 ? -36.967 13.953 7.637 1.00 38.53 283 TYR A O 1
ATOM 2248 N N . ILE A 1 284 ? -35.322 13.451 6.183 1.00 32.94 284 ILE A N 1
ATOM 2249 C CA . ILE A 1 284 ? -35.834 14.264 5.063 1.00 32.94 284 ILE A CA 1
ATOM 2250 C C . ILE A 1 284 ? -36.854 13.463 4.246 1.00 32.94 284 ILE A C 1
ATOM 2252 O O . ILE A 1 284 ? -36.526 12.417 3.687 1.00 32.94 284 ILE A O 1
ATOM 2256 N N . LEU A 1 285 ? -38.071 13.996 4.097 1.00 31.09 285 LEU A N 1
ATOM 2257 C CA . LEU A 1 285 ? -39.089 13.467 3.185 1.00 31.09 285 LEU A CA 1
ATOM 2258 C C . LEU A 1 285 ? -39.596 14.599 2.285 1.00 31.09 285 LEU A C 1
ATOM 2260 O O . LEU A 1 285 ? -40.148 15.582 2.767 1.00 31.09 285 LEU A O 1
ATOM 2264 N N . ASN A 1 286 ? -39.409 14.470 0.968 1.00 28.75 286 ASN A N 1
ATOM 2265 C CA . ASN A 1 286 ? -39.829 15.460 -0.039 1.00 28.75 286 ASN A CA 1
ATOM 2266 C C . ASN A 1 286 ? -39.289 16.890 0.184 1.00 28.75 286 ASN A C 1
ATOM 2268 O O . ASN A 1 286 ? -39.939 17.860 -0.193 1.00 28.75 286 ASN A O 1
ATOM 2272 N N . GLY A 1 287 ? -38.100 17.023 0.782 1.00 30.84 287 GLY A N 1
ATOM 2273 C CA . GLY A 1 287 ? -37.474 18.322 1.055 1.00 30.84 287 GLY A CA 1
ATOM 2274 C C . GLY A 1 287 ? -37.931 18.999 2.351 1.00 30.84 287 GLY A C 1
ATOM 2275 O O . GLY A 1 287 ? -37.492 20.111 2.626 1.00 30.84 287 GLY A O 1
ATOM 2276 N N . GLU A 1 288 ? -38.756 18.336 3.167 1.00 29.39 288 GLU A N 1
ATOM 2277 C CA . GLU A 1 288 ? -39.143 18.815 4.496 1.00 29.39 288 GLU A CA 1
ATOM 2278 C C . GLU A 1 288 ? -38.571 17.922 5.602 1.00 29.39 288 GLU A C 1
ATOM 2280 O O . GLU A 1 288 ? -38.574 16.691 5.514 1.00 29.39 288 GLU A O 1
ATOM 2285 N N . VAL A 1 289 ? -38.086 18.575 6.657 1.00 39.66 289 VAL A N 1
ATOM 2286 C CA . VAL A 1 289 ? -37.596 17.956 7.892 1.00 39.66 289 VAL A CA 1
ATOM 2287 C C . VAL A 1 289 ? -38.796 17.592 8.765 1.00 39.66 289 VAL A C 1
ATOM 2289 O O . VAL A 1 289 ? -39.605 18.466 9.086 1.00 39.66 289 VAL A O 1
ATOM 2292 N N . ARG A 1 290 ? -38.925 16.319 9.160 1.00 38.34 290 ARG A N 1
ATOM 2293 C CA . ARG A 1 290 ? -39.949 15.874 10.119 1.00 38.34 290 ARG A CA 1
ATOM 2294 C C . ARG A 1 290 ? -39.309 15.360 11.403 1.00 38.34 290 ARG A C 1
ATOM 2296 O O . ARG A 1 290 ? -38.464 14.474 11.350 1.00 38.34 290 ARG A O 1
ATOM 2303 N N . THR A 1 291 ? -39.784 15.893 12.527 1.00 41.41 291 THR A N 1
ATOM 2304 C CA . THR A 1 291 ? -39.304 15.600 13.880 1.00 41.41 291 THR A CA 1
ATOM 2305 C C . THR A 1 291 ? -40.054 14.447 14.538 1.00 41.41 291 THR A C 1
ATOM 2307 O O . THR A 1 291 ? -41.287 14.492 14.624 1.00 41.41 291 THR A O 1
ATOM 2310 N N . GLY A 1 292 ? -39.325 13.466 15.084 1.00 38.22 292 GLY A N 1
ATOM 2311 C CA . GLY A 1 292 ? -39.789 12.724 16.261 1.00 38.22 292 GLY A CA 1
ATOM 2312 C C . GLY A 1 292 ? -40.038 13.718 17.401 1.00 38.22 292 GLY A C 1
ATOM 2313 O O . GLY A 1 292 ? -39.379 14.750 17.471 1.00 38.22 292 GLY A O 1
ATOM 2314 N N . ALA A 1 293 ? -41.061 13.492 18.225 1.00 36.06 293 ALA A N 1
ATOM 2315 C CA . ALA A 1 293 ? -41.580 14.495 19.155 1.00 36.06 293 ALA A CA 1
ATOM 2316 C C . ALA A 1 293 ? -40.493 15.082 20.079 1.00 36.06 293 ALA A C 1
ATOM 2318 O O . ALA A 1 293 ? -40.094 14.453 21.052 1.00 36.06 293 ALA A O 1
ATOM 2319 N N . VAL A 1 294 ? -40.064 16.314 19.804 1.00 36.34 294 VAL A N 1
ATOM 2320 C CA . VAL A 1 294 ? -39.320 17.146 20.752 1.00 36.34 294 VAL A CA 1
ATOM 2321 C C . VAL A 1 294 ? -40.356 17.779 21.691 1.00 36.34 294 VAL A C 1
ATOM 2323 O O . VAL A 1 294 ? -41.226 18.512 21.204 1.00 36.34 294 VAL A O 1
ATOM 2326 N N . PRO A 1 295 ? -40.340 17.508 23.012 1.00 34.72 295 PRO A N 1
ATOM 2327 C CA . PRO A 1 295 ? -41.222 18.185 23.956 1.00 34.72 295 PRO A CA 1
ATOM 2328 C C . PRO A 1 295 ? -41.059 19.706 23.847 1.00 34.72 295 PRO A C 1
ATOM 2330 O O . PRO A 1 295 ? -39.953 20.217 23.655 1.00 34.72 295 PRO A O 1
ATOM 2333 N N . SER A 1 296 ? -42.161 20.448 23.968 1.00 29.45 296 SER A N 1
ATOM 2334 C CA . SER A 1 296 ? -42.154 21.912 23.901 1.00 29.45 296 SER A CA 1
ATOM 2335 C C . SER A 1 296 ? -41.193 22.497 24.946 1.00 29.45 296 SER A C 1
ATOM 2337 O O . SER A 1 296 ? -41.493 22.458 26.138 1.00 29.45 296 SER A O 1
ATOM 2339 N N . GLY A 1 297 ? -40.049 23.024 24.502 1.00 32.69 297 GLY A N 1
ATOM 2340 C CA . GLY A 1 297 ? -39.006 23.580 25.374 1.00 32.69 297 GLY A CA 1
ATOM 2341 C C . GLY A 1 297 ? -37.575 23.392 24.860 1.00 32.69 297 GLY A C 1
ATOM 2342 O O . GLY A 1 297 ? -36.700 24.161 25.245 1.00 32.69 297 GLY A O 1
ATOM 2343 N N . TYR A 1 298 ? -37.339 22.438 23.954 1.00 30.89 298 TYR A N 1
ATOM 2344 C CA . TYR A 1 298 ? -36.010 22.169 23.398 1.00 30.89 298 TYR A CA 1
ATOM 2345 C C . TYR A 1 298 ? -35.881 22.757 21.985 1.00 30.89 298 TYR A C 1
ATOM 2347 O O . TYR A 1 298 ? -36.606 22.399 21.056 1.00 30.89 298 TYR A O 1
ATOM 2355 N N . THR A 1 299 ? -34.976 23.721 21.832 1.00 29.56 299 THR A N 1
ATOM 2356 C CA . THR A 1 299 ? -34.677 24.384 20.557 1.00 29.56 299 THR A CA 1
ATOM 2357 C C . THR A 1 299 ? -33.846 23.457 19.669 1.00 29.56 299 THR A C 1
ATOM 2359 O O . THR A 1 299 ? -32.938 22.792 20.159 1.00 29.56 299 THR A O 1
ATOM 2362 N N . LYS A 1 300 ? -34.112 23.449 18.355 1.00 30.38 300 LYS A N 1
ATOM 2363 C CA . LYS A 1 300 ? -33.258 22.834 17.321 1.00 30.38 300 LYS A CA 1
ATOM 2364 C C . LYS A 1 300 ? -31.777 23.172 17.574 1.00 30.38 300 LYS A C 1
ATOM 2366 O O . LYS A 1 300 ? -31.385 24.320 17.376 1.00 30.38 300 LYS A O 1
ATOM 2371 N N . MET A 1 301 ? -30.959 22.209 18.000 1.00 35.81 301 MET A N 1
ATOM 2372 C CA . MET A 1 301 ? -29.528 22.434 18.240 1.00 35.81 301 MET A CA 1
ATOM 2373 C C . MET A 1 301 ? -28.730 22.209 16.950 1.00 35.81 301 MET A C 1
ATOM 2375 O O . MET A 1 301 ? -28.217 21.125 16.696 1.00 35.81 301 MET A O 1
ATOM 2379 N N . PHE A 1 302 ? -28.631 23.259 16.131 1.00 27.97 302 PHE A N 1
ATOM 2380 C CA . PHE A 1 302 ? -27.517 23.421 15.192 1.00 27.97 302 PHE A CA 1
ATOM 2381 C C . PHE A 1 302 ? -26.345 24.121 15.899 1.00 27.97 302 PHE A C 1
ATOM 2383 O O . PHE A 1 302 ? -26.534 24.776 16.923 1.00 27.97 302 PHE A O 1
ATOM 2390 N N . GLY A 1 303 ? -25.137 23.941 15.355 1.00 31.58 303 GLY A N 1
ATOM 2391 C CA . GLY A 1 303 ? -23.871 24.481 15.856 1.00 31.58 303 GLY A CA 1
ATOM 2392 C C . GLY A 1 303 ? -23.836 25.994 16.124 1.00 31.58 303 GLY A C 1
ATOM 2393 O O . GLY A 1 303 ? -24.771 26.739 15.844 1.00 31.58 303 GLY A O 1
ATOM 2394 N N . CYS A 1 304 ? -22.719 26.434 16.709 1.00 27.97 304 CYS A N 1
ATOM 2395 C CA . CYS A 1 304 ? -22.475 27.815 17.126 1.00 27.97 304 CYS A CA 1
ATOM 2396 C C . CYS A 1 304 ? -22.691 28.832 15.982 1.00 27.97 304 CYS A C 1
ATOM 2398 O O . CYS A 1 304 ? -22.321 28.588 14.837 1.00 27.97 304 CYS A O 1
ATOM 2400 N N . MET A 1 305 ? -23.304 29.980 16.300 1.00 26.73 305 MET A N 1
ATOM 2401 C CA . MET A 1 305 ? -23.659 31.035 15.337 1.00 26.73 305 MET A CA 1
ATOM 2402 C C . MET A 1 305 ? -22.595 32.141 15.232 1.00 26.73 305 MET A C 1
ATOM 2404 O O . MET A 1 305 ? -22.143 32.663 16.254 1.00 26.73 305 MET A O 1
ATOM 2408 N N . LEU A 1 306 ? -22.286 32.564 13.996 1.00 26.20 306 LEU A N 1
ATOM 2409 C CA . LEU A 1 306 ? -21.700 33.872 13.650 1.00 26.20 306 LEU A CA 1
ATOM 2410 C C . LEU A 1 306 ? -22.817 34.926 13.577 1.00 26.20 306 LEU A C 1
ATOM 2412 O O . LEU A 1 306 ? -23.978 34.581 13.364 1.00 26.20 306 LEU A O 1
ATOM 2416 N N . SER A 1 307 ? -22.476 36.211 13.717 1.00 29.55 307 SER A N 1
ATOM 2417 C CA . SER A 1 307 ? -23.356 37.308 13.290 1.00 29.55 307 SER A CA 1
ATOM 2418 C C . SER A 1 307 ? -22.713 38.118 12.172 1.00 29.55 307 SER A C 1
ATOM 2420 O O . SER A 1 307 ? -21.531 38.459 12.235 1.00 29.55 307 SER A O 1
ATOM 2422 N N . ASP A 1 308 ? -23.539 38.439 11.185 1.00 31.42 308 ASP A N 1
ATOM 2423 C CA . ASP A 1 308 ? -23.214 39.113 9.936 1.00 31.42 308 ASP A CA 1
ATOM 2424 C C . ASP A 1 308 ? -22.781 40.569 10.161 1.00 31.42 308 ASP A C 1
ATOM 2426 O O . ASP A 1 308 ? -23.613 41.435 10.432 1.00 31.42 308 ASP A O 1
ATOM 2430 N N . ASN A 1 309 ? -21.476 40.828 10.065 1.00 27.17 309 ASN A N 1
ATOM 2431 C CA . ASN A 1 309 ? -20.828 42.029 9.511 1.00 27.17 309 ASN A CA 1
ATOM 2432 C C . ASN A 1 309 ? -19.505 42.328 10.224 1.00 27.17 309 ASN A C 1
ATOM 2434 O O . ASN A 1 309 ? -19.400 42.357 11.446 1.00 27.17 309 ASN A O 1
ATOM 2438 N N . ALA A 1 310 ? -18.488 42.578 9.407 1.00 31.45 310 ALA A N 1
ATOM 2439 C CA . ALA A 1 310 ? -17.121 42.867 9.796 1.00 31.45 310 ALA A CA 1
ATOM 2440 C C . ALA A 1 310 ? -16.988 44.021 10.812 1.00 31.45 310 ALA A C 1
ATOM 2442 O O . ALA A 1 310 ? -17.312 45.161 10.494 1.00 31.45 310 ALA A O 1
ATOM 2443 N N . ALA A 1 311 ? -16.450 43.711 11.995 1.00 23.72 311 ALA A N 1
ATOM 2444 C CA . ALA A 1 311 ? -15.426 44.454 12.744 1.00 23.72 311 ALA A CA 1
ATOM 2445 C C . ALA A 1 311 ? -15.274 43.796 14.128 1.00 23.72 311 ALA A C 1
ATOM 2447 O O . ALA A 1 311 ? -16.224 43.721 14.903 1.00 23.72 311 ALA A O 1
ATOM 2448 N N . LEU A 1 312 ? -14.074 43.297 14.428 1.00 28.06 312 LEU A N 1
ATOM 2449 C CA . LEU A 1 312 ? -13.708 42.746 15.733 1.00 28.06 312 LEU A CA 1
ATOM 2450 C C . LEU A 1 312 ? -13.746 43.858 16.794 1.00 28.06 312 LEU A C 1
ATOM 2452 O O . LEU A 1 312 ? -12.817 44.658 16.878 1.00 28.06 312 LEU A O 1
ATOM 2456 N N . THR A 1 313 ? -14.781 43.884 17.633 1.00 22.42 313 THR A N 1
ATOM 2457 C CA . THR A 1 313 ? -14.739 44.607 18.914 1.00 22.42 313 THR A CA 1
ATOM 2458 C C . THR A 1 313 ? -15.189 43.712 20.059 1.00 22.42 313 THR A C 1
ATOM 2460 O O . THR A 1 313 ? -16.303 43.195 20.078 1.00 22.42 313 THR A O 1
ATOM 2463 N N . TYR A 1 314 ? -14.271 43.541 21.008 1.00 26.30 314 TYR A N 1
ATOM 2464 C CA . TYR A 1 314 ? -14.421 42.808 22.259 1.00 26.30 314 TYR A CA 1
ATOM 2465 C C . TYR A 1 314 ? -15.350 43.581 23.205 1.00 26.30 314 TYR A C 1
ATOM 2467 O O . TYR A 1 314 ? -15.176 44.788 23.375 1.00 26.30 314 TYR A O 1
ATOM 2475 N N . THR A 1 315 ? -16.315 42.915 23.842 1.00 24.39 315 THR A N 1
ATOM 2476 C CA . THR A 1 315 ? -17.009 43.479 25.014 1.00 24.39 315 THR A CA 1
ATOM 2477 C C . THR A 1 315 ? -17.137 42.409 26.091 1.00 24.39 315 THR A C 1
ATOM 2479 O O . THR A 1 315 ? -17.550 41.288 25.808 1.00 24.39 315 THR A O 1
ATOM 2482 N N . GLU A 1 316 ? -16.714 42.754 27.308 1.00 28.17 316 GLU A N 1
ATOM 2483 C CA . GLU A 1 316 ? -16.787 41.915 28.503 1.00 28.17 316 GLU A CA 1
ATOM 2484 C C . GLU A 1 316 ? -18.238 41.589 28.884 1.00 28.17 316 GLU A C 1
ATOM 2486 O O . GLU A 1 316 ? -19.111 42.456 28.854 1.00 28.17 316 GLU A O 1
ATOM 2491 N N . GLY A 1 317 ? -18.454 40.349 29.329 1.00 28.61 317 GLY A N 1
ATOM 2492 C CA . GLY A 1 317 ? -19.708 39.881 29.912 1.00 28.61 317 GLY A CA 1
ATOM 2493 C C . GLY A 1 317 ? -20.458 38.922 28.992 1.00 28.61 317 GLY A C 1
ATOM 2494 O O . GLY A 1 317 ? -20.928 39.311 27.932 1.00 28.61 317 GLY A O 1
ATOM 2495 N N . VAL A 1 318 ? -20.626 37.681 29.463 1.00 27.09 318 VAL A N 1
ATOM 2496 C CA . VAL A 1 318 ? -21.286 36.544 28.792 1.00 27.09 318 VAL A CA 1
ATOM 2497 C C . VAL A 1 318 ? -20.389 35.828 27.770 1.00 27.09 318 VAL A C 1
ATOM 2499 O O . VAL A 1 318 ? -20.408 36.090 26.570 1.00 27.09 318 VAL A O 1
ATOM 2502 N N . CYS A 1 319 ? -19.604 34.864 28.257 1.00 27.88 319 CYS A N 1
ATOM 2503 C CA . CYS A 1 319 ? -18.916 33.887 27.411 1.00 27.88 319 CYS A CA 1
ATOM 2504 C C . CYS A 1 319 ? -19.918 32.852 26.867 1.00 27.88 319 CYS A C 1
ATOM 2506 O O . CYS A 1 319 ? -19.901 31.709 27.296 1.00 27.88 319 CYS A O 1
ATOM 2508 N N . ASP A 1 320 ? -20.779 33.260 25.928 1.00 28.88 320 ASP A N 1
ATOM 2509 C CA . ASP A 1 320 ? -21.692 32.363 25.189 1.00 28.88 320 ASP A CA 1
ATOM 2510 C C . ASP A 1 320 ? -21.395 32.300 23.677 1.00 28.88 320 ASP A C 1
ATOM 2512 O O . ASP A 1 320 ? -22.176 31.750 22.901 1.00 28.88 320 ASP A O 1
ATOM 2516 N N . LYS A 1 321 ? -20.267 32.847 23.202 1.00 32.06 321 LYS A N 1
ATOM 2517 C CA . LYS A 1 321 ? -19.907 32.806 21.771 1.00 32.06 321 LYS A CA 1
ATOM 2518 C C . LYS A 1 321 ? -18.415 32.546 21.554 1.00 32.06 321 LYS A C 1
ATOM 2520 O O . LYS A 1 321 ? -17.629 33.472 21.381 1.00 32.06 321 LYS A O 1
ATOM 2525 N N . GLY A 1 322 ? -18.047 31.264 21.563 1.00 28.55 322 GLY A N 1
ATOM 2526 C CA . GLY A 1 322 ? -16.763 30.753 21.074 1.00 28.55 322 GLY A CA 1
ATOM 2527 C C . GLY A 1 322 ? -16.832 30.398 19.583 1.00 28.55 322 GLY A C 1
ATOM 2528 O O . GLY A 1 322 ? -17.897 30.061 19.072 1.00 28.55 322 GLY A O 1
ATOM 2529 N N . MET A 1 323 ? -15.692 30.521 18.908 1.00 29.42 323 MET A N 1
ATOM 2530 C CA . MET A 1 323 ? -15.482 30.539 17.454 1.00 29.42 323 MET A CA 1
ATOM 2531 C C . MET A 1 323 ? -16.277 29.513 16.625 1.00 29.42 323 MET A C 1
ATOM 2533 O O . MET A 1 323 ? -16.536 28.385 17.041 1.00 29.42 323 MET A O 1
ATOM 2537 N N . VAL A 1 324 ? -16.648 29.936 15.415 1.00 29.64 324 VAL A N 1
ATOM 2538 C CA . VAL A 1 324 ? -17.463 29.182 14.457 1.00 29.64 324 VAL A CA 1
ATOM 2539 C C . VAL A 1 324 ? -16.585 28.675 13.330 1.00 29.64 324 VAL A C 1
ATOM 2541 O O . VAL A 1 324 ? -15.849 29.453 12.728 1.00 29.64 324 VAL A O 1
ATOM 2544 N N . ASN A 1 325 ? -16.733 27.394 13.012 1.00 33.16 325 ASN A N 1
ATOM 2545 C CA . ASN A 1 325 ? -16.354 26.841 11.722 1.00 33.16 325 ASN A CA 1
ATOM 2546 C C . ASN A 1 325 ? -17.586 26.142 11.123 1.00 33.16 325 ASN A C 1
ATOM 2548 O O . ASN A 1 325 ? -18.410 25.596 11.857 1.00 33.16 325 ASN A O 1
ATOM 2552 N N . GLU A 1 326 ? -17.724 26.169 9.800 1.00 30.91 326 GLU A N 1
ATOM 2553 C CA . GLU A 1 326 ? -18.924 25.814 9.017 1.00 30.91 326 GLU A CA 1
ATOM 2554 C C . GLU A 1 326 ? -19.313 24.316 9.045 1.00 30.91 326 GLU A C 1
ATOM 2556 O O . GLU A 1 326 ? -20.157 23.867 8.268 1.00 30.91 326 GLU A O 1
ATOM 2561 N N . ARG A 1 327 ? -18.738 23.502 9.940 1.00 37.91 327 ARG A N 1
ATOM 2562 C CA . ARG A 1 327 ? -19.069 22.074 10.051 1.00 37.91 327 ARG A CA 1
ATOM 2563 C C . ARG A 1 327 ? -20.318 21.873 10.898 1.00 37.91 327 ARG A C 1
ATOM 2565 O O . ARG A 1 327 ? -20.250 21.568 12.087 1.00 37.91 327 ARG A O 1
ATOM 2572 N N . GLY A 1 328 ? -21.482 21.997 10.270 1.00 40.09 328 GLY A N 1
ATOM 2573 C CA . GLY A 1 328 ? -22.659 21.287 10.756 1.00 40.09 328 GLY A CA 1
ATOM 2574 C C . GLY A 1 328 ? -22.374 19.785 10.696 1.00 40.09 328 GLY A C 1
ATOM 2575 O O . GLY A 1 328 ? -22.238 19.233 9.607 1.00 40.09 328 GLY A O 1
ATOM 2576 N N . PHE A 1 329 ? -22.236 19.122 11.846 1.00 44.66 329 PHE A N 1
ATOM 2577 C CA . PHE A 1 329 ? -22.140 17.664 11.872 1.00 44.66 329 PHE A CA 1
ATOM 2578 C C . PHE A 1 329 ? -23.537 17.083 11.672 1.00 44.66 329 PHE A C 1
ATOM 2580 O O . PHE A 1 329 ? -24.351 17.062 12.597 1.00 44.66 329 PHE A O 1
ATOM 2587 N N . ASP A 1 330 ? -23.816 16.620 10.454 1.00 53.03 330 ASP A N 1
ATOM 2588 C CA . ASP A 1 330 ? -24.984 15.790 10.187 1.00 53.03 330 ASP A CA 1
ATOM 2589 C C . ASP A 1 330 ? -24.790 14.427 10.869 1.00 53.03 330 ASP A C 1
ATOM 2591 O O . ASP A 1 330 ? -24.153 13.494 10.354 1.00 53.03 330 ASP A O 1
ATOM 2595 N N . CYS A 1 331 ? -25.315 14.331 12.090 1.00 57.50 331 CYS A N 1
ATOM 2596 C CA . CYS A 1 331 ? -25.270 13.090 12.848 1.00 57.50 331 CYS A CA 1
ATOM 2597 C C . CYS A 1 331 ? -26.190 12.019 12.224 1.00 57.50 331 CYS A C 1
ATOM 2599 O O . CYS A 1 331 ? -25.971 10.827 12.437 1.00 57.50 331 CYS A O 1
ATOM 2601 N N . GLY A 1 332 ? -27.073 12.398 11.294 1.00 56.53 332 GLY A N 1
ATOM 2602 C CA . GLY A 1 332 ? -27.940 11.496 10.550 1.00 56.53 332 GLY A CA 1
ATOM 2603 C C . GLY A 1 332 ? -29.057 10.895 11.401 1.00 56.53 332 GLY A C 1
ATOM 2604 O O . GLY A 1 332 ? -29.341 11.332 12.512 1.00 56.53 332 GLY A O 1
ATOM 2605 N N . HIS A 1 333 ? -29.708 9.869 10.860 1.00 59.56 333 HIS A N 1
ATOM 2606 C CA . HIS A 1 333 ? -30.786 9.176 11.556 1.00 59.56 333 HIS A CA 1
ATOM 2607 C C . HIS A 1 333 ? -30.243 8.339 12.721 1.00 59.56 333 HIS A C 1
ATOM 2609 O O . HIS A 1 333 ? -29.428 7.439 12.515 1.00 59.56 333 HIS A O 1
ATOM 2615 N N . GLY A 1 334 ? -30.739 8.603 13.926 1.00 64.12 334 GLY A N 1
ATOM 2616 C CA . GLY A 1 334 ? -30.355 7.896 15.140 1.00 64.12 334 GLY A CA 1
ATOM 2617 C C . GLY A 1 334 ? -30.885 8.591 16.386 1.00 64.12 334 GLY A C 1
ATOM 2618 O O . GLY A 1 334 ? -31.711 9.506 16.309 1.00 64.12 334 GLY A O 1
ATOM 2619 N N . VAL A 1 335 ? -30.407 8.147 17.539 1.00 67.00 335 VAL A N 1
ATOM 2620 C CA . VAL A 1 335 ? -30.739 8.712 18.840 1.00 67.00 335 VAL A CA 1
ATOM 2621 C C . VAL A 1 335 ? -29.768 9.832 19.184 1.00 67.00 335 VAL A C 1
ATOM 2623 O O . VAL A 1 335 ? -28.549 9.701 19.044 1.00 67.00 335 VAL A O 1
ATOM 2626 N N . TYR A 1 336 ? -30.346 10.938 19.637 1.00 70.75 336 TYR A N 1
ATOM 2627 C CA . TYR A 1 336 ? -29.650 12.112 20.131 1.00 70.75 336 TYR A CA 1
ATOM 2628 C C . TYR A 1 336 ? -29.871 12.164 21.636 1.00 70.75 336 TYR A C 1
ATOM 2630 O O . TYR A 1 336 ? -30.953 12.540 22.084 1.00 70.75 336 TYR A O 1
ATOM 2638 N N . ILE A 1 337 ? -28.858 11.789 22.416 1.00 74.44 337 ILE A N 1
ATOM 2639 C CA . ILE A 1 337 ? -28.886 11.986 23.866 1.00 74.44 337 ILE A CA 1
ATOM 2640 C C . ILE A 1 337 ? -28.667 13.478 24.119 1.00 74.44 337 ILE A C 1
ATOM 2642 O O . ILE A 1 337 ? -27.624 14.036 23.784 1.00 74.44 337 ILE A O 1
ATOM 2646 N N . THR A 1 338 ? -29.672 14.136 24.679 1.00 67.62 338 THR A N 1
ATOM 2647 C CA . THR A 1 338 ? -29.706 15.583 24.930 1.00 67.62 338 THR A CA 1
ATOM 2648 C C . THR A 1 338 ? -29.502 15.948 26.397 1.00 67.62 338 THR A C 1
ATOM 2650 O O . THR A 1 338 ? -29.285 17.121 26.699 1.00 67.62 338 THR A O 1
ATOM 2653 N N . GLY A 1 339 ? -29.552 14.972 27.303 1.00 64.31 339 GLY A N 1
ATOM 2654 C CA . GLY A 1 339 ? -29.355 15.192 28.731 1.00 64.31 339 GLY A CA 1
ATOM 2655 C C . GLY A 1 339 ? -29.102 13.900 29.501 1.00 64.31 339 GLY A C 1
ATOM 2656 O O . GLY A 1 339 ? -29.278 12.801 28.977 1.00 64.31 339 GLY A O 1
ATOM 2657 N N . TYR A 1 340 ? -28.680 14.060 30.753 1.00 79.19 340 TYR A N 1
ATOM 2658 C CA . TYR A 1 340 ? -28.385 12.982 31.693 1.00 79.19 340 TYR A CA 1
ATOM 2659 C C . TYR A 1 340 ? -28.890 13.367 33.089 1.00 79.19 340 TYR A C 1
ATOM 2661 O O . TYR A 1 340 ? -28.625 14.482 33.542 1.00 79.19 340 TYR A O 1
ATOM 2669 N N . HIS A 1 341 ? -29.603 12.456 33.756 1.00 71.81 341 HIS A N 1
ATOM 2670 C CA . HIS A 1 341 ? -30.268 12.672 35.054 1.00 71.81 341 HIS A CA 1
ATOM 2671 C C . HIS A 1 341 ? -29.495 12.131 36.263 1.00 71.81 341 HIS A C 1
ATOM 2673 O O . HIS A 1 341 ? -30.018 12.143 37.378 1.00 71.81 341 HIS A O 1
ATOM 2679 N N . GLY A 1 342 ? -28.278 11.624 36.070 1.00 72.94 342 GLY A N 1
ATOM 2680 C CA . GLY A 1 342 ? -27.507 11.020 37.155 1.00 72.94 342 GLY A CA 1
ATOM 2681 C C . GLY A 1 342 ? -26.818 12.009 38.098 1.00 72.94 342 GLY A C 1
ATOM 2682 O O . GLY A 1 342 ? -26.988 13.228 38.034 1.00 72.94 342 GLY A O 1
ATOM 2683 N N . SER A 1 343 ? -26.049 11.449 39.027 1.00 74.38 343 SER A N 1
ATOM 2684 C CA . SER A 1 343 ? -25.338 12.177 40.073 1.00 74.38 343 SER A CA 1
ATOM 2685 C C . SER A 1 343 ? -23.983 12.708 39.605 1.00 74.38 343 SER A C 1
ATOM 2687 O O . SER A 1 343 ? -23.408 12.292 38.597 1.00 74.38 343 SER A O 1
ATOM 2689 N N . ARG A 1 344 ? -23.451 13.648 40.392 1.00 65.75 344 ARG A N 1
ATOM 2690 C CA . ARG A 1 344 ? -22.044 14.048 40.317 1.00 65.75 344 ARG A CA 1
ATOM 2691 C C . ARG A 1 344 ? -21.162 12.808 40.531 1.00 65.75 344 ARG A C 1
ATOM 2693 O O . ARG A 1 344 ? -21.497 11.977 41.369 1.00 65.75 344 ARG A O 1
ATOM 2700 N N . ASP A 1 345 ? -20.061 12.712 39.791 1.00 71.88 345 ASP A N 1
ATOM 2701 C CA . ASP A 1 345 ? -19.083 11.614 39.855 1.00 71.88 345 ASP A CA 1
ATOM 2702 C C . ASP A 1 345 ? -19.556 10.247 39.311 1.00 71.88 345 ASP A C 1
ATOM 2704 O O . ASP A 1 345 ? -18.858 9.241 39.466 1.00 71.88 345 ASP A O 1
ATOM 2708 N N . ASP A 1 346 ? -20.705 10.193 38.627 1.00 77.69 346 ASP A N 1
ATOM 2709 C CA . ASP A 1 346 ? -21.200 8.957 38.018 1.00 77.69 346 ASP A CA 1
ATOM 2710 C C . ASP A 1 346 ? -20.236 8.381 36.972 1.00 77.69 346 ASP A C 1
ATOM 2712 O O . ASP A 1 346 ? -19.555 9.093 36.231 1.00 77.69 346 ASP A O 1
ATOM 2716 N N . THR A 1 347 ? -20.231 7.053 36.876 1.00 83.38 347 THR A N 1
ATOM 2717 C CA . THR A 1 347 ? -19.686 6.349 35.715 1.00 83.38 347 THR A CA 1
ATOM 2718 C C . THR A 1 347 ? -20.805 6.155 34.703 1.00 83.38 347 THR A C 1
ATOM 2720 O O . THR A 1 347 ? -21.705 5.346 34.922 1.00 83.38 347 THR A O 1
ATOM 2723 N N . VAL A 1 348 ? -20.750 6.898 33.602 1.00 81.31 348 VAL A N 1
ATOM 2724 C CA . VAL A 1 348 ? -21.732 6.842 32.520 1.00 81.31 348 VAL A CA 1
ATOM 2725 C C . VAL A 1 348 ? -21.147 6.079 31.355 1.00 81.31 348 VAL A C 1
ATOM 2727 O O . VAL A 1 348 ? -20.111 6.461 30.821 1.00 81.31 348 VAL A O 1
ATOM 2730 N N . VAL A 1 349 ? -21.843 5.034 30.925 1.00 85.25 349 VAL A N 1
ATOM 2731 C CA . VAL A 1 349 ? -21.514 4.297 29.706 1.00 85.25 349 VAL A CA 1
ATOM 2732 C C . VAL A 1 349 ? -22.550 4.656 28.652 1.00 85.25 349 VAL A C 1
ATOM 2734 O O . VAL A 1 349 ? -23.747 4.478 28.875 1.00 85.25 349 VAL A O 1
ATOM 2737 N N . LEU A 1 350 ? -22.106 5.176 27.509 1.00 83.38 350 LEU A N 1
ATOM 2738 C CA . LEU A 1 350 ? -22.993 5.441 26.386 1.00 83.38 350 LEU A CA 1
ATOM 2739 C C . LEU A 1 350 ? -23.409 4.116 25.739 1.00 83.38 350 LEU A C 1
ATOM 2741 O O . LEU A 1 350 ? -22.538 3.346 25.318 1.00 83.38 350 LEU A O 1
ATOM 2745 N N . PRO A 1 351 ? -24.718 3.840 25.625 1.00 79.25 351 PRO A N 1
ATOM 2746 C CA . PRO A 1 351 ? -25.179 2.682 24.879 1.00 79.25 351 PRO A CA 1
ATOM 2747 C C . PRO A 1 351 ? -24.936 2.892 23.376 1.00 79.25 351 PRO A C 1
ATOM 2749 O O . PRO A 1 351 ? -24.992 4.017 22.880 1.00 79.25 351 PRO A O 1
ATOM 2752 N N . ASP A 1 352 ? -24.684 1.810 22.637 1.00 80.12 352 ASP A N 1
ATOM 2753 C CA . ASP A 1 352 ? -24.567 1.867 21.169 1.00 80.12 352 ASP A CA 1
ATOM 2754 C C . ASP A 1 352 ? -25.926 2.129 20.498 1.00 80.12 352 ASP A C 1
ATOM 2756 O O . ASP A 1 352 ? -26.004 2.803 19.473 1.00 80.12 352 ASP A O 1
ATOM 2760 N N . GLU A 1 353 ? -27.011 1.665 21.125 1.00 73.38 353 GLU A N 1
ATOM 2761 C CA . GLU A 1 353 ? -28.386 1.866 20.678 1.00 73.38 353 GLU A CA 1
ATOM 2762 C C . GLU A 1 353 ? -29.342 2.150 21.844 1.00 73.38 353 GLU A C 1
ATOM 2764 O O . GLU A 1 353 ? -29.168 1.653 22.957 1.00 73.38 353 GLU A O 1
ATOM 2769 N N . ILE A 1 354 ? -30.390 2.928 21.577 1.00 66.94 354 ILE A N 1
ATOM 2770 C CA . ILE A 1 354 ? -31.539 3.122 22.468 1.00 66.94 354 ILE A CA 1
ATOM 2771 C C . ILE A 1 354 ? -32.792 2.805 21.650 1.00 66.94 354 ILE A C 1
ATOM 2773 O O . ILE A 1 354 ? -32.942 3.284 20.528 1.00 66.94 354 ILE A O 1
ATOM 2777 N N . ASP A 1 355 ? -33.667 1.954 22.189 1.00 64.44 355 ASP A N 1
ATOM 2778 C CA . ASP A 1 355 ? -34.892 1.486 21.522 1.00 64.44 355 ASP A CA 1
ATOM 2779 C C . ASP A 1 355 ? -34.666 0.918 20.102 1.00 64.44 355 ASP A C 1
ATOM 2781 O O . ASP A 1 355 ? -35.506 1.053 19.210 1.00 64.44 355 ASP A O 1
ATOM 2785 N N . GLY A 1 356 ? -33.519 0.262 19.890 1.00 61.75 356 GLY A N 1
ATOM 2786 C CA . GLY A 1 356 ? -33.134 -0.338 18.606 1.00 61.75 356 GLY A CA 1
ATOM 2787 C C . GLY A 1 356 ? -32.686 0.669 17.541 1.00 61.75 356 GLY A C 1
ATOM 2788 O O . GLY A 1 356 ? -32.628 0.326 16.358 1.00 61.75 356 GLY A O 1
ATOM 2789 N N . LEU A 1 357 ? -32.407 1.917 17.931 1.00 57.44 357 LEU A N 1
ATOM 2790 C CA . LEU A 1 357 ? -31.833 2.947 17.071 1.00 57.44 357 LEU A CA 1
ATOM 2791 C C . LEU A 1 357 ? -30.421 3.320 17.545 1.00 57.44 357 LEU A C 1
ATOM 2793 O O . LEU A 1 357 ? -30.224 3.512 18.746 1.00 57.44 357 LEU A O 1
ATOM 2797 N N . PRO A 1 358 ? -29.452 3.488 16.627 1.00 71.25 358 PRO A N 1
ATOM 2798 C CA . PRO A 1 358 ? -28.072 3.791 16.992 1.00 71.25 358 PRO A CA 1
ATOM 2799 C C . PRO A 1 358 ? -27.960 5.174 17.634 1.00 71.25 358 PRO A C 1
ATOM 2801 O O . PRO A 1 358 ? -28.557 6.135 17.143 1.00 71.25 358 PRO A O 1
ATOM 2804 N N . VAL A 1 359 ? -27.162 5.302 18.689 1.00 79.62 359 VAL A N 1
ATOM 2805 C CA . VAL A 1 359 ? -26.824 6.598 19.286 1.00 79.62 359 VAL A CA 1
ATOM 2806 C C . VAL A 1 359 ? -25.778 7.280 18.406 1.00 79.62 359 VAL A C 1
ATOM 2808 O O . VAL A 1 359 ? -24.665 6.795 18.233 1.00 79.62 359 VAL A O 1
ATOM 2811 N N . VAL A 1 360 ? -26.149 8.418 17.817 1.00 73.06 360 VAL A N 1
ATOM 2812 C CA . VAL A 1 360 ? -25.302 9.161 16.861 1.00 73.06 360 VAL A CA 1
ATOM 2813 C C . VAL A 1 360 ? -24.772 10.470 17.439 1.00 73.06 360 VAL A C 1
ATOM 2815 O O . VAL A 1 360 ? -23.795 11.028 16.936 1.00 73.06 360 VAL A O 1
ATOM 2818 N N . TYR A 1 361 ? -25.398 10.946 18.513 1.00 80.88 361 TYR A N 1
ATOM 2819 C CA . TYR A 1 361 ? -25.036 12.153 19.240 1.00 80.88 361 TYR A CA 1
ATOM 2820 C C . TYR A 1 361 ? -25.269 11.945 20.732 1.00 80.88 361 TYR A C 1
ATOM 2822 O O . TYR A 1 361 ? -26.302 11.396 21.124 1.00 80.88 361 TYR A O 1
ATOM 2830 N N . ALA A 1 362 ? -24.356 12.454 21.557 1.00 81.38 362 ALA A N 1
ATOM 2831 C CA . ALA A 1 362 ? -24.570 12.498 22.991 1.00 81.38 362 ALA A CA 1
ATOM 2832 C C . ALA A 1 362 ? -24.106 13.809 23.618 1.00 81.38 362 ALA A C 1
ATOM 2834 O O . ALA A 1 362 ? -23.007 14.286 23.349 1.00 81.38 362 ALA A O 1
ATOM 2835 N N . SER A 1 363 ? -24.948 14.363 24.486 1.00 79.19 363 SER A N 1
ATOM 2836 C CA . SER A 1 363 ? -24.645 15.473 25.378 1.00 79.19 363 SER A CA 1
ATOM 2837 C C . SER A 1 363 ? -24.848 15.026 26.817 1.00 79.19 363 SER A C 1
ATOM 2839 O O . SER A 1 363 ? -25.977 14.973 27.303 1.00 79.19 363 SER A O 1
ATOM 2841 N N . VAL A 1 364 ? -23.748 14.708 27.494 1.00 81.69 364 VAL A N 1
ATOM 2842 C CA . VAL A 1 364 ? -23.745 14.183 28.862 1.00 81.69 364 VAL A CA 1
ATOM 2843 C C . VAL A 1 364 ? -23.034 15.184 29.778 1.00 81.69 364 VAL A C 1
ATOM 2845 O O . VAL A 1 364 ? -21.809 15.158 29.883 1.00 81.69 364 VAL A O 1
ATOM 2848 N N . PRO A 1 365 ? -23.756 16.109 30.434 1.00 75.38 365 PRO A N 1
ATOM 2849 C CA . PRO A 1 365 ? -23.158 17.161 31.255 1.00 75.38 365 PRO A CA 1
ATOM 2850 C C . PRO A 1 365 ? -22.685 16.631 32.622 1.00 75.38 365 PRO A C 1
ATOM 2852 O O . PRO A 1 365 ? -23.197 17.030 33.667 1.00 75.38 365 PRO A O 1
ATOM 2855 N N . LEU A 1 366 ? -21.716 15.715 32.618 1.00 76.38 366 LEU A N 1
ATOM 2856 C CA . LEU A 1 366 ? -21.105 15.180 33.832 1.00 76.38 366 LEU A CA 1
ATOM 2857 C C . LEU A 1 366 ? -20.263 16.219 34.573 1.00 76.38 366 LEU A C 1
ATOM 2859 O O . LEU A 1 366 ? -19.753 17.168 33.982 1.00 76.38 366 LEU A O 1
ATOM 2863 N N . TRP A 1 367 ? -20.105 15.989 35.874 1.00 78.19 367 TRP A N 1
ATOM 2864 C CA . TRP A 1 367 ? -19.226 16.749 36.759 1.00 78.19 367 TRP A CA 1
ATOM 2865 C C . TRP A 1 367 ? -18.450 15.756 37.630 1.00 78.19 367 TRP A C 1
ATOM 2867 O O . TRP A 1 367 ? -19.053 15.123 38.491 1.00 78.19 367 TRP A O 1
ATOM 2877 N N . GLY A 1 368 ? -17.157 15.571 37.356 1.00 71.62 368 GLY A N 1
ATOM 2878 C CA . GLY A 1 368 ? -16.226 14.730 38.126 1.00 71.62 368 GLY A CA 1
ATOM 2879 C C . GLY A 1 368 ? -16.288 13.215 37.853 1.00 71.62 368 GLY A C 1
ATOM 2880 O O . GLY A 1 368 ? -15.505 12.448 38.405 1.00 71.62 368 GLY A O 1
ATOM 2881 N N . GLY A 1 369 ? -17.188 12.766 36.972 1.00 76.75 369 GLY A N 1
ATOM 2882 C CA . GLY A 1 369 ? -17.423 11.346 36.673 1.00 76.75 369 GLY A CA 1
ATOM 2883 C C . GLY A 1 369 ? -16.559 10.750 35.558 1.00 76.75 369 GLY A C 1
ATOM 2884 O O . GLY A 1 369 ? -15.744 11.439 34.938 1.00 76.75 369 GLY A O 1
ATOM 2885 N N . LEU A 1 370 ? -16.772 9.463 35.278 1.00 81.69 370 LEU A N 1
ATOM 2886 C CA . LEU A 1 370 ? -16.220 8.764 34.112 1.00 81.69 370 LEU A CA 1
ATOM 2887 C C . LEU A 1 370 ? -17.267 8.747 32.998 1.00 81.69 370 LEU A C 1
ATOM 2889 O O . LEU A 1 370 ? -18.417 8.400 33.249 1.00 81.69 370 LEU A O 1
ATOM 2893 N N . LEU A 1 371 ? -16.866 9.061 31.767 1.00 84.19 371 LEU A N 1
ATOM 2894 C CA . LEU A 1 371 ? -17.695 8.884 30.578 1.00 84.19 371 LEU A CA 1
ATOM 2895 C C . LEU A 1 371 ? -17.055 7.865 29.637 1.00 84.19 371 LEU A C 1
ATOM 2897 O O . LEU A 1 371 ? -15.975 8.102 29.102 1.00 84.19 371 LEU A O 1
ATOM 2901 N N . ASP A 1 372 ? -17.734 6.747 29.418 1.00 84.62 372 ASP A N 1
ATOM 2902 C CA . ASP A 1 372 ? -17.306 5.691 28.512 1.00 84.62 372 ASP A CA 1
ATOM 2903 C C . ASP A 1 372 ? -18.153 5.694 27.237 1.00 84.62 372 ASP A C 1
ATOM 2905 O O . ASP A 1 372 ? -19.322 5.311 27.239 1.00 84.62 372 ASP A O 1
ATOM 2909 N N . ALA A 1 373 ? -17.550 6.134 26.137 1.00 83.19 373 ALA A N 1
ATOM 2910 C CA . ALA A 1 373 ? -18.107 6.099 24.790 1.00 83.19 373 ALA A CA 1
ATOM 2911 C C . ALA A 1 373 ? -17.471 5.004 23.912 1.00 83.19 373 ALA A C 1
ATOM 2913 O O . ALA A 1 373 ? -17.793 4.918 22.725 1.00 83.19 373 ALA A O 1
ATOM 2914 N N . SER A 1 374 ? -16.594 4.160 24.472 1.00 78.88 374 SER A N 1
ATOM 2915 C CA . SER A 1 374 ? -15.796 3.165 23.735 1.00 78.88 374 SER A CA 1
ATOM 2916 C C . SER A 1 374 ? -16.630 2.150 22.958 1.00 78.88 374 SER A C 1
ATOM 2918 O O . SER A 1 374 ? -16.178 1.591 21.964 1.00 78.88 374 SER A O 1
ATOM 2920 N N . ARG A 1 375 ? -17.864 1.909 23.405 1.00 74.00 375 ARG A N 1
ATOM 2921 C CA . ARG A 1 375 ? -18.772 0.910 22.829 1.00 74.00 375 ARG A CA 1
ATOM 2922 C C . ARG A 1 375 ? -19.810 1.497 21.881 1.00 74.00 375 ARG A C 1
ATOM 2924 O O . ARG A 1 375 ? -20.521 0.734 21.242 1.00 74.00 375 ARG A O 1
ATOM 2931 N N . CYS A 1 376 ? -19.903 2.822 21.792 1.00 81.00 376 CYS A N 1
ATOM 2932 C CA . CYS A 1 376 ? -20.899 3.515 20.985 1.00 81.00 376 CYS A CA 1
ATOM 2933 C C . CYS A 1 376 ? -20.335 3.791 19.583 1.00 81.00 376 CYS A C 1
ATOM 2935 O O . CYS A 1 376 ? -20.016 4.927 19.235 1.00 81.00 376 CYS A O 1
ATOM 2937 N N . ALA A 1 377 ? -20.156 2.742 18.778 1.00 82.62 377 ALA A N 1
ATOM 2938 C CA . ALA A 1 377 ? -19.461 2.800 17.488 1.00 82.62 377 ALA A CA 1
ATOM 2939 C C . ALA A 1 377 ? -20.148 3.716 16.458 1.00 82.62 377 ALA A C 1
ATOM 2941 O O . ALA A 1 377 ? -19.521 4.119 15.476 1.00 82.62 377 ALA A O 1
ATOM 2942 N N . SER A 1 378 ? -21.425 4.039 16.680 1.00 82.50 378 SER A N 1
ATOM 2943 C CA . SER A 1 378 ? -22.222 4.945 15.844 1.00 82.50 378 SER A CA 1
ATOM 2944 C C . SER A 1 378 ? -22.099 6.427 16.228 1.00 82.50 378 SER A C 1
ATOM 2946 O O . SER A 1 378 ? -22.563 7.293 15.478 1.00 82.50 378 SER A O 1
ATOM 2948 N N . LEU A 1 379 ? -21.476 6.736 17.371 1.00 86.62 379 LEU A N 1
ATOM 2949 C CA . LEU A 1 379 ? -21.375 8.092 17.904 1.00 86.62 379 LEU A CA 1
ATOM 2950 C C . LEU A 1 379 ? -20.518 8.972 16.999 1.00 86.62 379 LEU A C 1
ATOM 2952 O O . LEU A 1 379 ? -19.326 8.736 16.830 1.00 86.62 379 LEU A O 1
ATOM 2956 N N . LYS A 1 380 ? -21.106 10.041 16.464 1.00 80.75 380 LYS A N 1
ATOM 2957 C CA . LYS A 1 380 ? -20.396 10.998 15.608 1.00 80.75 380 LYS A CA 1
ATOM 2958 C C . LYS A 1 380 ? -19.905 12.212 16.371 1.00 80.75 380 LYS A C 1
ATOM 2960 O O . LYS A 1 380 ? -18.821 12.717 16.078 1.00 80.75 380 LYS A O 1
ATOM 2965 N N . LEU A 1 3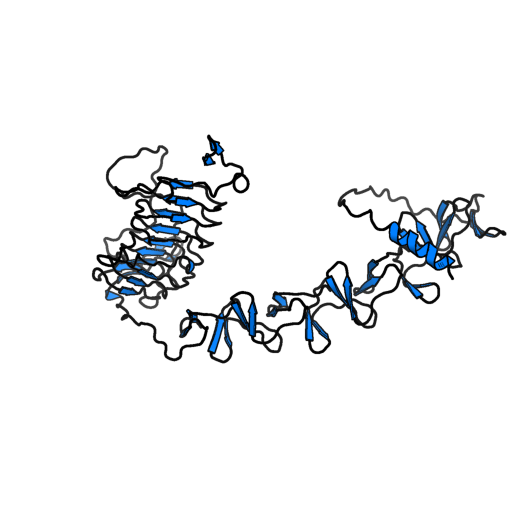81 ? -20.695 12.689 17.328 1.00 82.31 381 LEU A N 1
ATOM 2966 C CA . LEU A 1 381 ? -20.397 13.898 18.083 1.00 82.31 381 LEU A CA 1
ATOM 2967 C C . LEU A 1 381 ? -20.713 13.694 19.564 1.00 82.31 381 LEU A C 1
ATOM 2969 O O . LEU A 1 381 ? -21.828 13.312 19.924 1.00 82.31 381 LEU A O 1
ATOM 2973 N N . LEU A 1 382 ? -19.729 14.004 20.406 1.00 85.31 382 LEU A N 1
ATOM 2974 C CA . LEU A 1 382 ? -19.841 13.934 21.856 1.00 85.31 382 LEU A CA 1
ATOM 2975 C C . LEU A 1 382 ? -19.698 15.322 22.476 1.00 85.31 382 LEU A C 1
ATOM 2977 O O . LEU A 1 382 ? -18.743 16.039 22.187 1.00 85.31 382 LEU A O 1
ATOM 2981 N N . AS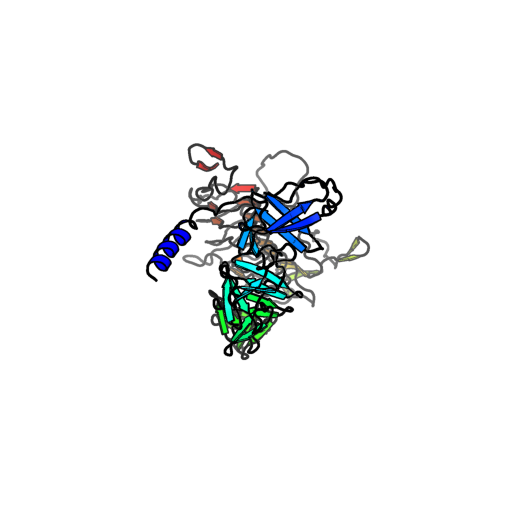N A 1 383 ? -20.627 15.678 23.353 1.00 82.06 383 ASN A N 1
ATOM 2982 C CA . ASN A 1 383 ? -20.546 16.821 24.243 1.00 82.06 383 ASN A CA 1
ATOM 2983 C C . ASN A 1 383 ? -20.563 16.329 25.693 1.00 82.06 383 ASN A C 1
ATOM 2985 O O . ASN A 1 383 ? -21.434 15.550 26.075 1.00 82.06 383 ASN A O 1
ATOM 2989 N N . THR A 1 384 ? -19.617 16.783 26.504 1.00 82.38 384 THR A N 1
ATOM 2990 C CA . THR A 1 384 ? -19.546 16.432 27.920 1.00 82.38 384 THR A CA 1
ATOM 2991 C C . THR A 1 384 ? -19.196 17.631 28.790 1.00 82.38 384 THR A C 1
ATOM 2993 O O . THR A 1 384 ? -18.651 18.630 28.315 1.00 82.38 384 THR A O 1
ATOM 2996 N N . GLY A 1 385 ? -19.554 17.542 30.067 1.00 78.88 385 GLY A N 1
ATOM 2997 C CA . GLY A 1 385 ? -19.192 18.524 31.081 1.00 78.88 385 GLY A CA 1
ATOM 2998 C C . GLY A 1 385 ? -17.737 18.372 31.527 1.00 78.88 385 GLY A C 1
ATOM 2999 O O . GLY A 1 385 ? -16.826 18.255 30.703 1.00 78.88 385 GLY A O 1
ATOM 3000 N N . VAL A 1 386 ? -17.517 18.429 32.837 1.00 77.75 386 VAL A N 1
ATOM 3001 C CA . VAL A 1 386 ? -16.209 18.190 33.445 1.00 77.75 386 VAL A CA 1
ATOM 3002 C C . VAL A 1 386 ? -16.112 16.726 33.847 1.00 77.75 386 VAL A C 1
ATOM 3004 O O . VAL A 1 386 ? -16.903 16.262 34.662 1.00 77.75 386 VAL A O 1
ATOM 3007 N N . VAL A 1 387 ? -15.154 15.987 33.294 1.00 78.69 387 VAL A N 1
ATOM 3008 C CA . VAL A 1 387 ? -15.002 14.544 33.557 1.00 78.69 387 VAL A CA 1
ATOM 3009 C C . VAL A 1 387 ? -13.632 14.225 34.131 1.00 78.69 387 VAL A C 1
ATOM 3011 O O . VAL A 1 387 ? -12.645 14.866 33.794 1.00 78.69 387 VAL A O 1
ATOM 3014 N N . VAL A 1 388 ? -13.544 13.211 34.983 1.00 75.00 388 VAL A N 1
ATOM 3015 C CA . VAL A 1 388 ? -12.254 12.684 35.450 1.00 75.00 388 VAL A CA 1
ATOM 3016 C C . VAL A 1 388 ? -11.642 11.749 34.404 1.00 75.00 388 VAL A C 1
ATOM 3018 O O . VAL A 1 388 ? -10.422 11.669 34.283 1.00 75.00 388 VAL A O 1
ATOM 3021 N N . GLN A 1 389 ? -12.463 11.053 33.617 1.00 75.62 389 GLN A N 1
ATOM 3022 C CA . GLN A 1 389 ? -11.993 10.103 32.608 1.00 75.62 389 GLN A CA 1
ATOM 3023 C C . GLN A 1 389 ? -12.954 10.065 31.417 1.00 75.62 389 GLN A C 1
ATOM 3025 O O . GLN A 1 389 ? -14.171 10.068 31.608 1.00 75.62 389 GLN A O 1
ATOM 3030 N N . LEU A 1 390 ? -12.401 10.039 30.201 1.00 80.38 390 LEU A N 1
ATOM 3031 C CA . LEU A 1 390 ? -13.158 9.921 28.954 1.00 80.38 390 LEU A CA 1
ATOM 3032 C C . LEU A 1 390 ? -12.568 8.806 28.085 1.00 80.38 390 LEU A C 1
ATOM 3034 O O . LEU A 1 390 ? -11.464 8.943 27.563 1.00 80.38 390 LEU A O 1
ATOM 3038 N N . GLU A 1 391 ? -13.324 7.726 27.907 1.00 81.19 391 GLU A N 1
ATOM 3039 C CA . GLU A 1 391 ? -12.948 6.585 27.065 1.00 81.19 391 GLU A CA 1
ATOM 3040 C C . GLU A 1 391 ? -13.644 6.695 25.703 1.00 81.19 391 GLU A C 1
ATOM 3042 O O . GLU A 1 391 ? -14.872 6.722 25.634 1.00 81.19 391 GLU A O 1
ATOM 3047 N N . LEU A 1 392 ? -12.880 6.772 24.608 1.00 77.19 392 LEU A N 1
ATOM 3048 C CA . LEU A 1 392 ? -13.425 6.883 23.242 1.00 77.19 392 LEU A CA 1
ATOM 3049 C C . LEU A 1 392 ? -13.306 5.582 22.430 1.00 77.19 392 LEU A C 1
ATOM 3051 O O . LEU A 1 392 ? -14.044 5.408 21.468 1.00 77.19 392 LEU A O 1
ATOM 3055 N N . GLY A 1 393 ? -12.399 4.675 22.811 1.00 67.38 393 GLY A N 1
ATOM 3056 C CA . GLY A 1 393 ? -12.312 3.278 22.356 1.00 67.38 393 GLY A CA 1
ATOM 3057 C C . GLY A 1 393 ? -12.408 2.991 20.856 1.00 67.38 393 GLY A C 1
ATOM 3058 O O . GLY A 1 393 ? -13.324 2.305 20.420 1.00 67.38 393 GLY A O 1
ATOM 3059 N N . GLY A 1 394 ? -11.454 3.448 20.047 1.00 67.12 394 GLY A N 1
ATOM 3060 C CA . GLY A 1 394 ? -11.371 3.017 18.644 1.00 67.12 394 GLY A CA 1
ATOM 3061 C C . GLY A 1 394 ? -12.457 3.596 17.731 1.00 67.12 394 GLY A C 1
ATOM 3062 O O . GLY A 1 394 ? -12.541 3.186 16.573 1.00 67.12 394 GLY A O 1
ATOM 3063 N N . ASN A 1 395 ? -13.315 4.494 18.233 1.00 73.81 395 ASN A N 1
ATOM 3064 C CA . ASN A 1 395 ? -14.585 4.832 17.599 1.00 73.81 395 ASN A CA 1
ATOM 3065 C C . ASN A 1 395 ? -14.409 5.349 16.156 1.00 73.81 395 ASN A C 1
ATOM 3067 O O . ASN A 1 395 ? -13.892 6.454 15.951 1.00 73.81 395 ASN A O 1
ATOM 3071 N N . PRO A 1 396 ? -14.858 4.582 15.140 1.00 75.56 396 PRO A N 1
ATOM 3072 C CA . PRO A 1 396 ? -14.633 4.932 13.747 1.00 75.56 396 PRO A CA 1
ATOM 3073 C C . PRO A 1 396 ? -15.598 6.011 13.242 1.00 75.56 396 PRO A C 1
ATOM 3075 O O . PRO A 1 396 ? -15.308 6.632 12.224 1.00 75.56 396 PRO A O 1
ATOM 3078 N N . ALA A 1 397 ? -16.738 6.247 13.897 1.00 79.38 397 ALA A N 1
ATOM 3079 C CA . ALA A 1 397 ? -17.694 7.277 13.485 1.00 79.38 397 ALA A CA 1
ATOM 3080 C C . ALA A 1 397 ? -17.421 8.636 14.145 1.00 79.38 397 ALA A C 1
ATOM 3082 O O . ALA A 1 397 ? -17.845 9.669 13.616 1.00 79.38 397 ALA A O 1
ATOM 3083 N N . LEU A 1 398 ? -16.705 8.641 15.274 1.00 84.31 398 LEU A N 1
ATOM 3084 C CA . LEU A 1 398 ? -16.475 9.834 16.073 1.00 84.31 398 LEU A CA 1
ATOM 3085 C C . LEU A 1 398 ? -15.626 10.849 15.313 1.00 84.31 398 LEU A C 1
ATOM 3087 O O . LEU A 1 398 ? -14.458 10.622 15.000 1.00 84.31 398 LEU A O 1
ATOM 3091 N N . CYS A 1 399 ? -16.234 11.998 15.041 1.00 80.50 399 CYS A N 1
ATOM 3092 C CA . CYS A 1 399 ? -15.635 13.067 14.253 1.00 80.50 399 CYS A CA 1
ATOM 3093 C C . CYS A 1 399 ? -15.478 14.375 15.034 1.00 80.50 399 CYS A C 1
ATOM 3095 O O . CYS A 1 399 ? -14.708 15.242 14.604 1.00 80.50 399 CYS A O 1
ATOM 3097 N N . GLY A 1 400 ? -16.142 14.501 16.190 1.00 81.50 400 GLY A N 1
ATOM 3098 C CA . GLY A 1 400 ? -16.014 15.654 17.072 1.00 81.50 400 GLY A CA 1
ATOM 3099 C C . GLY A 1 400 ? -16.222 15.336 18.553 1.00 81.50 400 GLY A C 1
ATOM 3100 O O . GLY A 1 400 ? -17.139 14.601 18.921 1.00 81.50 400 GLY A O 1
ATOM 3101 N N . VAL A 1 401 ? -15.411 15.959 19.408 1.00 83.31 401 VAL A N 1
ATOM 3102 C CA . VAL A 1 401 ? -15.572 15.943 20.868 1.00 83.31 401 VAL A CA 1
ATOM 3103 C C . VAL A 1 401 ? -15.545 17.371 21.403 1.00 83.31 401 VAL A C 1
ATOM 3105 O O . VAL A 1 401 ? -14.657 18.161 21.075 1.00 83.31 401 VAL A O 1
ATOM 3108 N N . LYS A 1 402 ? -16.519 17.693 22.254 1.00 80.50 402 LYS A N 1
ATOM 3109 C CA . LYS A 1 402 ? -16.555 18.898 23.078 1.00 80.50 402 LYS A CA 1
ATOM 3110 C C . LYS A 1 402 ? -16.598 18.493 24.546 1.00 80.50 402 LYS A C 1
ATOM 3112 O O . LYS A 1 402 ? -17.486 17.751 24.946 1.00 80.50 402 LYS A O 1
ATOM 3117 N N . ALA A 1 403 ? -15.656 18.979 25.337 1.00 80.44 403 ALA A N 1
ATOM 3118 C CA . ALA A 1 403 ? -15.629 18.787 26.780 1.00 80.44 403 ALA A CA 1
ATOM 3119 C C . ALA A 1 403 ? -15.563 20.150 27.472 1.00 80.44 403 ALA A C 1
ATOM 3121 O O . ALA A 1 403 ? -14.892 21.064 26.986 1.00 80.44 403 ALA A O 1
ATOM 3122 N N . TYR A 1 404 ? -16.232 20.312 28.613 1.00 73.50 404 TYR A N 1
ATOM 3123 C CA . TYR A 1 404 ? -16.035 21.516 29.418 1.00 73.50 404 TYR A CA 1
ATOM 3124 C C . TYR A 1 404 ? -14.657 21.495 30.089 1.00 73.50 404 TYR A C 1
ATOM 3126 O O . TYR A 1 404 ? -13.986 22.522 30.127 1.00 73.50 404 TYR A O 1
ATOM 3134 N N . GLY A 1 405 ? -14.194 20.339 30.562 1.00 73.81 405 GLY A N 1
ATOM 3135 C CA . GLY A 1 405 ? -12.853 20.194 31.127 1.00 73.81 405 GLY A CA 1
ATOM 3136 C C . GLY A 1 405 ? -12.593 18.805 31.698 1.00 73.81 405 GLY A C 1
ATOM 3137 O O . GLY A 1 405 ? -13.456 17.928 31.644 1.00 73.81 405 GLY A O 1
ATOM 3138 N N . PHE A 1 406 ? -11.404 18.624 32.260 1.00 74.94 406 PHE A N 1
ATOM 3139 C CA . PHE A 1 406 ? -10.954 17.377 32.860 1.00 74.94 406 PHE A CA 1
ATOM 3140 C C . PHE A 1 406 ? -10.519 17.600 34.308 1.00 74.94 406 PHE A C 1
ATOM 3142 O O . PHE A 1 406 ? -9.446 18.145 34.546 1.00 74.94 406 PHE A O 1
ATOM 3149 N N . GLU A 1 407 ? -11.349 17.176 35.264 1.00 67.62 407 GLU A N 1
ATOM 3150 C CA . GLU A 1 407 ? -11.089 17.368 36.697 1.00 67.62 407 GLU A CA 1
ATOM 3151 C C . GLU A 1 407 ? -9.937 16.467 37.176 1.00 67.62 407 GLU A C 1
ATOM 3153 O O . GLU A 1 407 ? -9.821 15.296 36.800 1.00 67.62 407 GLU A O 1
ATOM 3158 N N . ARG A 1 408 ? -9.091 16.992 38.070 1.00 57.41 408 ARG A N 1
ATOM 3159 C CA . ARG A 1 408 ? -8.115 16.184 38.819 1.00 57.41 408 ARG A CA 1
ATOM 3160 C C . ARG A 1 408 ? -8.840 15.441 39.941 1.00 57.41 408 ARG A C 1
ATOM 3162 O O . ARG A 1 408 ? -9.412 16.070 40.827 1.00 57.41 408 ARG A O 1
ATOM 3169 N N . SER A 1 409 ? -8.800 14.110 39.941 1.00 46.69 409 SER A N 1
ATOM 3170 C CA . SER A 1 409 ? -9.473 13.327 40.982 1.00 46.69 409 SER A CA 1
ATOM 3171 C C . SER A 1 409 ? -8.810 13.533 42.352 1.00 46.69 409 SER A C 1
ATOM 3173 O O . SER A 1 409 ? -7.683 13.079 42.539 1.00 46.69 409 SER A O 1
ATOM 3175 N N . GLY A 1 410 ? -9.524 14.136 43.310 1.00 43.12 410 GLY A N 1
ATOM 3176 C CA . GLY A 1 410 ? -9.209 14.102 44.746 1.00 43.12 410 GLY A CA 1
ATOM 3177 C C . GLY A 1 410 ? -7.949 14.866 45.186 1.00 43.12 410 GLY A C 1
ATOM 3178 O O . GLY A 1 410 ? -6.940 14.929 44.492 1.00 43.12 410 GLY A O 1
ATOM 3179 N N . GLY A 1 411 ? -8.010 15.474 46.373 1.00 38.75 411 GLY A N 1
ATOM 3180 C CA . GLY A 1 411 ? -6.881 16.191 46.971 1.00 38.75 411 GLY A CA 1
ATOM 3181 C C . GLY A 1 411 ? -5.614 15.333 47.067 1.00 38.75 411 GLY A C 1
ATOM 3182 O O . GLY A 1 411 ? -5.679 14.164 47.429 1.00 38.75 411 GLY A O 1
ATOM 3183 N N . ASP A 1 412 ? -4.483 15.966 46.760 1.00 37.66 412 ASP A N 1
ATOM 3184 C CA . ASP A 1 412 ? -3.115 15.454 46.841 1.00 37.66 412 ASP A CA 1
ATOM 3185 C C . ASP A 1 412 ? -2.813 14.152 46.066 1.00 37.66 412 ASP A C 1
ATOM 3187 O O . ASP A 1 412 ? -2.992 13.032 46.533 1.00 37.66 412 ASP A O 1
ATOM 3191 N N . SER A 1 413 ? -2.163 14.347 44.912 1.00 37.25 413 SER A N 1
ATOM 3192 C CA . SER A 1 413 ? -1.381 13.392 44.104 1.00 37.25 413 SER A CA 1
ATOM 3193 C C . SER A 1 413 ? -2.112 12.411 43.155 1.00 37.25 413 SER A C 1
ATOM 3195 O O . SER A 1 413 ? -2.528 11.317 43.511 1.00 37.25 413 SER A O 1
ATOM 3197 N N . ALA A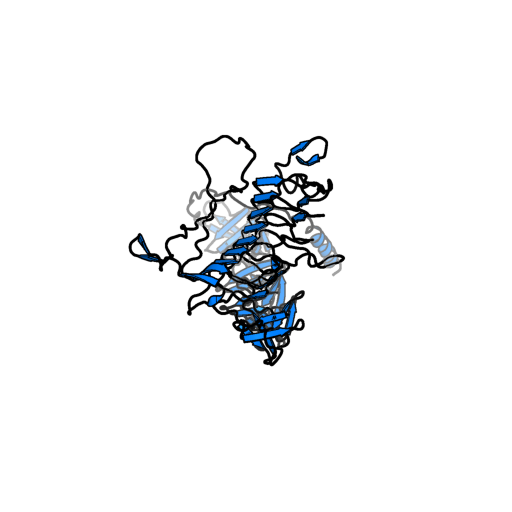 1 414 ? -2.054 12.781 41.865 1.00 37.50 414 ALA A N 1
ATOM 3198 C CA . ALA A 1 414 ? -1.794 11.912 40.708 1.00 37.50 414 ALA A CA 1
ATOM 3199 C C . ALA A 1 414 ? -2.893 10.961 40.191 1.00 37.50 414 ALA A C 1
ATOM 3201 O O . ALA A 1 414 ? -2.665 9.760 40.084 1.00 37.50 414 ALA A O 1
ATOM 3202 N N . ARG A 1 415 ? -3.977 11.527 39.647 1.00 38.84 415 ARG A N 1
ATOM 3203 C CA . ARG A 1 415 ? -4.448 11.188 38.288 1.00 38.84 415 ARG A CA 1
ATOM 3204 C C . ARG A 1 415 ? -4.956 12.465 37.621 1.00 38.84 415 ARG A C 1
ATOM 3206 O O . ARG A 1 415 ? -6.026 12.964 37.949 1.00 38.84 415 ARG A O 1
ATOM 3213 N N . ALA A 1 416 ? -4.148 13.051 36.742 1.00 46.97 416 ALA A N 1
ATOM 3214 C CA . ALA A 1 416 ? -4.690 14.017 35.795 1.00 46.97 416 ALA A CA 1
ATOM 3215 C C . ALA A 1 416 ? -5.656 13.262 34.879 1.00 46.97 416 ALA A C 1
ATOM 3217 O O . ALA A 1 416 ? -5.348 12.119 34.531 1.00 46.97 416 ALA A O 1
ATOM 3218 N N . GLY A 1 417 ? -6.803 13.856 34.542 1.00 53.88 417 GLY A N 1
ATOM 3219 C CA . GLY A 1 417 ? -7.809 13.167 33.741 1.00 53.88 417 GLY A CA 1
ATOM 3220 C C . GLY A 1 417 ? -7.196 12.543 32.488 1.00 53.88 417 GLY A C 1
ATOM 3221 O O . GLY A 1 417 ? -6.352 13.156 31.836 1.00 53.88 417 GLY A O 1
ATOM 3222 N N . TYR A 1 418 ? -7.541 11.287 32.216 1.00 53.72 418 TYR A N 1
ATOM 3223 C CA . TYR A 1 418 ? -6.987 10.513 31.106 1.00 53.72 418 TYR A CA 1
ATOM 3224 C C . TYR A 1 418 ? -7.983 10.499 29.951 1.00 53.72 418 TYR A C 1
ATOM 3226 O O . TYR A 1 418 ? -9.168 10.221 30.153 1.00 53.72 418 TYR A O 1
ATOM 3234 N N . VAL A 1 419 ? -7.485 10.813 28.754 1.00 64.19 419 VAL A N 1
ATOM 3235 C CA . VAL A 1 419 ? -8.242 10.741 27.506 1.00 64.19 419 VAL A CA 1
ATOM 3236 C C . VAL A 1 419 ? -7.323 10.249 26.408 1.00 64.19 419 VAL A C 1
ATOM 3238 O O . VAL A 1 419 ? -6.296 10.874 26.131 1.00 64.19 419 VAL A O 1
ATOM 3241 N N . ASP A 1 420 ? -7.703 9.152 25.767 1.00 61.72 420 ASP A N 1
ATOM 3242 C CA . ASP A 1 420 ? -7.012 8.657 24.585 1.00 61.72 420 ASP A CA 1
ATOM 3243 C C . ASP A 1 420 ? -7.722 9.125 23.310 1.00 61.72 420 ASP A C 1
ATOM 3245 O O . ASP A 1 420 ? -8.665 8.503 22.818 1.00 61.72 420 ASP A O 1
ATOM 3249 N N . PHE A 1 421 ? -7.253 10.247 22.764 1.00 62.88 421 PHE A N 1
ATOM 3250 C CA . PHE A 1 421 ? -7.702 10.734 21.461 1.00 62.88 421 PHE A CA 1
ATOM 3251 C C . PHE A 1 421 ? -7.010 10.024 20.285 1.00 62.88 421 PHE A C 1
ATOM 3253 O O . PHE A 1 421 ? -7.514 10.103 19.165 1.00 62.88 421 PHE A O 1
ATOM 3260 N N . ALA A 1 422 ? -5.889 9.320 20.506 1.00 58.75 422 ALA A N 1
ATOM 3261 C CA . ALA A 1 422 ? -5.191 8.578 19.450 1.00 58.75 422 ALA A CA 1
ATOM 3262 C C . ALA A 1 422 ? -6.024 7.384 18.963 1.00 58.75 422 ALA A C 1
ATOM 3264 O O . ALA A 1 422 ? -5.971 7.013 17.791 1.00 58.75 422 ALA A O 1
ATOM 3265 N N . SER A 1 423 ? -6.872 6.861 19.845 1.00 62.34 423 SER A N 1
ATOM 3266 C CA . SER A 1 423 ? -7.862 5.833 19.542 1.00 62.34 423 SER A CA 1
ATOM 3267 C C . SER A 1 423 ? -9.074 6.326 18.725 1.00 62.34 423 SER A C 1
ATOM 3269 O O . SER A 1 423 ? -9.962 5.531 18.449 1.00 62.34 423 SER A O 1
ATOM 3271 N N . ALA A 1 424 ? -9.161 7.595 18.301 1.00 69.50 424 ALA A N 1
ATOM 3272 C CA . ALA A 1 424 ? -10.268 8.105 17.477 1.00 69.50 424 ALA A CA 1
ATOM 3273 C C . ALA A 1 424 ? -9.777 8.496 16.062 1.00 69.50 424 ALA A C 1
ATOM 3275 O O . ALA A 1 424 ? -9.466 9.663 15.807 1.00 69.50 424 ALA A O 1
ATOM 3276 N N . PRO A 1 425 ? -9.707 7.550 15.100 1.00 72.94 425 PRO A N 1
ATOM 3277 C CA . PRO A 1 425 ? -9.009 7.749 13.825 1.00 72.94 425 PRO A CA 1
ATOM 3278 C C . PRO A 1 425 ? -9.634 8.821 12.922 1.00 72.94 425 PRO A C 1
ATOM 3280 O O . PRO A 1 425 ? -8.950 9.336 12.037 1.00 72.94 425 PRO A O 1
ATOM 3283 N N . ASN A 1 426 ? -10.898 9.192 13.143 1.00 79.31 426 ASN A N 1
ATOM 3284 C CA . ASN A 1 426 ? -11.630 10.188 12.351 1.00 79.31 426 ASN A CA 1
ATOM 3285 C C . ASN A 1 426 ? -11.931 11.489 13.115 1.00 79.31 426 ASN A C 1
ATOM 3287 O O . ASN A 1 426 ? -12.681 12.333 12.614 1.00 79.31 426 ASN A O 1
ATOM 3291 N N . LEU A 1 427 ? -11.340 11.678 14.299 1.00 81.38 427 LEU A N 1
ATOM 3292 C CA . LEU A 1 427 ? -11.556 12.865 15.115 1.00 81.38 427 LEU A CA 1
ATOM 3293 C C . LEU A 1 427 ? -10.998 14.114 14.421 1.00 81.38 427 LEU A C 1
ATOM 3295 O O . LEU A 1 427 ? -9.796 14.351 14.404 1.00 81.38 427 LEU A O 1
ATOM 3299 N N . SER A 1 428 ? -11.894 14.937 13.875 1.00 81.12 428 SER A N 1
ATOM 3300 C CA . SER A 1 428 ? -11.541 16.165 13.150 1.00 81.12 428 SER A CA 1
ATOM 3301 C C . SER A 1 428 ? -11.660 17.428 14.004 1.00 81.12 428 SER A C 1
ATOM 3303 O O . SER A 1 428 ? -11.028 18.438 13.696 1.00 81.12 428 SER A O 1
ATOM 3305 N N . LEU A 1 429 ? -12.451 17.375 15.080 1.00 79.25 429 LEU A N 1
ATOM 3306 C CA . LEU A 1 429 ? -12.714 18.496 15.975 1.00 79.25 429 LEU A CA 1
ATOM 3307 C C . LEU A 1 429 ? -12.540 18.080 17.434 1.00 79.25 429 LEU A C 1
ATOM 3309 O O . LEU A 1 429 ? -13.227 17.180 17.915 1.00 79.25 429 LEU A O 1
ATOM 3313 N N . LEU A 1 430 ? -11.688 18.801 18.154 1.00 81.31 430 LEU A N 1
ATOM 3314 C CA . LEU A 1 430 ? -11.560 18.686 19.598 1.00 81.31 430 LEU A CA 1
ATOM 3315 C C . LEU A 1 430 ? -11.654 20.069 20.240 1.00 81.31 430 LEU A C 1
ATOM 3317 O O . LEU A 1 430 ? -10.854 20.958 19.953 1.00 81.31 430 LEU A O 1
ATOM 3321 N N . PHE A 1 431 ? -12.631 20.249 21.123 1.00 77.94 431 PHE A N 1
ATOM 3322 C CA . PHE A 1 431 ? -12.808 21.486 21.873 1.00 77.94 431 PHE A CA 1
ATOM 3323 C C . PHE A 1 431 ? -12.892 21.191 23.368 1.00 77.94 431 PHE A C 1
ATOM 3325 O O . PHE A 1 431 ? -13.771 20.452 23.803 1.00 77.94 431 PHE A O 1
ATOM 3332 N N . VAL A 1 432 ? -12.005 21.783 24.161 1.00 76.62 432 VAL A N 1
ATOM 3333 C CA . VAL A 1 432 ? -11.962 21.615 25.616 1.00 76.62 432 VAL A CA 1
ATOM 3334 C C . VAL A 1 432 ? -12.014 22.989 26.264 1.00 76.62 432 VAL A C 1
ATOM 3336 O O . VAL A 1 432 ? -11.068 23.753 26.145 1.00 76.62 432 VAL A O 1
ATOM 3339 N N . ASN A 1 433 ? -13.116 23.343 26.924 1.00 69.25 433 ASN A N 1
ATOM 3340 C CA . ASN A 1 433 ? -13.329 24.722 27.370 1.00 69.25 433 ASN A CA 1
ATOM 3341 C C . ASN A 1 433 ? -12.309 25.176 28.437 1.00 69.25 433 ASN A C 1
ATOM 3343 O O . ASN A 1 433 ? -11.827 26.302 28.373 1.00 69.25 433 ASN A O 1
ATOM 3347 N N . SER A 1 434 ? -11.974 24.310 29.394 1.00 66.69 434 SER A N 1
ATOM 3348 C CA . SER A 1 434 ? -11.184 24.645 30.582 1.00 66.69 434 SER A CA 1
ATOM 3349 C C . SER A 1 434 ? -10.017 23.668 30.808 1.00 66.69 434 SER A C 1
ATOM 3351 O O . SER A 1 434 ? -9.112 23.605 29.978 1.00 66.69 434 SER A O 1
ATOM 3353 N N . GLU A 1 435 ? -10.007 22.928 31.924 1.00 67.38 435 GLU A N 1
ATOM 3354 C CA . GLU A 1 435 ? -8.911 22.035 32.321 1.00 67.38 435 GLU A CA 1
ATOM 3355 C C . GLU A 1 435 ? -8.656 20.955 31.258 1.00 67.38 435 GLU A C 1
ATOM 3357 O O . GLU A 1 435 ? -9.558 20.199 30.907 1.00 67.38 435 GLU A O 1
ATOM 3362 N N . LEU A 1 436 ? -7.428 20.880 30.739 1.00 65.12 436 LEU A N 1
ATOM 3363 C CA . LEU A 1 436 ? -6.964 19.785 29.884 1.00 65.12 436 LEU A CA 1
ATOM 3364 C C . LEU A 1 436 ? -6.302 18.694 30.745 1.00 65.12 436 LEU A C 1
ATOM 3366 O O . LEU A 1 436 ? -5.801 18.984 31.837 1.00 65.12 436 LEU A O 1
ATOM 3370 N N . PRO A 1 437 ? -6.194 17.456 30.230 1.00 59.47 437 PRO A N 1
ATOM 3371 C CA . PRO A 1 437 ? -5.289 16.452 30.780 1.00 59.47 437 PRO A CA 1
ATOM 3372 C C . PRO A 1 437 ? -3.879 17.025 30.963 1.00 59.47 437 PRO A C 1
ATOM 3374 O O . PRO A 1 437 ? -3.428 17.848 30.165 1.00 59.47 437 PRO A O 1
ATOM 3377 N N . SER A 1 438 ? -3.123 16.544 31.958 1.00 54.62 438 SER A N 1
ATOM 3378 C CA . SER A 1 438 ? -1.750 17.030 32.214 1.00 54.62 438 SER A CA 1
ATOM 3379 C C . SER A 1 438 ? -0.797 16.843 31.031 1.00 54.62 438 SER A C 1
ATOM 3381 O O . SER A 1 438 ? 0.277 17.438 31.001 1.00 54.62 438 SER A O 1
ATOM 3383 N N . LYS A 1 439 ? -1.170 15.982 30.083 1.00 54.00 439 LYS A N 1
ATOM 3384 C CA . LYS A 1 439 ? -0.516 15.801 28.797 1.00 54.00 439 LYS A CA 1
ATOM 3385 C C . LYS A 1 439 ? -1.592 15.463 27.771 1.00 54.00 439 LYS A C 1
ATOM 3387 O O . LYS A 1 439 ? -2.302 14.478 27.944 1.00 54.00 439 LYS A O 1
ATOM 3392 N N . ILE A 1 440 ? -1.669 16.248 26.706 1.00 59.72 440 ILE A N 1
ATOM 3393 C CA . ILE A 1 440 ? -2.448 15.921 25.515 1.00 59.72 440 ILE A CA 1
ATOM 3394 C C . ILE A 1 440 ? -1.476 15.796 24.347 1.00 59.72 440 ILE A C 1
ATOM 3396 O O . ILE A 1 440 ? -0.686 16.705 24.092 1.00 59.72 440 ILE A O 1
ATOM 3400 N N . ASP A 1 441 ? -1.481 14.633 23.705 1.00 59.41 441 ASP A N 1
ATOM 3401 C CA . ASP A 1 441 ? -0.749 14.406 22.467 1.00 59.41 441 ASP A CA 1
ATOM 3402 C C . ASP A 1 441 ? -1.762 14.439 21.321 1.00 59.41 441 ASP A C 1
ATOM 3404 O O . ASP A 1 441 ? -2.674 13.614 21.259 1.00 59.41 441 ASP A O 1
ATOM 3408 N N . LEU A 1 442 ? -1.635 15.445 20.458 1.00 59.84 442 LEU A N 1
ATOM 3409 C CA . LEU A 1 442 ? -2.532 15.665 19.325 1.00 59.84 442 LEU A CA 1
ATOM 3410 C C . LEU A 1 442 ? -2.065 14.947 18.048 1.00 59.84 442 LEU A C 1
ATOM 3412 O O . LEU A 1 442 ? -2.566 15.268 16.974 1.00 59.84 442 LEU A O 1
ATOM 3416 N N . ASN A 1 443 ? -1.168 13.955 18.136 1.00 58.69 443 ASN A N 1
ATOM 3417 C CA . ASN A 1 443 ? -0.725 13.105 17.015 1.00 58.69 443 ASN A CA 1
ATOM 3418 C C . ASN A 1 443 ? -1.848 12.264 16.340 1.00 58.69 443 ASN A C 1
ATOM 3420 O O . ASN A 1 443 ? -1.575 11.294 15.634 1.00 58.69 443 ASN A O 1
ATOM 3424 N N . ALA A 1 444 ? -3.123 12.624 16.508 1.00 57.25 444 ALA A N 1
ATOM 3425 C CA . ALA A 1 444 ? -4.236 12.091 15.737 1.00 57.25 444 ALA A CA 1
ATOM 3426 C C . ALA A 1 444 ? -4.157 12.633 14.297 1.00 57.25 444 ALA A C 1
ATOM 3428 O O . ALA A 1 444 ? -4.466 13.794 14.031 1.00 57.25 444 ALA A O 1
ATOM 3429 N N . GLY A 1 445 ? -3.759 11.789 13.340 1.00 65.00 445 GLY A N 1
ATOM 3430 C CA . GLY A 1 445 ? -3.559 12.165 11.929 1.00 65.00 445 GLY A CA 1
ATOM 3431 C C . GLY A 1 445 ? -4.797 12.699 11.177 1.00 65.00 445 GLY A C 1
ATOM 3432 O O . GLY A 1 445 ? -4.718 12.970 9.974 1.00 65.00 445 GLY A O 1
ATOM 3433 N N . SER A 1 446 ? -5.947 12.832 11.841 1.00 76.56 446 SER A N 1
ATOM 3434 C CA . SER A 1 446 ? -7.206 13.364 11.308 1.00 76.56 446 SER A CA 1
ATOM 3435 C C . SER A 1 446 ? -7.651 14.703 11.905 1.00 76.56 446 SER A C 1
ATOM 3437 O O . SER A 1 446 ? -8.580 15.293 11.354 1.00 76.56 446 SER A O 1
ATOM 3439 N N . LEU A 1 447 ? -6.994 15.209 12.956 1.00 80.81 447 LEU A N 1
ATOM 3440 C CA . LEU A 1 447 ? -7.427 16.421 13.652 1.00 80.81 447 LEU A CA 1
ATOM 3441 C C . LEU A 1 447 ? -7.253 17.669 12.779 1.00 80.81 447 LEU A C 1
ATOM 3443 O O . LEU A 1 447 ? -6.154 17.955 12.307 1.00 80.81 447 LEU A O 1
ATOM 3447 N N . GLU A 1 448 ? -8.335 18.429 12.591 1.00 81.94 448 GLU A N 1
ATOM 3448 C CA . GLU A 1 448 ? -8.343 19.661 11.792 1.00 81.94 448 GLU A CA 1
ATOM 3449 C C . GLU A 1 448 ? -8.520 20.923 12.648 1.00 81.94 448 GLU A C 1
ATOM 3451 O O . GLU A 1 448 ? -7.991 21.977 12.287 1.00 81.94 448 GLU A O 1
ATOM 3456 N N . LEU A 1 449 ? -9.223 20.822 13.783 1.00 79.25 449 LEU A N 1
ATOM 3457 C CA . LEU A 1 449 ? -9.476 21.928 14.708 1.00 79.25 449 LEU A CA 1
ATOM 3458 C C . LEU A 1 449 ? -9.235 21.503 16.158 1.00 79.25 449 LEU A C 1
ATOM 3460 O O . LEU A 1 449 ? -9.871 20.564 16.644 1.00 79.25 449 LEU A O 1
ATOM 3464 N N . PHE A 1 450 ? -8.389 22.259 16.862 1.00 80.38 450 PHE A N 1
ATOM 3465 C CA . PHE A 1 450 ? -8.225 22.176 18.314 1.00 80.38 450 PHE A CA 1
ATOM 3466 C C . PHE A 1 450 ? -8.539 23.519 18.984 1.00 80.38 450 PHE A C 1
ATOM 3468 O O . PHE A 1 450 ? -7.991 24.552 18.595 1.00 80.38 450 PHE A O 1
ATOM 3475 N N . GLY A 1 451 ? -9.403 23.506 20.002 1.00 77.19 451 GLY A N 1
ATOM 3476 C CA . GLY A 1 451 ? -9.798 24.698 20.752 1.00 77.19 451 GLY A CA 1
ATOM 3477 C C . GLY A 1 451 ? -9.734 24.511 22.266 1.00 77.19 451 GLY A C 1
ATOM 3478 O O . GLY A 1 451 ? -10.330 23.575 22.787 1.00 77.19 451 GLY A O 1
ATOM 3479 N N . CYS A 1 452 ? -9.067 25.423 22.974 1.00 73.12 452 CYS A N 1
ATOM 3480 C CA . CYS A 1 452 ? -9.023 25.481 24.430 1.00 73.12 452 CYS A CA 1
ATOM 3481 C C . CYS A 1 452 ? -8.918 26.927 24.964 1.00 73.12 452 CYS A C 1
ATOM 3483 O O . CYS A 1 452 ? -7.813 27.438 25.132 1.00 73.12 452 CYS A O 1
ATOM 3485 N N . PRO A 1 453 ? -10.038 27.639 25.200 1.00 66.00 453 PRO A N 1
ATOM 3486 C CA . PRO A 1 453 ? -10.023 29.041 25.637 1.00 66.00 453 PRO A CA 1
ATOM 3487 C C . PRO A 1 453 ? -9.417 29.291 27.022 1.00 66.00 453 PRO A C 1
ATOM 3489 O O . PRO A 1 453 ? -8.856 30.364 27.222 1.00 66.00 453 PRO A O 1
ATOM 3492 N N . TYR A 1 454 ? -9.541 28.357 27.969 1.00 65.44 454 TYR A N 1
ATOM 3493 C CA . TYR A 1 454 ? -9.112 28.562 29.360 1.00 65.44 454 TYR A CA 1
ATOM 3494 C C . TYR A 1 454 ? -8.176 27.444 29.842 1.00 65.44 454 TYR A C 1
ATOM 3496 O O . TYR A 1 454 ? -8.526 26.705 30.767 1.00 65.44 454 TYR A O 1
ATOM 3504 N N . PRO A 1 455 ? -6.995 27.286 29.220 1.00 62.56 455 PRO A N 1
ATOM 3505 C CA . PRO A 1 455 ? -6.090 26.196 29.544 1.00 62.56 455 PRO A CA 1
ATOM 3506 C C . PRO A 1 455 ? -5.445 26.426 30.919 1.00 62.56 455 PRO A C 1
ATOM 3508 O O . PRO A 1 455 ? -4.686 27.379 31.102 1.00 62.56 455 PRO A O 1
ATOM 3511 N N . ASP A 1 456 ? -5.690 25.527 31.872 1.00 63.16 456 ASP A N 1
ATOM 3512 C CA . ASP A 1 456 ? -4.891 25.425 33.104 1.00 63.16 456 ASP A CA 1
ATOM 3513 C C . ASP A 1 456 ? -3.903 24.254 32.982 1.00 63.16 456 ASP A C 1
ATOM 3515 O O . ASP A 1 456 ? -4.094 23.165 33.530 1.00 63.16 456 ASP A O 1
ATOM 3519 N N . ILE A 1 457 ? -2.865 24.451 32.161 1.00 60.34 457 ILE A N 1
ATOM 3520 C CA . ILE A 1 457 ? -1.874 23.423 31.811 1.00 60.34 457 ILE A CA 1
ATOM 3521 C C . ILE A 1 457 ? -0.444 23.866 32.097 1.00 60.34 457 ILE A C 1
ATOM 3523 O O . ILE A 1 457 ? -0.108 25.042 31.999 1.00 60.34 457 ILE A O 1
ATOM 3527 N N . ALA A 1 458 ? 0.425 22.887 32.363 1.00 56.56 458 ALA A N 1
ATOM 3528 C CA . ALA A 1 458 ? 1.868 23.102 32.458 1.00 56.56 458 ALA A CA 1
ATOM 3529 C C . ALA A 1 458 ? 2.568 23.084 31.083 1.00 56.56 458 ALA A C 1
ATOM 3531 O O . ALA A 1 458 ? 3.564 23.779 30.898 1.00 56.56 458 ALA A O 1
ATOM 3532 N N . SER A 1 459 ? 2.072 22.283 30.129 1.00 62.38 459 SER A N 1
ATOM 3533 C CA . SER A 1 459 ? 2.605 22.209 28.762 1.00 62.38 459 SER A CA 1
ATOM 3534 C C . SER A 1 459 ? 1.616 21.575 27.769 1.00 62.38 459 SER A C 1
ATOM 3536 O O . SER A 1 459 ? 1.013 20.553 28.091 1.00 62.38 459 SER A O 1
ATOM 3538 N N . LEU A 1 460 ? 1.525 22.112 26.551 1.00 68.88 460 LEU A N 1
ATOM 3539 C CA . LEU A 1 460 ? 0.847 21.568 25.373 1.00 68.88 460 LEU A CA 1
ATOM 3540 C C . LEU A 1 460 ? 1.889 21.302 24.283 1.00 68.88 460 LEU A C 1
ATOM 3542 O O . LEU A 1 460 ? 2.605 22.216 23.872 1.00 68.88 460 LEU A O 1
ATOM 3546 N N . ILE A 1 461 ? 1.958 20.063 23.801 1.00 68.00 461 ILE A N 1
ATOM 3547 C CA . ILE A 1 461 ? 2.783 19.702 22.646 1.00 68.00 461 ILE A CA 1
ATOM 3548 C C . ILE A 1 461 ? 1.830 19.391 21.502 1.00 68.00 461 ILE A C 1
ATOM 3550 O O . ILE A 1 461 ? 1.132 18.380 21.517 1.00 68.00 461 ILE A O 1
ATOM 3554 N N . VAL A 1 462 ? 1.806 20.269 20.509 1.00 69.25 462 VAL A N 1
ATOM 3555 C CA . VAL A 1 462 ? 1.162 19.982 19.232 1.00 69.25 462 VAL A CA 1
ATOM 3556 C C . VAL A 1 462 ? 2.225 19.285 18.391 1.00 69.25 462 VAL A C 1
ATOM 3558 O O . VAL A 1 462 ? 3.146 19.943 17.919 1.00 69.25 462 VAL A O 1
ATOM 3561 N N . GLY A 1 463 ? 2.175 17.951 18.311 1.00 63.91 463 GLY A N 1
ATOM 3562 C CA . GLY A 1 463 ? 3.087 17.155 17.479 1.00 63.91 463 GLY A CA 1
ATOM 3563 C C . GLY A 1 463 ? 2.902 17.430 15.982 1.00 63.91 463 GLY A C 1
ATOM 3564 O O . GLY A 1 463 ? 2.179 18.354 15.611 1.00 63.91 463 GLY A O 1
ATOM 3565 N N . ASP A 1 464 ? 3.544 16.644 15.116 1.00 66.81 464 ASP A N 1
ATOM 3566 C CA . ASP A 1 464 ? 3.365 16.733 13.659 1.00 66.81 464 ASP A CA 1
ATOM 3567 C C . ASP A 1 464 ? 1.920 16.352 13.295 1.00 66.81 464 ASP A C 1
ATOM 3569 O O . ASP A 1 464 ? 1.623 15.206 12.964 1.00 66.81 464 ASP A O 1
ATOM 3573 N N . ALA A 1 465 ? 0.996 17.307 13.414 1.00 74.44 465 ALA A N 1
ATOM 3574 C CA . ALA A 1 465 ? -0.422 17.157 13.128 1.00 74.44 465 ALA A CA 1
ATOM 3575 C C . ALA A 1 465 ? -0.674 17.627 11.684 1.00 74.44 465 ALA A C 1
ATOM 3577 O O . ALA A 1 465 ? -0.958 18.807 11.451 1.00 74.44 465 ALA A O 1
ATOM 3578 N N . PRO A 1 466 ? -0.569 16.735 10.675 1.00 76.12 466 PRO A N 1
ATOM 3579 C CA . PRO A 1 466 ? -0.482 17.131 9.269 1.00 76.12 466 PRO A CA 1
ATOM 3580 C C . PRO A 1 466 ? -1.740 17.828 8.749 1.00 76.12 466 PRO A C 1
ATOM 3582 O O . PRO A 1 466 ? -1.660 18.572 7.777 1.00 76.12 466 PRO A O 1
ATOM 3585 N N . LYS A 1 467 ? -2.894 17.584 9.380 1.00 84.00 467 LYS A N 1
ATOM 3586 C CA . LYS A 1 467 ? -4.194 18.131 8.971 1.00 84.00 467 LYS A CA 1
ATOM 3587 C C . LYS A 1 467 ? -4.679 19.287 9.842 1.00 84.00 467 LYS A C 1
ATOM 3589 O O . LYS A 1 467 ? -5.746 19.829 9.556 1.00 84.00 467 LYS A O 1
ATOM 3594 N N . LEU A 1 468 ? -3.932 19.674 10.879 1.00 82.12 468 LEU A N 1
ATOM 3595 C CA . LEU A 1 468 ? -4.364 20.729 11.789 1.00 82.12 468 LEU A CA 1
ATOM 3596 C C . LEU A 1 468 ? -4.390 22.068 11.044 1.00 82.12 468 LEU A C 1
ATOM 3598 O O . LEU A 1 468 ? -3.359 22.541 10.574 1.00 82.12 468 LEU A O 1
ATOM 3602 N N . ARG A 1 469 ? -5.576 22.673 10.943 1.00 81.44 469 ARG A N 1
ATOM 3603 C CA . ARG A 1 469 ? -5.825 23.942 10.237 1.00 81.44 469 ARG A CA 1
ATOM 3604 C C . ARG A 1 469 ? -6.074 25.095 11.189 1.00 81.44 469 ARG A C 1
ATOM 3606 O O . ARG A 1 469 ? -5.719 26.232 10.878 1.00 81.44 469 ARG A O 1
ATOM 3613 N N . GLU A 1 470 ? -6.687 24.804 12.329 1.00 79.31 470 GLU A N 1
ATOM 3614 C CA . GLU A 1 470 ? -7.134 25.796 13.300 1.00 79.31 470 GLU A CA 1
ATOM 3615 C C . GLU A 1 470 ? -6.703 25.392 14.708 1.00 79.31 470 GLU A C 1
ATOM 3617 O O . GLU A 1 470 ? -7.089 24.338 15.217 1.00 79.31 470 GLU A O 1
ATOM 3622 N N . LEU A 1 471 ? -5.907 26.257 15.335 1.00 77.56 471 LEU A N 1
ATOM 3623 C CA . LEU A 1 471 ? -5.439 26.109 16.703 1.00 77.56 471 LEU A CA 1
ATOM 3624 C C . LEU A 1 471 ? -5.844 27.336 17.522 1.00 77.56 471 LEU A C 1
ATOM 3626 O O . LEU A 1 471 ? -5.332 28.439 17.319 1.00 77.56 471 LEU A O 1
ATOM 3630 N N . TYR A 1 472 ? -6.757 27.134 18.466 1.00 75.19 472 TYR A N 1
ATOM 3631 C CA . TYR A 1 472 ? -7.227 28.164 19.382 1.00 75.19 472 TYR A CA 1
ATOM 3632 C C . TYR A 1 472 ? -6.889 27.782 20.821 1.00 75.19 472 TYR A C 1
ATOM 3634 O O . TYR A 1 472 ? -7.368 26.778 21.331 1.00 75.19 472 TYR A O 1
ATOM 3642 N N . VAL A 1 473 ? -6.077 28.586 21.493 1.00 72.19 473 VAL A N 1
ATOM 3643 C CA . VAL A 1 473 ? -5.694 28.430 22.896 1.00 72.19 473 VAL A CA 1
ATOM 3644 C C . VAL A 1 473 ? -5.771 29.810 23.557 1.00 72.19 473 VAL A C 1
ATOM 3646 O O . VAL A 1 473 ? -5.054 30.730 23.177 1.00 72.19 473 VAL A O 1
ATOM 3649 N N . GLY A 1 474 ? -6.709 30.003 24.481 1.00 64.50 474 GLY A N 1
ATOM 3650 C CA . GLY A 1 474 ? -7.084 31.333 24.973 1.00 64.50 474 GLY A CA 1
ATOM 3651 C C . GLY A 1 474 ? -6.328 31.816 26.219 1.00 64.50 474 GLY A C 1
ATOM 3652 O O . GLY A 1 474 ? -5.161 31.484 26.437 1.00 64.50 474 GLY A O 1
ATOM 3653 N N . TYR A 1 475 ? -6.995 32.684 26.993 1.00 55.19 475 TYR A N 1
ATOM 3654 C CA . TYR A 1 475 ? -6.418 33.420 28.119 1.00 55.19 475 TYR A CA 1
ATOM 3655 C C . TYR A 1 475 ? -6.163 32.519 29.325 1.00 55.19 475 TYR A C 1
ATOM 3657 O O . TYR A 1 475 ? -7.016 31.755 29.775 1.00 55.19 475 TYR A O 1
ATOM 3665 N N . VAL A 1 476 ? -4.973 32.686 29.879 1.00 53.88 476 VAL A N 1
ATOM 3666 C CA . VAL A 1 476 ? -4.478 31.957 31.033 1.00 53.88 476 VAL A CA 1
ATOM 3667 C C . VAL A 1 476 ? -4.990 32.607 32.312 1.00 53.88 476 VAL A C 1
ATOM 3669 O O . VAL A 1 476 ? -4.840 33.814 32.494 1.00 53.88 476 VAL A O 1
ATOM 3672 N N . GLY A 1 477 ? -5.551 31.819 33.226 1.00 49.44 477 GLY A N 1
ATOM 3673 C CA . GLY A 1 477 ? -5.865 32.284 34.576 1.00 49.44 477 GLY A CA 1
ATOM 3674 C C . GLY A 1 477 ? -4.630 32.740 35.374 1.00 49.44 477 GLY A C 1
ATOM 3675 O O . GLY A 1 477 ? -3.492 32.735 34.904 1.00 49.44 477 GLY A O 1
ATOM 3676 N N . SER A 1 478 ? -4.857 33.107 36.637 1.00 44.97 478 SER A N 1
ATOM 3677 C CA . SER A 1 478 ? -3.865 33.659 37.578 1.00 44.97 478 SER A CA 1
ATOM 3678 C C . SER A 1 478 ? -2.631 32.780 37.865 1.00 44.97 478 SER A C 1
ATOM 3680 O O . SER A 1 478 ? -1.731 33.233 38.570 1.00 44.97 478 SER A O 1
ATOM 3682 N N . SER A 1 479 ? -2.586 31.546 37.356 1.00 48.00 479 SER A N 1
ATOM 3683 C CA . SER A 1 479 ? -1.470 30.596 37.463 1.00 48.00 479 SER A CA 1
ATOM 3684 C C . SER A 1 479 ? -0.385 30.774 36.387 1.00 48.00 479 SER A C 1
ATOM 3686 O O . SER A 1 479 ? 0.744 30.367 36.644 1.00 48.00 479 SER A O 1
ATOM 3688 N N . GLY A 1 480 ? -0.674 31.437 35.256 1.00 45.66 480 GLY A N 1
ATOM 3689 C CA . GLY A 1 480 ? 0.304 31.762 34.204 1.00 45.66 480 GLY A CA 1
ATOM 3690 C C . GLY A 1 480 ? 0.841 30.551 33.414 1.00 45.66 480 GLY A C 1
ATOM 3691 O O . GLY A 1 480 ? 1.308 29.573 33.984 1.00 45.66 480 GLY A O 1
ATOM 3692 N N . LEU A 1 481 ? 0.842 30.629 32.077 1.00 50.03 481 LEU A N 1
ATOM 3693 C CA . LEU A 1 481 ? 1.646 29.742 31.244 1.00 50.03 481 LEU A CA 1
ATOM 3694 C C . LEU A 1 481 ? 3.092 30.165 31.494 1.00 50.03 481 LEU A C 1
ATOM 3696 O O . LEU A 1 481 ? 3.399 31.363 31.494 1.00 50.03 481 LEU A O 1
ATOM 3700 N N . SER A 1 482 ? 3.996 29.208 31.680 1.00 50.62 482 SER A N 1
ATOM 3701 C CA . SER A 1 482 ? 5.411 29.521 31.502 1.00 50.62 482 SER A CA 1
ATOM 3702 C C . SER A 1 482 ? 5.610 30.027 30.067 1.00 50.62 482 SER A C 1
ATOM 3704 O O . SER A 1 482 ? 4.877 29.644 29.150 1.00 50.62 482 SER A O 1
ATOM 3706 N N . SER A 1 483 ? 6.629 30.850 29.827 1.00 47.78 483 SER A N 1
ATOM 3707 C CA . SER A 1 483 ? 7.014 31.302 28.479 1.00 47.78 483 SER A CA 1
ATOM 3708 C C . SER A 1 483 ? 7.384 30.164 27.504 1.00 47.78 483 SER A C 1
ATOM 3710 O O . SER A 1 483 ? 7.766 30.440 26.376 1.00 47.78 483 SER A O 1
ATOM 3712 N N . GLU A 1 484 ? 7.271 28.903 27.931 1.00 54.94 484 GLU A N 1
ATOM 3713 C CA . GLU A 1 484 ? 7.668 27.679 27.229 1.00 54.94 484 GLU A CA 1
ATOM 3714 C C . GLU A 1 484 ? 6.520 26.644 27.143 1.00 54.94 484 GLU A C 1
ATOM 3716 O O . GLU A 1 484 ? 6.755 25.472 26.850 1.00 54.94 484 GLU A O 1
ATOM 3721 N N . SER A 1 485 ? 5.275 27.032 27.453 1.00 60.16 485 SER A N 1
ATOM 3722 C CA . SER A 1 485 ? 4.188 26.063 27.669 1.00 60.16 485 SER A CA 1
ATOM 3723 C C . SER A 1 485 ? 3.565 25.484 26.396 1.00 60.16 485 SER A C 1
ATOM 3725 O O . SER A 1 485 ? 3.003 24.402 26.472 1.00 60.16 485 SER A O 1
ATOM 3727 N N . ILE A 1 486 ? 3.627 26.143 25.236 1.00 65.44 486 ILE A N 1
ATOM 3728 C CA . ILE A 1 486 ? 3.040 25.612 23.991 1.00 65.44 486 ILE A CA 1
ATOM 3729 C C . ILE A 1 486 ? 4.152 25.392 22.978 1.00 65.44 486 ILE A C 1
ATOM 3731 O O . ILE A 1 486 ? 4.720 26.363 22.486 1.00 65.44 486 ILE A O 1
ATOM 3735 N N . ARG A 1 487 ? 4.429 24.127 22.654 1.00 69.69 487 ARG A N 1
ATOM 3736 C CA . ARG A 1 487 ? 5.368 23.738 21.599 1.00 69.69 487 ARG A CA 1
ATOM 3737 C C . ARG A 1 487 ? 4.595 23.306 20.373 1.00 69.69 487 ARG A C 1
ATOM 3739 O O . ARG A 1 487 ? 3.737 22.427 20.457 1.00 69.69 487 ARG A O 1
ATOM 3746 N N . LEU A 1 488 ? 4.924 23.915 19.249 1.00 70.12 488 LEU A N 1
ATOM 3747 C CA . LEU A 1 488 ? 4.326 23.599 17.966 1.00 70.12 488 LEU A CA 1
ATOM 3748 C C . LEU A 1 488 ? 5.334 22.820 17.106 1.00 70.12 488 LEU A C 1
ATOM 3750 O O . LEU A 1 488 ? 6.450 23.286 16.878 1.00 70.12 488 LEU A O 1
ATOM 3754 N N . GLY A 1 489 ? 4.943 21.619 16.681 1.00 69.06 489 GLY A N 1
ATOM 3755 C CA . GLY A 1 489 ? 5.619 20.797 15.676 1.00 69.06 489 GLY A CA 1
ATOM 3756 C C . GLY A 1 489 ? 5.187 21.160 14.254 1.00 69.06 489 GLY A C 1
ATOM 3757 O O . GLY A 1 489 ? 4.484 22.153 14.039 1.00 69.06 489 GLY A O 1
ATOM 3758 N N . ALA A 1 490 ? 5.586 20.367 13.257 1.00 70.00 490 ALA A N 1
ATOM 3759 C CA . ALA A 1 490 ? 5.289 20.679 11.866 1.00 70.00 490 ALA A CA 1
ATOM 3760 C C . ALA A 1 490 ? 3.800 20.422 11.533 1.00 70.00 490 ALA A C 1
ATOM 3762 O O . ALA A 1 490 ? 3.391 19.309 11.212 1.00 70.00 490 ALA A O 1
ATOM 3763 N N . CYS A 1 491 ? 2.989 21.484 11.567 1.00 77.56 491 CYS A N 1
ATOM 3764 C CA . CYS A 1 491 ? 1.601 21.537 11.097 1.00 77.56 491 CYS A CA 1
ATOM 3765 C C . CYS A 1 491 ? 1.485 22.259 9.725 1.00 77.56 491 CYS A C 1
ATOM 3767 O O . CYS A 1 491 ? 1.123 23.440 9.683 1.00 77.56 491 CYS A O 1
ATOM 3769 N N . PRO A 1 492 ? 1.773 21.598 8.583 1.00 73.94 492 PRO A N 1
ATOM 3770 C CA . PRO A 1 492 ? 1.843 22.237 7.260 1.00 73.94 492 PRO A CA 1
ATOM 3771 C C . PRO A 1 492 ? 0.516 22.841 6.770 1.00 73.94 492 PRO A C 1
ATOM 3773 O O . PRO A 1 492 ? 0.521 23.708 5.897 1.00 73.94 492 PRO A O 1
ATOM 3776 N N . GLU A 1 493 ? -0.622 22.395 7.308 1.00 81.38 493 GLU A N 1
ATOM 3777 C CA . GLU A 1 493 ? -1.949 22.918 6.965 1.00 81.38 493 GLU A CA 1
ATOM 3778 C C . GLU A 1 493 ? -2.447 24.032 7.902 1.00 81.38 493 GLU A C 1
ATOM 3780 O O . GLU A 1 493 ? -3.553 24.531 7.683 1.00 81.38 493 GLU A O 1
ATOM 3785 N N . LEU A 1 494 ? -1.664 24.459 8.904 1.00 77.56 494 LEU A N 1
ATOM 3786 C CA . LEU A 1 494 ? -2.105 25.438 9.902 1.00 77.56 494 LEU A CA 1
ATOM 3787 C C . LEU A 1 494 ? -2.357 26.812 9.259 1.00 77.56 494 LEU A C 1
ATOM 3789 O O . LEU A 1 494 ? -1.461 27.422 8.679 1.00 77.56 4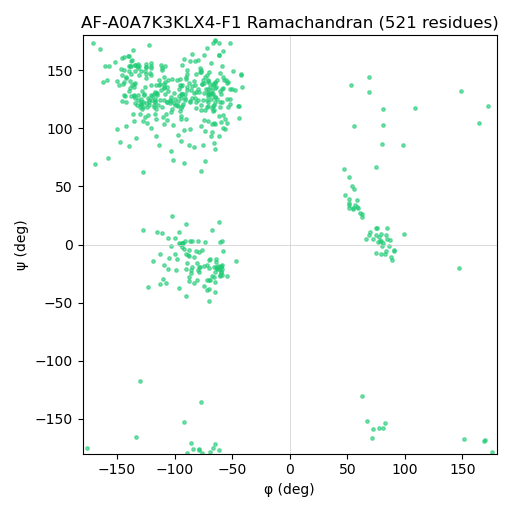94 LEU A O 1
ATOM 3793 N N . ARG A 1 495 ? -3.595 27.310 9.372 1.00 75.88 495 ARG A N 1
ATOM 3794 C CA . ARG A 1 495 ? -4.047 28.594 8.800 1.00 75.88 495 ARG A CA 1
ATOM 3795 C C . ARG A 1 495 ? -4.374 29.635 9.858 1.00 75.88 495 ARG A C 1
ATOM 3797 O O . ARG A 1 495 ? -4.170 30.821 9.617 1.00 75.88 495 ARG A O 1
ATOM 3804 N N . PHE A 1 496 ? -4.896 29.202 11.003 1.00 72.06 496 PHE A N 1
ATOM 3805 C CA . PHE A 1 496 ? -5.309 30.093 12.081 1.00 72.06 496 PHE A CA 1
ATOM 3806 C C . PHE A 1 496 ? -4.702 29.642 13.403 1.00 72.06 496 PHE A C 1
ATOM 3808 O O . PHE A 1 496 ? -4.886 28.500 13.824 1.00 72.06 496 PHE A O 1
ATOM 3815 N N . LEU A 1 497 ? -4.004 30.568 14.056 1.00 73.00 497 LEU A N 1
ATOM 3816 C CA . LEU A 1 497 ? -3.384 30.379 15.359 1.00 73.00 497 LEU A CA 1
ATOM 3817 C C . LEU A 1 497 ? -3.808 31.525 16.278 1.00 73.00 497 LEU A C 1
ATOM 3819 O O . LEU A 1 497 ? -3.588 32.692 15.967 1.00 73.00 497 LEU A O 1
ATOM 3823 N N . THR A 1 498 ? -4.420 31.201 17.410 1.00 71.50 498 THR A N 1
ATOM 3824 C CA . THR A 1 498 ? -4.687 32.152 18.497 1.00 71.50 498 THR A CA 1
ATOM 3825 C C . THR A 1 498 ? -4.158 31.538 19.778 1.00 71.50 498 THR A C 1
ATOM 3827 O O . THR A 1 498 ? -4.621 30.473 20.158 1.00 71.50 498 THR A O 1
ATOM 3830 N N . VAL A 1 499 ? -3.168 32.165 20.406 1.00 67.31 499 VAL A N 1
ATOM 3831 C CA . VAL A 1 499 ? -2.439 31.637 21.571 1.00 67.31 499 VAL A CA 1
ATOM 3832 C C . VAL A 1 499 ? -2.052 32.789 22.496 1.00 67.31 499 VAL A C 1
ATOM 3834 O O . VAL A 1 499 ? -1.749 33.880 22.016 1.00 67.31 499 VAL A O 1
ATOM 3837 N N . GLY A 1 500 ? -2.044 32.557 23.813 1.00 60.81 500 GLY A N 1
ATOM 3838 C CA . GLY A 1 500 ? -1.539 33.534 24.788 1.00 60.81 500 GLY A CA 1
ATOM 3839 C C . GLY A 1 500 ? -0.012 33.711 24.733 1.00 60.81 500 GLY A C 1
ATOM 3840 O O . GLY A 1 500 ? 0.473 34.837 24.647 1.00 60.81 500 GLY A O 1
ATOM 3841 N N . THR A 1 501 ? 0.736 32.601 24.728 1.00 63.44 501 THR A N 1
ATOM 3842 C CA . THR A 1 501 ? 2.208 32.557 24.611 1.00 63.44 501 THR A CA 1
ATOM 3843 C C . THR A 1 501 ? 2.609 31.320 23.800 1.00 63.44 501 THR A C 1
ATOM 3845 O O . THR A 1 501 ? 2.030 30.257 24.016 1.00 63.44 501 THR A O 1
ATOM 3848 N N . VAL A 1 502 ? 3.581 31.425 22.886 1.00 65.00 502 VAL A N 1
ATOM 3849 C CA . VAL A 1 502 ? 3.974 30.325 21.981 1.00 65.00 502 VAL A CA 1
ATOM 3850 C C . VAL A 1 502 ? 5.490 30.172 21.871 1.00 65.00 502 VAL A C 1
ATOM 3852 O O . VAL A 1 502 ? 6.202 31.162 21.720 1.00 65.00 502 VAL A O 1
ATOM 3855 N N . ASP A 1 503 ? 5.974 28.930 21.928 1.00 67.12 503 ASP A N 1
ATOM 3856 C CA . ASP A 1 503 ? 7.338 28.560 21.551 1.00 67.12 503 ASP A CA 1
ATOM 3857 C C . ASP A 1 503 ? 7.340 28.084 20.090 1.00 67.12 503 ASP A C 1
ATOM 3859 O O . ASP A 1 503 ? 6.791 27.033 19.748 1.00 67.12 503 ASP A O 1
ATOM 3863 N N . LEU A 1 504 ? 7.947 28.896 19.221 1.00 66.31 504 LEU A N 1
ATOM 3864 C CA . LEU A 1 504 ? 8.041 28.660 17.778 1.00 66.31 504 LEU A CA 1
ATOM 3865 C C . LEU A 1 504 ? 9.360 27.991 17.363 1.00 66.31 504 LEU A C 1
ATOM 3867 O O . LEU A 1 504 ? 9.650 27.920 16.172 1.00 66.31 504 LEU A O 1
ATOM 3871 N N . SER A 1 505 ? 10.165 27.492 18.307 1.00 65.25 505 SER A N 1
ATOM 3872 C CA . SER A 1 505 ? 11.467 26.868 18.014 1.00 65.25 505 SER A CA 1
ATOM 3873 C C . SER A 1 505 ? 11.395 25.645 17.083 1.00 65.25 505 SER A C 1
ATOM 3875 O O . SER A 1 505 ? 12.407 25.291 16.478 1.00 65.25 505 SER A O 1
ATOM 3877 N N . GLY A 1 506 ? 10.215 25.032 16.926 1.00 64.06 506 GLY A N 1
ATOM 3878 C CA . GLY A 1 506 ? 9.943 23.953 15.969 1.00 64.06 506 GLY A CA 1
ATOM 3879 C C . GLY A 1 506 ? 9.624 24.403 14.535 1.00 64.06 506 GLY A C 1
ATOM 3880 O O . GLY A 1 506 ? 9.609 23.565 13.637 1.00 64.06 506 GLY A O 1
ATOM 3881 N N . PHE A 1 507 ? 9.397 25.698 14.284 1.00 66.69 507 PHE A N 1
ATOM 3882 C CA . PHE A 1 507 ? 9.134 26.221 12.940 1.00 66.69 507 PHE A CA 1
ATOM 3883 C C . PHE A 1 507 ? 10.418 26.719 12.289 1.00 66.69 507 PHE A C 1
ATOM 3885 O O . PHE A 1 507 ? 11.022 27.695 12.732 1.00 66.69 507 PHE A O 1
ATOM 3892 N N . THR A 1 508 ? 10.806 26.091 11.182 1.00 69.25 508 THR A N 1
ATOM 3893 C CA . THR A 1 508 ? 11.927 26.554 10.363 1.00 69.25 508 THR A CA 1
ATOM 3894 C C . THR A 1 508 ? 11.431 27.139 9.042 1.00 69.25 508 THR A C 1
ATOM 3896 O O . THR A 1 508 ? 10.397 26.732 8.510 1.00 69.25 508 THR A O 1
ATOM 3899 N N . LYS A 1 509 ? 12.204 28.053 8.441 1.00 67.62 509 LYS A N 1
ATOM 3900 C CA . LYS A 1 509 ? 11.961 28.514 7.059 1.00 67.62 509 LYS A CA 1
ATOM 3901 C C . LYS A 1 509 ? 11.995 27.387 6.020 1.00 67.62 509 LYS A C 1
ATOM 3903 O O . LYS A 1 509 ? 11.475 27.578 4.924 1.00 67.62 509 LYS A O 1
ATOM 3908 N N . ALA A 1 510 ? 12.633 26.254 6.330 1.00 70.69 510 ALA A N 1
ATOM 3909 C CA . ALA A 1 510 ? 12.656 25.097 5.440 1.00 70.69 510 ALA A CA 1
ATOM 3910 C C . ALA A 1 510 ? 11.275 24.432 5.362 1.00 70.69 510 ALA A C 1
ATOM 3912 O O . ALA A 1 510 ? 10.848 24.045 4.276 1.00 70.69 510 ALA A O 1
ATOM 3913 N N . ASP A 1 511 ? 10.567 24.377 6.490 1.00 66.56 511 ASP A N 1
ATOM 3914 C CA . ASP A 1 511 ? 9.236 23.778 6.589 1.00 66.56 511 ASP A CA 1
ATOM 3915 C C . ASP A 1 511 ? 8.129 24.796 6.246 1.00 66.56 511 ASP A C 1
ATOM 3917 O O . ASP A 1 511 ? 7.082 24.427 5.716 1.00 66.56 511 ASP A O 1
ATOM 3921 N N . TYR A 1 512 ? 8.382 26.094 6.479 1.00 67.81 512 TYR A N 1
ATOM 3922 C CA . TYR A 1 512 ? 7.426 27.191 6.278 1.00 67.81 512 TYR A CA 1
ATOM 3923 C C . TYR A 1 512 ? 8.068 28.363 5.526 1.00 67.81 512 TYR A C 1
ATOM 3925 O O . TYR A 1 512 ? 8.603 29.288 6.142 1.00 67.81 512 TYR A O 1
ATOM 3933 N N . PRO A 1 513 ? 7.967 28.394 4.186 1.00 67.44 513 PRO A N 1
ATOM 3934 C CA . PRO A 1 513 ? 8.617 29.416 3.360 1.00 67.44 513 PRO A CA 1
ATOM 3935 C C . PRO A 1 513 ? 8.158 30.854 3.645 1.00 67.44 513 PRO A C 1
ATOM 3937 O O . PRO A 1 513 ? 8.866 31.804 3.321 1.00 67.44 513 PRO A O 1
ATOM 3940 N N . ASN A 1 514 ? 6.971 31.008 4.241 1.00 68.19 514 ASN A N 1
ATOM 3941 C CA . ASN A 1 514 ? 6.367 32.299 4.572 1.00 68.19 514 ASN A CA 1
ATOM 3942 C C . ASN A 1 514 ? 6.674 32.768 6.004 1.00 68.19 514 ASN A C 1
ATOM 3944 O O . ASN A 1 514 ? 6.180 33.821 6.400 1.00 68.19 514 ASN A O 1
ATOM 3948 N N . LEU A 1 515 ? 7.455 32.005 6.780 1.00 66.56 515 LEU A N 1
ATOM 3949 C CA . LEU A 1 515 ? 7.817 32.360 8.150 1.00 66.56 515 LEU A CA 1
ATOM 3950 C C . LEU A 1 515 ? 8.648 33.648 8.169 1.00 66.56 515 LEU A C 1
ATOM 3952 O O . LEU A 1 515 ? 9.694 33.744 7.511 1.00 66.56 515 LEU A O 1
ATOM 3956 N N . ILE A 1 516 ? 8.196 34.637 8.938 1.00 68.69 516 ILE A N 1
ATOM 3957 C CA . ILE A 1 516 ? 8.903 35.903 9.103 1.00 68.69 516 ILE A CA 1
ATOM 3958 C C . ILE A 1 516 ? 9.789 35.772 10.341 1.00 68.69 516 ILE A C 1
ATOM 3960 O O . ILE A 1 516 ? 9.342 35.368 11.402 1.00 68.69 516 ILE A O 1
ATOM 3964 N N . GLU A 1 517 ? 11.071 36.106 10.220 1.00 65.81 517 GLU A N 1
ATOM 3965 C CA . GLU A 1 517 ? 11.965 36.175 11.379 1.00 65.81 517 GLU A CA 1
ATOM 3966 C C . GLU A 1 517 ? 12.182 37.639 11.751 1.00 65.81 517 GLU A C 1
ATOM 3968 O O . GLU A 1 517 ? 12.655 38.431 10.931 1.00 65.81 517 GLU A O 1
ATOM 3973 N N . VAL A 1 518 ? 11.881 37.995 12.998 1.00 61.22 518 VAL A N 1
ATOM 3974 C CA . VAL A 1 518 ? 12.159 39.319 13.562 1.00 61.22 518 VAL A CA 1
ATOM 3975 C C . VAL A 1 518 ? 13.130 39.135 14.725 1.00 61.22 518 VAL A C 1
ATOM 3977 O O . VAL A 1 518 ? 12.840 38.429 15.682 1.00 61.22 518 VAL A O 1
ATOM 3980 N N . ASN A 1 519 ? 14.315 39.750 14.646 1.00 57.69 519 ASN A N 1
ATOM 3981 C CA . ASN A 1 519 ? 15.369 39.651 15.671 1.00 57.69 519 ASN A CA 1
ATOM 3982 C C . ASN A 1 519 ? 15.803 38.209 16.027 1.00 57.69 519 ASN A C 1
ATOM 3984 O O . ASN A 1 519 ? 16.200 37.945 17.159 1.00 57.69 519 ASN A O 1
ATOM 3988 N N . GLY A 1 520 ? 15.749 37.279 15.066 1.00 55.53 520 GLY A N 1
ATOM 3989 C CA . GLY A 1 520 ? 16.125 35.875 15.281 1.00 55.53 520 GLY A CA 1
ATOM 3990 C C . GLY A 1 520 ? 15.055 35.032 15.978 1.00 55.53 520 GLY A C 1
ATOM 3991 O O . GLY A 1 520 ? 15.331 33.895 16.347 1.00 55.53 520 GLY A O 1
ATOM 3992 N N . GLN A 1 521 ? 13.848 35.573 16.148 1.00 54.41 521 GLN A N 1
ATOM 3993 C CA . GLN A 1 521 ? 12.669 34.835 16.587 1.00 54.41 521 GLN A CA 1
ATOM 3994 C C . GLN A 1 521 ? 11.695 34.703 15.414 1.00 54.41 521 GLN A C 1
ATOM 3996 O O . GLN A 1 521 ? 11.509 35.655 14.652 1.00 54.41 521 GLN A O 1
ATOM 4001 N N . ALA A 1 522 ? 11.106 33.519 15.257 1.00 60.19 522 ALA A N 1
ATOM 4002 C CA . ALA A 1 522 ? 9.998 33.291 14.338 1.00 60.19 522 ALA A CA 1
ATOM 4003 C C . ALA A 1 522 ? 8.783 34.126 14.784 1.00 60.19 522 ALA A C 1
ATOM 4005 O O . ALA A 1 522 ? 8.502 34.193 15.982 1.00 60.19 522 ALA A O 1
ATOM 4006 N N . VAL A 1 523 ? 8.115 34.793 13.841 1.00 59.72 523 VAL A N 1
ATOM 4007 C CA . VAL A 1 523 ? 6.941 35.661 14.044 1.00 59.72 523 VAL A CA 1
ATOM 4008 C C . VAL A 1 523 ? 5.856 35.317 13.038 1.00 59.72 523 VAL A C 1
ATOM 4010 O O . VAL A 1 523 ? 6.191 35.126 11.842 1.00 59.72 523 VAL A O 1
#

Secondary structure (DSSP, 8-state):
-HHHHHTHHHHTTSSSS-----------------PPP---EEEEE-SS-EEEEETTS-B--SEEEEETTEEEEE-TTSPBP-EEEEETTEEEEE-TTSPBP-EEEEETTEEEEE-TT-EE-TTEEEEETTEEEEE-TTS----SEEEEETTEEEEE-TTSBBP-EEEEETTEEEEE-TTSPBP-EEEEETTEEEEE-TTSPBP-EEEEETTEEEEE-TTSPBP-SEEETTTEEE-TTSPBP-SEEETTTTEEE-TT--B-TT----------GGGEEEEEPPEEETTEEE-S---TT----PPPPP-SS-------S--------S------SSEEEEEE---TT-EEE--SEETTEEEEEEEEEEEEEEEE-TT-TT--EEEEEEEEEEE-TT-SS--EEEEEEE---SSSS--PPEE--TT-TT--EEEE-SPPPS--B---TT--EEEESS---S-EEE---TT--EEEE----TT---TT-EEE---TT--EEE-SS-B-TT--TTT-TTPPEETTEE-